Protein AF-0000000077108231 (afdb_homodimer)

pLDDT: mean 86.86, std 19.31, range [23.44, 98.88]

Solvent-accessible surface area (backbone atoms only — not comparable to full-atom values): 22300 Å² total; per-residue (Å²): 107,36,27,38,17,39,32,28,40,57,64,31,34,36,16,26,29,31,46,77,91,41,74,56,25,73,41,75,44,80,38,84,71,60,46,77,72,44,47,58,55,42,42,52,48,15,40,51,66,48,73,49,57,65,85,64,48,57,33,33,15,29,33,13,12,59,55,45,76,63,28,19,43,26,35,38,25,18,46,42,19,29,18,61,57,62,69,33,44,32,25,46,36,40,29,54,65,23,28,54,67,82,90,44,71,53,37,32,31,31,32,38,68,66,34,87,52,82,92,57,42,27,24,37,33,34,39,25,44,58,73,34,80,55,67,70,74,42,78,30,38,66,70,52,42,53,54,53,54,70,70,31,77,42,37,33,21,38,86,56,79,79,49,74,95,60,78,67,44,83,36,58,63,35,56,69,48,30,37,54,48,39,69,71,50,60,78,78,54,64,50,58,64,44,68,69,52,86,64,83,59,68,68,77,73,73,76,76,76,77,72,82,121,106,36,26,38,16,38,34,26,41,57,65,30,34,36,17,25,28,31,46,76,90,43,74,57,24,73,41,74,44,79,37,84,70,59,48,77,73,44,47,57,56,42,41,51,48,16,40,50,65,47,74,50,56,64,86,66,49,57,32,32,15,30,33,11,13,59,53,46,77,64,28,19,45,28,34,35,26,17,45,43,20,29,19,60,56,63,70,31,44,29,25,48,35,40,30,55,65,23,27,53,68,83,91,44,70,54,36,32,31,30,30,37,67,66,34,86,51,84,92,58,42,28,25,36,32,36,39,26,44,58,72,33,79,53,68,69,74,41,78,30,38,66,70,54,41,54,54,53,53,72,69,32,79,42,38,33,21,39,84,55,79,79,50,75,96,60,77,65,43,83,37,57,63,34,56,69,48,30,35,54,47,40,69,70,50,62,78,79,54,63,48,55,61,43,70,64,59,83,67,78,57,68,67,77,73,71,76,75,74,76,73,81,121

Radius of gyration: 24.19 Å; Cα contacts (8 Å, |Δi|>4): 997; chains: 2; bounding box: 67×64×62 Å

Sequence (426 aa):
MRILAINTVGQACEAGIWEGDRCLSHIREPMRNGHDTRLPLITKQAVLEAGLNFDQIQRIAAVAGPGSFTGVRVGVAFARGLGVALNVTVAGISSLEASLPDETQGRVLVALPARRREPDLSWWAQMFVDGERAGEPVEADITQMRGLVGEADHVFGDGLAVLKDVVYEEAFPKLSRAAKWAVSISNNERANPQYVREPDAVPMKLSVSNENTMRILAINTVGQACEAGIWEGDRCLSHIREPMRNGHDTRLPLITKQAVLEAGLNFDQIQRIAAVAGPGSFTGVRVGVAFARGLGVALNVTVAGISSLEASLPDETQGRVLVALPARRREPDLSWWAQMFVDGERAGEPVEADITQMRGLVGEADHVFGDGLAVLKDVVYEEAFPKLSRAAKWAVSISNNERANPQYVREPDAVPMKLSVSNENT

Organism: Hirschia baltica (strain ATCC 49814 / DSM 5838 / IFAM 1418) (NCBI:txid582402)

Secondary structure (DSSP, 8-state):
-EEEEEE-SSSEEEEEEEETTEEEEEEEEE-SS-HHHHHHHHHHHHHHHTT--GGG--EEEEE--SS-HHHHHHHHHHHHHHHHHHT-EEEEE-HHHHTSPTT--SEEEEEEEEE-STT--EEEEEEEETTEE-S--EEEEHHHHHHHHHT-SEEEESS-TTSTT---EE----HHHHHHHHHHS-TT-------------------------/-EEEEEE-SSSEEEEEEEETTEEEEEEEEE-SS-HHHHHHHHHHHHHHHTT--GGG--EEEEE--SS-HHHHHHHHHHHHHHHHHHT-EEEEE-HHHHTSPTT--SEEEEEEEEE-STT--EEEEEEEETTEE-S--EEEEHHHHHHHHHT-SEEEESS-TTSTT---EE----HHHHHHHHHHS-TT-------------------------

InterPro domains:
  IPR000905 Gcp-like domain [PF00814] (34-115)
  IPR022496 tRNA threonylcarbamoyl adenosine modification protein TsaB [TIGR03725] (3-197)
  IPR043129 ATPase, nucleotide binding domain [SSF53067] (1-99)

Foldseek 3Di:
DKEWEWELFPQWTKIFIDDVLDTLFIDIGGHDDDNLPCNVVRNVVRQVSSVHDLLPHAEYFYAQDDGDPVRNCSGQVVQVVSCVVNVHAYHYDHFQLLFDDPQDAAKEKEWEWDDDDPPFTWIWMFIDHRSHGDDDIDIGHLVRVVVSLVRGPAYEDPPCPVNPPGDYHYTTRDRSSRRVRRVPDDSPRHHDNPNVDPPCPPDDPPPPPPPPD/DKEWEWELFPQWTKIFIDDVLDTLFIDIGGHDDDNLPCNVVRNVVRQVSSVHDLLPHAEYFYAQDDGDPVRNCSGQVVQVVSCVVNVHAYHYDHFQLLFDDPQDAAKEKEWEWDDDDPPFTWIWMFIDHRSHGDDDIDIGHLVRVVVSLVRGPAYEDPPCPVNPPGDYHYTTRDRSSRRVRRVPDDSPRHHDNPHPDDPVPPPPPPPPPPPPD

Nearest PDB structures (foldseek):
  2gel-assembly1_A  TM=8.103E-01  e=1.706E-14  Salmonella enterica subsp. enterica serovar Typhimurium str. LT2
  4y0w-assembly1_B-2  TM=7.922E-01  e=2.083E-13  Pseudomonas aeruginosa PAO579
  5br9-assembly3_E  TM=7.761E-01  e=1.632E-13  Pseudomonas aeruginosa PAO1
  4y0w-assembly1_C-2  TM=7.684E-01  e=1.735E-13  Pseudomonas aeruginosa PAO579
  6z81-assembly2_D  TM=7.750E-01  e=4.896E-13  Escherichia coli

Structure (mmCIF, N/CA/C/O backbone):
data_AF-0000000077108231-model_v1
#
loop_
_entity.id
_entity.type
_entity.pdbx_description
1 polymer 'Peptidase M22 glycoprotease'
#
loop_
_atom_site.group_PDB
_atom_site.id
_atom_site.type_symbol
_atom_site.label_atom_id
_atom_site.label_alt_id
_atom_site.label_comp_id
_atom_site.label_asym_id
_atom_site.label_entity_id
_atom_site.label_seq_id
_atom_site.pdbx_PDB_ins_code
_atom_site.Cartn_x
_atom_site.Cartn_y
_atom_site.Cartn_z
_atom_site.occupancy
_atom_site.B_iso_or_equiv
_atom_site.auth_seq_id
_atom_site.auth_comp_id
_atom_site.auth_asym_id
_atom_site.auth_atom_id
_atom_site.pdbx_PDB_model_num
ATOM 1 N N . MET A 1 1 ? 20.734 15.891 9.273 1 93.69 1 MET A N 1
ATOM 2 C CA . MET A 1 1 ? 20.047 14.656 8.93 1 93.69 1 MET A CA 1
ATOM 3 C C . MET A 1 1 ? 19.219 14.82 7.648 1 93.69 1 MET A C 1
ATOM 5 O O . MET A 1 1 ? 18.531 15.828 7.48 1 93.69 1 MET A O 1
ATOM 9 N N . ARG A 1 2 ? 19.438 14.008 6.719 1 97.75 2 ARG A N 1
ATOM 10 C CA . ARG A 1 2 ? 18.688 14.055 5.461 1 97.75 2 ARG A CA 1
ATOM 11 C C . ARG A 1 2 ? 17.438 13.203 5.539 1 97.75 2 ARG A C 1
ATOM 13 O O . ARG A 1 2 ? 17.516 11.992 5.738 1 97.75 2 ARG A O 1
ATOM 20 N N . ILE A 1 3 ? 16.328 13.883 5.398 1 97.5 3 ILE A N 1
ATOM 21 C CA . ILE A 1 3 ? 15.031 13.234 5.555 1 97.5 3 ILE A CA 1
ATOM 22 C C . ILE A 1 3 ? 14.32 13.172 4.207 1 97.5 3 ILE A C 1
ATOM 24 O O . ILE A 1 3 ? 14.227 14.18 3.502 1 97.5 3 ILE A O 1
ATOM 28 N N . LEU A 1 4 ? 13.906 12.031 3.809 1 98.56 4 LEU A N 1
ATOM 29 C CA . LEU A 1 4 ? 12.953 11.891 2.713 1 98.56 4 LEU A CA 1
ATOM 30 C C . LEU A 1 4 ? 11.523 11.875 3.238 1 98.56 4 LEU A C 1
ATOM 32 O O . LEU A 1 4 ? 11.172 11.039 4.074 1 98.56 4 LEU A O 1
ATOM 36 N N . ALA A 1 5 ? 10.719 12.797 2.812 1 97.94 5 ALA A N 1
ATOM 37 C CA . ALA A 1 5 ? 9.312 12.867 3.217 1 97.94 5 ALA A CA 1
ATOM 38 C C . ALA A 1 5 ? 8.383 12.617 2.033 1 97.94 5 ALA A C 1
ATOM 40 O O . ALA A 1 5 ? 8.641 13.086 0.923 1 97.94 5 ALA A O 1
ATOM 41 N N . ILE A 1 6 ? 7.312 11.812 2.279 1 98.12 6 ILE A N 1
ATOM 42 C CA . ILE A 1 6 ? 6.367 11.508 1.207 1 98.12 6 ILE A CA 1
ATOM 43 C C . ILE A 1 6 ? 4.938 11.695 1.71 1 98.12 6 ILE A C 1
ATOM 45 O O . ILE A 1 6 ? 4.676 11.586 2.91 1 98.12 6 ILE A O 1
ATOM 49 N N . ASN A 1 7 ? 4.051 12 0.817 1 97.25 7 ASN A N 1
ATOM 50 C CA . ASN A 1 7 ? 2.621 12.133 1.089 1 97.25 7 ASN A CA 1
ATOM 51 C C . ASN A 1 7 ? 1.779 11.617 -0.077 1 97.25 7 ASN A C 1
ATOM 53 O O . ASN A 1 7 ? 1.92 12.094 -1.205 1 97.25 7 ASN A O 1
ATOM 57 N N . THR A 1 8 ? 1.009 10.656 0.21 1 96.25 8 THR A N 1
ATOM 58 C CA . THR A 1 8 ? 0.077 10.117 -0.778 1 96.25 8 THR A CA 1
ATOM 59 C C . THR A 1 8 ? -1.359 10.211 -0.27 1 96.25 8 THR A C 1
ATOM 61 O O . THR A 1 8 ? -2.242 9.508 -0.763 1 96.25 8 THR A O 1
ATOM 64 N N . VAL A 1 9 ? -1.411 11.016 0.834 1 90.81 9 VAL A N 1
ATOM 65 C CA . VAL A 1 9 ? -2.723 11.148 1.461 1 90.81 9 VAL A CA 1
ATOM 66 C C . VAL A 1 9 ? -3.412 12.414 0.951 1 90.81 9 VAL A C 1
ATOM 68 O O . VAL A 1 9 ? -2.799 13.484 0.893 1 90.81 9 VAL A O 1
ATOM 71 N N . GLY A 1 10 ? -4.527 12.328 0.199 1 85.19 10 GLY A N 1
ATOM 72 C CA . GLY A 1 10 ? -5.258 13.523 -0.207 1 85.19 10 GLY A CA 1
ATOM 73 C C . GLY A 1 10 ? -5.23 13.758 -1.706 1 85.19 10 GLY A C 1
ATOM 74 O O . GLY A 1 10 ? -5.293 12.805 -2.488 1 85.19 10 GLY A O 1
ATOM 75 N N . GLN A 1 11 ? -5.012 15.109 -2.07 1 88.75 11 GLN A N 1
ATOM 76 C CA . GLN A 1 11 ? -5.273 15.477 -3.457 1 88.75 11 GLN A CA 1
ATOM 77 C C . GLN A 1 11 ? -3.969 15.703 -4.219 1 88.75 11 GLN A C 1
ATOM 79 O O . GLN A 1 11 ? -3.92 16.516 -5.152 1 88.75 11 GLN A O 1
ATOM 84 N N . ALA A 1 12 ? -2.895 15.117 -3.738 1 94.5 12 ALA A N 1
ATOM 85 C CA . ALA A 1 12 ? -1.622 15.211 -4.445 1 94.5 12 ALA A CA 1
ATOM 86 C C . ALA A 1 12 ? -0.696 14.062 -4.062 1 94.5 12 ALA A C 1
ATOM 88 O O . ALA A 1 12 ? -0.892 13.414 -3.031 1 94.5 12 ALA A O 1
ATOM 89 N N . CYS A 1 13 ? 0.181 13.789 -4.914 1 97.38 13 CYS A N 1
ATOM 90 C CA . CYS A 1 13 ? 1.329 12.938 -4.629 1 97.38 13 CYS A CA 1
ATOM 91 C C . CYS A 1 13 ? 2.596 13.766 -4.461 1 97.38 13 CYS A C 1
ATOM 93 O O . CYS A 1 13 ? 2.926 14.586 -5.316 1 97.38 13 CYS A O 1
ATOM 95 N N . GLU A 1 14 ? 3.246 13.594 -3.34 1 98.5 14 GLU A N 1
ATOM 96 C CA . GLU A 1 14 ? 4.383 14.469 -3.045 1 98.5 14 GLU A CA 1
ATOM 97 C C . GLU A 1 14 ? 5.57 13.664 -2.527 1 98.5 14 GLU A C 1
ATOM 99 O O . GLU A 1 14 ? 5.398 12.672 -1.812 1 98.5 14 GLU A O 1
ATOM 104 N N . ALA A 1 15 ? 6.742 14.102 -2.842 1 98.81 15 ALA A N 1
ATOM 105 C CA . ALA A 1 15 ? 8.008 13.641 -2.285 1 98.81 15 ALA A CA 1
ATOM 106 C C . ALA A 1 15 ? 9.023 14.781 -2.199 1 98.81 15 ALA A C 1
ATOM 108 O O . ALA A 1 15 ? 9.055 15.648 -3.07 1 98.81 15 ALA A O 1
ATOM 109 N N . GLY A 1 16 ? 9.781 14.797 -1.103 1 98.88 16 GLY A N 1
ATOM 110 C CA . GLY A 1 16 ? 10.781 15.836 -0.933 1 98.88 16 GLY A CA 1
ATOM 111 C C . GLY A 1 16 ? 11.906 15.438 0.007 1 98.88 16 GLY A C 1
ATOM 112 O O . GLY A 1 16 ? 11.797 14.445 0.729 1 98.88 16 GLY A O 1
ATOM 113 N N . ILE A 1 17 ? 12.992 16.172 -0.077 1 98.88 17 ILE A N 1
ATOM 114 C CA . ILE A 1 17 ? 14.164 15.945 0.762 1 98.88 17 ILE A CA 1
ATOM 115 C C . ILE A 1 17 ? 14.453 17.203 1.589 1 98.88 17 ILE A C 1
ATOM 117 O O . ILE A 1 17 ? 14.492 18.312 1.054 1 98.88 17 ILE A O 1
ATOM 121 N N . TRP A 1 18 ? 14.57 16.984 2.836 1 98.5 18 TRP A N 1
ATOM 122 C CA . TRP A 1 18 ? 14.914 18.078 3.738 1 98.5 18 TRP A CA 1
ATOM 123 C C . TRP A 1 18 ? 16.203 17.781 4.5 1 98.5 18 TRP A C 1
ATOM 125 O O . TRP A 1 18 ? 16.469 16.625 4.848 1 98.5 18 TRP A O 1
ATOM 135 N N . GLU A 1 19 ? 16.969 18.719 4.812 1 97.69 19 GLU A N 1
ATOM 136 C CA . GLU A 1 19 ? 18.078 18.75 5.75 1 97.69 19 GLU A CA 1
ATOM 137 C C . GLU A 1 19 ? 17.906 19.875 6.766 1 97.69 19 GLU A C 1
ATOM 139 O O . GLU A 1 19 ? 18.141 21.047 6.445 1 97.69 19 GLU A O 1
ATOM 144 N N . GLY A 1 20 ? 17.547 19.516 7.984 1 93.25 20 GLY A N 1
ATOM 145 C CA . GLY A 1 20 ? 17.078 20.547 8.883 1 93.25 20 GLY A CA 1
ATOM 146 C C . GLY A 1 20 ? 15.867 21.297 8.336 1 93.25 20 GLY A C 1
ATOM 147 O O . GLY A 1 20 ? 14.883 20.688 7.926 1 93.25 20 GLY A O 1
ATOM 148 N N . ASP A 1 21 ? 15.922 22.578 8.344 1 93.12 21 ASP A N 1
ATOM 149 C CA . ASP A 1 21 ? 14.812 23.391 7.848 1 93.12 21 ASP A CA 1
ATOM 150 C C . ASP A 1 21 ? 14.977 23.688 6.359 1 93.12 21 ASP A C 1
ATOM 152 O O . ASP A 1 21 ? 14.109 24.312 5.75 1 93.12 21 ASP A O 1
ATOM 156 N N . ARG A 1 22 ? 15.992 23.172 5.77 1 97.5 22 ARG A N 1
ATOM 157 C CA . ARG A 1 22 ? 16.281 23.438 4.363 1 97.5 22 ARG A CA 1
ATOM 158 C C . ARG A 1 22 ? 15.633 22.391 3.463 1 97.5 22 ARG A C 1
ATOM 160 O O . ARG A 1 22 ? 15.852 21.188 3.637 1 97.5 22 ARG A O 1
ATOM 167 N N . CYS A 1 23 ? 14.859 22.844 2.576 1 98.62 23 CYS A N 1
ATOM 168 C CA . CYS A 1 23 ? 14.289 21.984 1.544 1 98.62 23 CYS A CA 1
ATOM 169 C C . CYS A 1 23 ? 15.266 21.812 0.386 1 98.62 23 CYS A C 1
ATOM 171 O O . CYS A 1 23 ? 15.57 22.766 -0.328 1 98.62 23 CYS A O 1
ATOM 173 N N . LEU A 1 24 ? 15.789 20.609 0.158 1 98.81 24 LEU A N 1
ATOM 174 C CA . LEU A 1 24 ? 16.719 20.344 -0.928 1 98.81 24 LEU A CA 1
ATOM 175 C C . LEU A 1 24 ? 15.984 20.062 -2.23 1 98.81 24 LEU A C 1
ATOM 177 O O . LEU A 1 24 ? 16.5 20.359 -3.314 1 98.81 24 LEU A O 1
ATOM 181 N N . SER A 1 25 ? 14.805 19.469 -2.158 1 98.88 25 SER A N 1
ATOM 182 C CA . SER A 1 25 ? 13.922 19.203 -3.283 1 98.88 25 SER A CA 1
ATOM 183 C C . SER A 1 25 ? 12.5 18.922 -2.812 1 98.88 25 SER A C 1
ATOM 185 O O . SER A 1 25 ? 12.281 18.484 -1.683 1 98.88 25 SER A O 1
ATOM 187 N N . HIS A 1 26 ? 11.586 19.234 -3.604 1 98.75 26 HIS A N 1
ATOM 188 C CA . HIS A 1 26 ? 10.172 19.016 -3.32 1 98.75 26 HIS A CA 1
ATOM 189 C C . HIS A 1 26 ? 9.359 18.906 -4.609 1 98.75 26 HIS A C 1
ATOM 191 O O . HIS A 1 26 ? 9.25 19.891 -5.355 1 98.75 26 HIS A O 1
ATOM 197 N N . ILE A 1 27 ? 8.812 17.75 -4.875 1 98.56 27 ILE A N 1
ATOM 198 C CA . ILE A 1 27 ? 7.957 17.5 -6.031 1 98.56 27 ILE A CA 1
ATOM 199 C C . ILE A 1 27 ? 6.52 17.266 -5.57 1 98.56 27 ILE A C 1
ATOM 201 O O . ILE A 1 27 ? 6.27 16.453 -4.676 1 98.56 27 ILE A O 1
ATOM 205 N N . ARG A 1 28 ? 5.629 18.016 -6.086 1 97.75 28 ARG A N 1
ATOM 206 C CA . ARG A 1 28 ? 4.203 17.891 -5.805 1 97.75 28 ARG A CA 1
ATOM 207 C C . ARG A 1 28 ? 3.4 17.766 -7.098 1 97.75 28 ARG A C 1
ATOM 209 O O . ARG A 1 28 ? 3.473 18.641 -7.961 1 97.75 28 ARG A O 1
ATOM 216 N N . GLU A 1 29 ? 2.693 16.734 -7.266 1 97.44 29 GLU A N 1
ATOM 217 C CA . GLU A 1 29 ? 1.819 16.531 -8.414 1 97.44 29 GLU A CA 1
ATOM 218 C C . GLU A 1 29 ? 0.362 16.391 -7.984 1 97.44 29 GLU A C 1
ATOM 220 O O . GLU A 1 29 ? -0.016 15.398 -7.367 1 97.44 29 GLU A O 1
ATOM 225 N N . PRO A 1 30 ? -0.418 17.422 -8.32 1 95.44 30 PRO A N 1
ATOM 226 C CA . PRO A 1 30 ? -1.844 17.281 -8.016 1 95.44 30 PRO A CA 1
ATOM 227 C C . PRO A 1 30 ? -2.5 16.125 -8.75 1 95.44 30 PRO A C 1
ATOM 229 O O . PRO A 1 30 ? -2.252 15.922 -9.945 1 95.44 30 PRO A O 1
ATOM 232 N N . MET A 1 31 ? -3.246 15.297 -8 1 92.38 31 MET A N 1
ATOM 233 C CA . MET A 1 31 ? -3.949 14.164 -8.594 1 92.38 31 MET A CA 1
ATOM 234 C C . MET A 1 31 ? -4.996 13.609 -7.633 1 92.38 31 MET A C 1
ATOM 236 O O . MET A 1 31 ? -4.887 13.789 -6.418 1 92.38 31 MET A O 1
ATOM 240 N N . ARG A 1 32 ? -5.906 12.977 -8.219 1 85.94 32 ARG A N 1
ATOM 241 C CA . ARG A 1 32 ? -6.934 12.336 -7.402 1 85.94 32 ARG A CA 1
ATOM 242 C C . ARG A 1 32 ? -6.691 10.836 -7.293 1 85.94 32 ARG A C 1
ATOM 244 O O . ARG A 1 32 ? -7.016 10.219 -6.277 1 85.94 32 ARG A O 1
ATOM 251 N N . ASN A 1 33 ? -6.102 10.281 -8.359 1 86 33 ASN A N 1
ATOM 252 C CA . ASN A 1 33 ? -5.809 8.852 -8.438 1 86 33 ASN A CA 1
ATOM 253 C C . ASN A 1 33 ? -4.441 8.594 -9.062 1 86 33 ASN A C 1
ATOM 255 O O . ASN A 1 33 ? -3.871 9.477 -9.703 1 86 33 ASN A O 1
ATOM 259 N N . GLY A 1 34 ? -3.865 7.43 -8.766 1 88 34 GLY A N 1
ATOM 260 C CA . GLY A 1 34 ? -2.637 7.047 -9.438 1 88 34 GLY A CA 1
ATOM 261 C C . GLY A 1 34 ? -1.396 7.281 -8.602 1 88 34 GLY A C 1
ATOM 262 O O . GLY A 1 34 ? -0.275 7.219 -9.109 1 88 34 GLY A O 1
ATOM 263 N N . HIS A 1 35 ? -1.584 7.523 -7.355 1 90.19 35 HIS A N 1
ATOM 264 C CA . HIS A 1 35 ? -0.454 7.777 -6.469 1 90.19 35 HIS A CA 1
ATOM 265 C C . HIS A 1 35 ? 0.51 6.594 -6.453 1 90.19 35 HIS A C 1
ATOM 267 O O . HIS A 1 35 ? 1.727 6.781 -6.379 1 90.19 35 HIS A O 1
ATOM 273 N N . ASP A 1 36 ? -0.039 5.488 -6.578 1 88.81 36 ASP A N 1
ATOM 274 C CA . ASP A 1 36 ? 0.763 4.27 -6.508 1 88.81 36 ASP A CA 1
ATOM 275 C C . ASP A 1 36 ? 1.751 4.191 -7.668 1 88.81 36 ASP A C 1
ATOM 277 O O . ASP A 1 36 ? 2.877 3.723 -7.504 1 88.81 36 ASP A O 1
ATOM 281 N N . THR A 1 37 ? 1.316 4.652 -8.789 1 88.44 37 THR A N 1
ATOM 282 C CA . THR A 1 37 ? 2.16 4.594 -9.977 1 88.44 37 THR A CA 1
ATOM 283 C C . THR A 1 37 ? 3.131 5.77 -10.008 1 88.44 37 THR A C 1
ATOM 285 O O . THR A 1 37 ? 4.25 5.645 -10.508 1 88.44 37 THR A O 1
ATOM 288 N N . ARG A 1 38 ? 2.768 6.824 -9.492 1 94 38 ARG A N 1
ATOM 289 C CA . ARG A 1 38 ? 3.564 8.039 -9.617 1 94 38 ARG A CA 1
ATOM 290 C C . ARG A 1 38 ? 4.57 8.156 -8.477 1 94 38 ARG A C 1
ATOM 292 O O . ARG A 1 38 ? 5.66 8.703 -8.656 1 94 38 ARG A O 1
ATOM 299 N N . LEU A 1 39 ? 4.273 7.68 -7.324 1 96.88 39 LEU A N 1
ATOM 300 C CA . LEU A 1 39 ? 5.066 7.867 -6.113 1 96.88 39 LEU A CA 1
ATOM 301 C C . LEU A 1 39 ? 6.504 7.402 -6.324 1 96.88 39 LEU A C 1
ATOM 303 O O . LEU A 1 39 ? 7.449 8.125 -6 1 96.88 39 LEU A O 1
ATOM 307 N N . PRO A 1 40 ? 6.719 6.23 -6.938 1 95.62 40 PRO A N 1
ATOM 308 C CA . PRO A 1 40 ? 8.109 5.816 -7.148 1 95.62 40 PRO A CA 1
ATOM 309 C C . PRO A 1 40 ? 8.891 6.789 -8.031 1 95.62 40 PRO A C 1
ATOM 311 O O . PRO A 1 40 ? 10.047 7.09 -7.75 1 95.62 40 PRO A O 1
ATOM 314 N N . LEU A 1 41 ? 8.234 7.312 -9.008 1 95.31 41 LEU A N 1
ATOM 315 C CA . LEU A 1 41 ? 8.891 8.203 -9.969 1 95.31 41 LEU A CA 1
ATOM 316 C C . LEU A 1 41 ? 9.242 9.531 -9.312 1 95.31 41 LEU A C 1
ATOM 318 O O . LEU A 1 41 ? 10.367 10.023 -9.461 1 95.31 41 LEU A O 1
ATOM 322 N N . ILE A 1 42 ? 8.344 10.07 -8.609 1 97.38 42 ILE A N 1
ATOM 323 C CA . ILE A 1 42 ? 8.586 11.391 -8.047 1 97.38 42 ILE A CA 1
ATOM 324 C C . ILE A 1 42 ? 9.57 11.289 -6.883 1 97.38 42 ILE A C 1
ATOM 326 O O . ILE A 1 42 ? 10.312 12.234 -6.602 1 97.38 42 ILE A O 1
ATOM 330 N N . THR A 1 43 ? 9.539 10.164 -6.188 1 98.12 43 THR A N 1
ATOM 331 C CA . THR A 1 43 ? 10.523 9.938 -5.133 1 98.12 43 THR A CA 1
ATOM 332 C C . THR A 1 43 ? 11.938 9.898 -5.711 1 98.12 43 THR A C 1
ATOM 334 O O . THR A 1 43 ? 12.844 10.539 -5.188 1 98.12 43 THR A O 1
ATOM 337 N N . LYS A 1 44 ? 12.133 9.188 -6.785 1 97.44 44 LYS A N 1
ATOM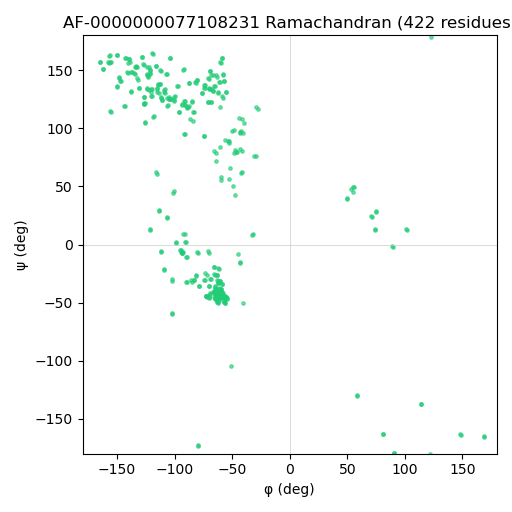 338 C CA . LYS A 1 44 ? 13.43 9.156 -7.469 1 97.44 44 LYS A CA 1
ATOM 339 C C . LYS A 1 44 ? 13.844 10.555 -7.918 1 97.44 44 LYS A C 1
ATOM 341 O O . LYS A 1 44 ? 15 10.945 -7.734 1 97.44 44 LYS A O 1
ATOM 346 N N . GLN A 1 45 ? 12.906 11.211 -8.469 1 97.94 45 GLN A N 1
ATOM 347 C CA . GLN A 1 45 ? 13.172 12.57 -8.945 1 97.94 45 GLN A CA 1
ATOM 348 C C . GLN A 1 45 ? 13.609 13.477 -7.805 1 97.94 45 GLN A C 1
ATOM 350 O O . GLN A 1 45 ? 14.539 14.273 -7.961 1 97.94 45 GLN A O 1
ATOM 355 N N . ALA A 1 46 ? 12.914 13.391 -6.68 1 98.69 46 ALA A N 1
ATOM 356 C CA . ALA A 1 46 ? 13.242 14.227 -5.527 1 98.69 46 ALA A CA 1
ATOM 357 C C . ALA A 1 46 ? 14.672 13.969 -5.047 1 98.69 46 ALA A C 1
ATOM 359 O O . ALA A 1 46 ? 15.406 14.906 -4.742 1 98.69 46 ALA A O 1
ATOM 360 N N . VAL A 1 47 ? 15.055 12.703 -4.957 1 98.5 47 VAL A N 1
ATOM 361 C CA . VAL A 1 47 ? 16.391 12.344 -4.492 1 98.5 47 VAL A CA 1
ATOM 362 C C . VAL A 1 47 ? 17.438 12.852 -5.488 1 98.5 47 VAL A C 1
ATOM 364 O O . VAL A 1 47 ? 18.438 13.445 -5.098 1 98.5 47 VAL A O 1
ATOM 367 N N . LEU A 1 48 ? 17.141 12.656 -6.762 1 97.94 48 LEU A N 1
ATOM 368 C CA . LEU A 1 48 ? 18.047 13.109 -7.816 1 97.94 48 LEU A CA 1
ATOM 369 C C . LEU A 1 48 ? 18.219 14.625 -7.777 1 97.94 48 LEU A C 1
ATOM 371 O O . LEU A 1 48 ? 19.328 15.133 -7.828 1 97.94 48 LEU A O 1
ATOM 375 N N . GLU A 1 49 ? 17.125 15.336 -7.676 1 98.56 49 GLU A N 1
ATOM 376 C CA . GLU A 1 49 ? 17.156 16.797 -7.684 1 98.56 49 GLU A CA 1
ATOM 377 C C . GLU A 1 49 ? 17.875 17.344 -6.457 1 98.56 49 GLU A C 1
ATOM 379 O O . GLU A 1 49 ? 18.406 18.453 -6.488 1 98.56 49 GLU A O 1
ATOM 384 N N . ALA A 1 50 ? 17.891 16.594 -5.402 1 98.62 50 ALA A N 1
ATOM 385 C CA . ALA A 1 50 ? 18.609 17 -4.199 1 98.62 50 ALA A CA 1
ATOM 386 C C . ALA A 1 50 ? 20.109 16.719 -4.336 1 98.62 50 ALA A C 1
ATOM 388 O O . ALA A 1 50 ? 20.891 17.078 -3.451 1 98.62 50 ALA A O 1
ATOM 389 N N . GLY A 1 51 ? 20.5 16.031 -5.438 1 98.31 51 GLY A N 1
ATOM 390 C CA . GLY A 1 51 ? 21.906 15.68 -5.652 1 98.31 51 GLY A CA 1
ATOM 391 C C . GLY A 1 51 ? 22.375 14.547 -4.762 1 98.31 51 GLY A C 1
ATOM 392 O O . GLY A 1 51 ? 23.547 14.5 -4.379 1 98.31 51 GLY A O 1
ATOM 393 N N . LEU A 1 52 ? 21.5 13.672 -4.367 1 98.31 52 LEU A N 1
ATOM 394 C CA . LEU A 1 52 ? 21.797 12.602 -3.428 1 98.31 52 LEU A CA 1
ATOM 395 C C . LEU A 1 52 ? 21.578 11.234 -4.07 1 98.31 52 LEU A C 1
ATOM 397 O O . LEU A 1 52 ? 21 11.141 -5.152 1 98.31 52 LEU A O 1
ATOM 401 N N . ASN A 1 53 ? 22.125 10.289 -3.41 1 97.62 53 ASN A N 1
ATOM 402 C CA . ASN A 1 53 ? 21.734 8.891 -3.594 1 97.62 53 ASN A CA 1
ATOM 403 C C . ASN A 1 53 ? 20.859 8.398 -2.447 1 97.62 53 ASN A C 1
ATOM 405 O O . ASN A 1 53 ? 20.875 8.969 -1.357 1 97.62 53 ASN A O 1
ATOM 409 N N . PHE A 1 54 ? 20.156 7.34 -2.689 1 97.69 54 PHE A N 1
ATOM 410 C CA . PHE A 1 54 ? 19.219 6.844 -1.691 1 97.69 54 PHE A CA 1
ATOM 411 C C . PHE A 1 54 ? 19.938 6.434 -0.417 1 97.69 54 PHE A C 1
ATOM 413 O O . PHE A 1 54 ? 19.406 6.555 0.682 1 97.69 54 PHE A O 1
ATOM 420 N N . ASP A 1 55 ? 21.141 5.938 -0.542 1 96.12 55 ASP A N 1
ATOM 421 C CA . ASP A 1 55 ? 21.859 5.445 0.624 1 96.12 55 ASP A CA 1
ATOM 422 C C . ASP A 1 55 ? 22.297 6.598 1.528 1 96.12 55 ASP A C 1
ATOM 424 O O . ASP A 1 55 ? 22.828 6.375 2.619 1 96.12 55 ASP A O 1
ATOM 428 N N . GLN A 1 56 ? 22.078 7.867 1.078 1 98 56 GLN A N 1
ATOM 429 C CA . GLN A 1 56 ? 22.406 9.047 1.877 1 98 56 GLN A CA 1
ATOM 430 C C . GLN A 1 56 ? 21.203 9.516 2.689 1 98 56 GLN A C 1
ATOM 432 O O . GLN A 1 56 ? 21.328 10.422 3.52 1 98 56 GLN A O 1
ATOM 437 N N . ILE A 1 57 ? 20.094 8.898 2.443 1 97.75 57 ILE A N 1
ATOM 438 C CA . ILE A 1 57 ? 18.906 9.203 3.232 1 97.75 57 ILE A CA 1
ATOM 439 C C . ILE A 1 57 ? 19.031 8.586 4.625 1 97.75 57 ILE A C 1
ATOM 441 O O . ILE A 1 57 ? 19.391 7.414 4.762 1 97.75 57 ILE A O 1
ATOM 445 N N . GLN A 1 58 ? 18.703 9.359 5.609 1 96.44 58 GLN A N 1
ATOM 446 C CA . GLN A 1 58 ? 18.969 8.914 6.973 1 96.44 58 GLN A CA 1
ATOM 447 C C . GLN A 1 58 ? 17.672 8.578 7.703 1 96.44 58 GLN A C 1
ATOM 449 O O . GLN A 1 58 ? 17.688 7.875 8.719 1 96.44 58 GLN A O 1
ATOM 454 N N . ARG A 1 59 ? 16.578 9.102 7.27 1 95.56 59 ARG A N 1
ATOM 455 C CA . ARG A 1 59 ? 15.25 8.812 7.809 1 95.56 59 ARG A CA 1
ATOM 456 C C . ARG A 1 59 ? 14.164 9.062 6.766 1 95.56 59 ARG A C 1
ATOM 458 O O . ARG A 1 59 ? 14.359 9.859 5.84 1 95.56 59 ARG A O 1
ATOM 465 N N . ILE A 1 60 ? 13.055 8.445 6.914 1 96.12 60 ILE A N 1
ATOM 466 C CA . ILE A 1 60 ? 11.914 8.609 6.016 1 96.12 60 ILE A CA 1
ATOM 467 C C . ILE A 1 60 ? 10.688 9.039 6.816 1 96.12 60 ILE A C 1
ATOM 469 O O . ILE A 1 60 ? 10.43 8.516 7.898 1 96.12 60 ILE A O 1
ATOM 473 N N . ALA A 1 61 ? 10 10 6.332 1 95.25 61 ALA A N 1
ATOM 474 C CA . ALA A 1 61 ? 8.734 10.445 6.91 1 95.25 61 ALA A CA 1
ATOM 475 C C . ALA A 1 61 ? 7.574 10.203 5.941 1 95.25 61 ALA A C 1
ATOM 477 O O . ALA A 1 61 ? 7.695 10.453 4.742 1 95.25 61 ALA A O 1
ATOM 478 N N . ALA A 1 62 ? 6.504 9.672 6.43 1 95.75 62 ALA A N 1
ATOM 479 C CA . ALA A 1 62 ? 5.312 9.461 5.617 1 95.75 62 ALA A CA 1
ATOM 480 C C . ALA A 1 62 ? 4.066 9.992 6.316 1 95.75 62 ALA A C 1
ATOM 482 O O . ALA A 1 62 ? 3.9 9.812 7.527 1 95.75 62 ALA A O 1
ATOM 483 N N . VAL A 1 63 ? 3.27 10.688 5.582 1 94.88 63 VAL A N 1
ATOM 484 C CA . VAL A 1 63 ? 1.946 11.023 6.098 1 94.88 63 VAL A CA 1
ATOM 485 C C . VAL A 1 63 ? 1.078 9.766 6.137 1 94.88 63 VAL A C 1
ATOM 487 O O . VAL A 1 63 ? 0.848 9.133 5.102 1 94.88 63 VAL A O 1
ATOM 490 N N . ALA A 1 64 ? 0.595 9.453 7.289 1 92.38 64 ALA A N 1
ATOM 491 C CA . ALA A 1 64 ? 0 8.133 7.512 1 92.38 64 ALA A CA 1
ATOM 492 C C . ALA A 1 64 ? -1.499 8.25 7.773 1 92.38 64 ALA A C 1
ATOM 494 O O . ALA A 1 64 ? -2.064 7.453 8.531 1 92.38 64 ALA A O 1
ATOM 495 N N . GLY A 1 65 ? -2.125 9.195 7.258 1 90.75 65 GLY A N 1
ATOM 496 C CA . GLY A 1 65 ? -3.566 9.336 7.395 1 90.75 65 GLY A CA 1
ATOM 497 C C . GLY A 1 65 ? -3.973 10.156 8.602 1 90.75 65 GLY A C 1
ATOM 498 O O . GLY A 1 65 ? -3.117 10.68 9.32 1 90.75 65 GLY A O 1
ATOM 499 N N . PRO A 1 66 ? -5.254 10.289 8.766 1 90.94 66 PRO A N 1
ATOM 500 C CA . PRO A 1 66 ? -6.363 9.812 7.938 1 90.94 66 PRO A CA 1
ATOM 501 C C . PRO A 1 66 ? -6.312 10.359 6.512 1 90.94 66 PRO A C 1
ATOM 503 O O . PRO A 1 66 ? -5.598 11.328 6.242 1 90.94 66 PRO A O 1
ATOM 506 N N . GLY A 1 67 ? -6.965 9.742 5.602 1 89 67 GLY A N 1
ATOM 507 C CA . GLY A 1 67 ? -7.02 10.07 4.184 1 89 67 GLY A CA 1
ATOM 508 C C . GLY A 1 67 ? -7.66 8.977 3.35 1 89 67 GLY A C 1
ATOM 509 O O . GLY A 1 67 ? -8.398 8.141 3.871 1 89 67 GLY A O 1
ATOM 510 N N . SER A 1 68 ? -7.461 9.078 2.096 1 87.06 68 SER A N 1
ATOM 511 C CA . SER A 1 68 ? -8.008 8.039 1.228 1 87.06 68 SER A CA 1
ATOM 512 C C . SER A 1 68 ? -7.5 6.656 1.628 1 87.06 68 SER A C 1
ATOM 514 O O . SER A 1 68 ? -6.34 6.508 2.02 1 87.06 68 SER A O 1
ATOM 516 N N . PHE A 1 69 ? -8.398 5.68 1.562 1 84.38 69 PHE A N 1
ATOM 517 C CA . PHE A 1 69 ? -8.086 4.309 1.943 1 84.38 69 PHE A CA 1
ATOM 518 C C . PHE A 1 69 ? -6.871 3.795 1.178 1 84.38 69 PHE A C 1
ATOM 520 O O . PHE A 1 69 ? -5.93 3.273 1.776 1 84.38 69 PHE A O 1
ATOM 527 N N . THR A 1 70 ? -6.789 3.986 -0.097 1 86.88 70 THR A N 1
ATOM 528 C CA . THR A 1 70 ? -5.699 3.525 -0.947 1 86.88 70 THR A CA 1
ATOM 529 C C . THR A 1 70 ? -4.441 4.359 -0.716 1 86.88 70 THR A C 1
ATOM 531 O O . THR A 1 70 ? -3.354 3.814 -0.529 1 86.88 70 THR A O 1
ATOM 534 N N . GLY A 1 71 ? -4.613 5.582 -0.653 1 91.25 71 GLY A N 1
ATOM 535 C CA . GLY A 1 71 ? -3.482 6.488 -0.558 1 91.25 71 GLY A CA 1
ATOM 536 C C . GLY A 1 71 ? -2.639 6.266 0.683 1 91.25 71 GLY A C 1
ATOM 537 O O . GLY A 1 71 ? -1.408 6.25 0.61 1 91.25 71 GLY A O 1
ATOM 538 N N . VAL A 1 72 ? -3.277 6.09 1.816 1 92.25 72 VAL A N 1
ATOM 539 C CA . VAL A 1 72 ? -2.582 5.891 3.084 1 92.25 72 VAL A CA 1
ATOM 540 C C . VAL A 1 72 ? -1.758 4.605 3.023 1 92.25 72 VAL A C 1
ATOM 542 O O . VAL A 1 72 ? -0.562 4.613 3.326 1 92.25 72 VAL A O 1
ATOM 545 N N . ARG A 1 73 ? -2.367 3.58 2.609 1 90.31 73 ARG A N 1
ATOM 546 C CA . ARG A 1 73 ? -1.722 2.271 2.602 1 90.31 73 ARG A CA 1
ATOM 547 C C . ARG A 1 73 ? -0.567 2.236 1.606 1 90.31 73 ARG A C 1
ATOM 549 O O . ARG A 1 73 ? 0.495 1.684 1.898 1 90.31 73 ARG A O 1
ATOM 556 N N . VAL A 1 74 ? -0.783 2.838 0.453 1 93.06 74 VAL A N 1
ATOM 557 C CA . VAL A 1 74 ? 0.249 2.877 -0.578 1 93.06 74 VAL A CA 1
ATOM 558 C C . VAL A 1 74 ? 1.466 3.643 -0.061 1 93.06 74 VAL A C 1
ATOM 560 O O . VAL A 1 74 ? 2.598 3.166 -0.171 1 93.06 74 VAL A O 1
ATOM 563 N N . GLY A 1 75 ? 1.218 4.734 0.475 1 95.5 75 GLY A N 1
ATOM 564 C CA . GLY A 1 75 ? 2.309 5.562 0.966 1 95.5 75 GLY A CA 1
ATOM 565 C C . GLY A 1 75 ? 3.092 4.91 2.092 1 95.5 75 GLY A C 1
ATOM 566 O O . GLY A 1 75 ? 4.324 4.879 2.061 1 95.5 75 GLY A O 1
ATOM 567 N N . VAL A 1 76 ? 2.387 4.402 3.086 1 94.56 76 VAL A N 1
ATOM 568 C CA . VAL A 1 76 ? 3.025 3.809 4.258 1 94.56 76 VAL A CA 1
ATOM 569 C C . VAL A 1 76 ? 3.799 2.559 3.844 1 94.56 76 VAL A C 1
ATOM 571 O O . VAL A 1 76 ? 4.945 2.365 4.258 1 94.56 76 VAL A O 1
ATOM 574 N N . ALA A 1 77 ? 3.17 1.725 3.041 1 94.81 77 ALA A N 1
ATOM 575 C CA . ALA A 1 77 ? 3.844 0.508 2.594 1 94.81 77 ALA A CA 1
ATOM 576 C C . ALA A 1 77 ? 5.098 0.84 1.786 1 94.81 77 ALA A C 1
ATOM 578 O O . ALA A 1 77 ? 6.141 0.209 1.961 1 94.81 77 ALA A O 1
ATOM 579 N N . PHE A 1 78 ? 4.988 1.803 0.89 1 96.31 78 PHE A N 1
ATOM 580 C CA . PHE A 1 78 ? 6.117 2.27 0.094 1 96.31 78 PHE A CA 1
ATOM 581 C C . PHE A 1 78 ? 7.254 2.746 0.993 1 96.31 78 PHE A C 1
ATOM 583 O O . PHE A 1 78 ? 8.406 2.35 0.81 1 96.31 78 PHE A O 1
ATOM 590 N N . ALA A 1 79 ? 6.902 3.561 1.93 1 96.5 79 ALA A N 1
ATOM 591 C CA . ALA A 1 79 ? 7.883 4.078 2.879 1 96.5 79 ALA A CA 1
ATOM 592 C C . ALA A 1 79 ? 8.562 2.945 3.639 1 96.5 79 ALA A C 1
ATOM 594 O O . ALA A 1 79 ? 9.781 2.973 3.85 1 96.5 79 ALA A O 1
ATOM 595 N N . ARG A 1 80 ? 7.824 1.988 4.047 1 95.56 80 ARG A N 1
ATOM 596 C CA . ARG A 1 80 ? 8.383 0.86 4.785 1 95.56 80 ARG A CA 1
ATOM 597 C C . ARG A 1 80 ? 9.336 0.056 3.91 1 95.56 80 ARG A C 1
ATOM 599 O O . ARG A 1 80 ? 10.383 -0.403 4.379 1 95.56 80 ARG A O 1
ATOM 606 N N . GLY A 1 81 ? 8.938 -0.131 2.637 1 96.12 81 GLY A N 1
ATOM 607 C CA . GLY A 1 81 ? 9.859 -0.759 1.702 1 96.12 81 GLY A CA 1
ATOM 608 C C . GLY A 1 81 ? 11.188 -0.032 1.593 1 96.12 81 GLY A C 1
ATOM 609 O O . GLY A 1 81 ? 12.25 -0.655 1.651 1 96.12 81 GLY A O 1
ATOM 610 N N . LEU A 1 82 ? 11.109 1.278 1.446 1 96.5 82 LEU A N 1
ATOM 611 C CA . LEU A 1 82 ? 12.312 2.1 1.43 1 96.5 82 LEU A CA 1
ATOM 612 C C . LEU A 1 82 ? 13.133 1.893 2.701 1 96.5 82 LEU A C 1
ATOM 614 O O . LEU A 1 82 ? 14.344 1.681 2.637 1 96.5 82 LEU A O 1
ATOM 618 N N . GLY A 1 83 ? 12.398 2.004 3.812 1 95 83 GLY A N 1
ATOM 619 C CA . GLY A 1 83 ? 13.055 1.897 5.105 1 95 83 GLY A CA 1
ATOM 620 C C . GLY A 1 83 ? 13.812 0.596 5.285 1 95 83 GLY A C 1
ATOM 621 O O . GLY A 1 83 ? 14.938 0.591 5.789 1 95 83 GLY A O 1
ATOM 622 N N . VAL A 1 84 ? 13.211 -0.496 4.898 1 95.06 84 VAL A N 1
ATOM 623 C CA . VAL A 1 84 ? 13.812 -1.822 5.02 1 95.06 84 VAL A CA 1
ATOM 624 C C . VAL A 1 84 ? 15.055 -1.911 4.133 1 95.06 84 VAL A C 1
ATOM 626 O O . VAL A 1 84 ? 16.109 -2.385 4.574 1 95.06 84 VAL A O 1
ATOM 629 N N . ALA A 1 85 ? 14.945 -1.465 2.918 1 95.81 85 ALA A N 1
ATOM 630 C CA . ALA A 1 85 ? 16.047 -1.539 1.964 1 95.81 85 ALA A CA 1
ATOM 631 C C . ALA A 1 85 ? 17.234 -0.683 2.42 1 95.81 85 ALA A C 1
ATOM 633 O O . ALA A 1 85 ? 18.391 -1.073 2.26 1 95.81 85 ALA A O 1
ATOM 634 N N . LEU A 1 86 ? 16.922 0.499 2.996 1 95.5 86 LEU A N 1
ATOM 635 C CA . LEU A 1 86 ? 17.953 1.471 3.348 1 95.5 86 LEU A CA 1
ATOM 636 C C . LEU A 1 86 ? 18.391 1.303 4.801 1 95.5 86 LEU A C 1
ATOM 638 O O . LEU A 1 86 ? 19.344 1.934 5.242 1 95.5 86 LEU A O 1
ATOM 642 N N . ASN A 1 87 ? 17.656 0.424 5.5 1 93.69 87 ASN A N 1
ATOM 643 C CA . ASN A 1 87 ? 17.891 0.222 6.926 1 93.69 87 ASN A CA 1
ATOM 644 C C . ASN A 1 87 ? 17.797 1.532 7.703 1 93.69 87 ASN A C 1
ATOM 646 O O . ASN A 1 87 ? 18.688 1.871 8.469 1 93.69 87 ASN A O 1
ATOM 650 N N . VAL A 1 88 ? 16.781 2.252 7.488 1 93.5 88 VAL A N 1
ATOM 651 C CA . VAL A 1 88 ? 16.562 3.516 8.18 1 93.5 88 VAL A CA 1
ATOM 652 C C . VAL A 1 88 ? 15.156 3.527 8.789 1 93.5 88 VAL A C 1
ATOM 654 O O . VAL A 1 88 ? 14.281 2.768 8.367 1 93.5 88 VAL A O 1
ATOM 657 N N . THR A 1 89 ? 14.938 4.395 9.742 1 92.19 89 THR A N 1
ATOM 658 C CA . THR A 1 89 ? 13.664 4.52 10.445 1 92.19 89 THR A CA 1
ATOM 659 C C . THR A 1 89 ? 12.625 5.203 9.562 1 92.19 89 THR A C 1
ATOM 661 O O . THR A 1 89 ? 12.938 6.18 8.875 1 92.19 89 THR A O 1
ATOM 664 N N . VAL A 1 90 ? 11.422 4.664 9.594 1 93.75 90 VAL A N 1
ATOM 665 C CA . VAL A 1 90 ? 10.266 5.277 8.953 1 93.75 90 VAL A CA 1
ATOM 666 C C . VAL A 1 90 ? 9.352 5.883 10.016 1 93.75 90 VAL A C 1
ATOM 668 O O . VAL A 1 90 ? 8.828 5.172 10.875 1 93.75 90 VAL A O 1
ATOM 671 N N . ALA A 1 91 ? 9.172 7.148 9.883 1 92.19 91 ALA A N 1
ATOM 672 C CA . ALA A 1 91 ? 8.32 7.867 10.828 1 92.19 91 ALA A CA 1
ATOM 673 C C . ALA A 1 91 ? 6.988 8.242 10.188 1 92.19 91 ALA A C 1
ATOM 675 O O . ALA A 1 91 ? 6.957 8.836 9.109 1 92.19 91 ALA A O 1
ATOM 676 N N . GLY A 1 92 ? 5.891 7.875 10.812 1 92.06 92 GLY A N 1
ATOM 677 C CA . GLY A 1 92 ? 4.566 8.281 10.375 1 92.06 92 GLY A CA 1
ATOM 678 C C . GLY A 1 92 ? 4.027 9.484 11.125 1 92.06 92 GLY A C 1
ATOM 679 O O . GLY A 1 92 ? 4.227 9.602 12.336 1 92.06 92 GLY A O 1
ATOM 680 N N . ILE A 1 93 ? 3.463 10.367 10.383 1 91.88 93 ILE A N 1
ATOM 681 C CA . ILE A 1 93 ? 2.752 11.484 10.992 1 91.88 93 ILE A CA 1
ATOM 682 C C . ILE A 1 93 ? 1.308 11.508 10.5 1 91.88 93 ILE A C 1
ATOM 684 O O . ILE A 1 93 ? 1.036 11.203 9.336 1 91.88 93 ILE A O 1
ATOM 688 N N . SER A 1 94 ? 0.389 11.891 11.375 1 92.94 94 SER A N 1
ATOM 689 C CA . SER A 1 94 ? -0.998 11.984 10.93 1 92.94 94 SER A CA 1
ATOM 690 C C . SER A 1 94 ? -1.188 13.133 9.945 1 92.94 94 SER A C 1
ATOM 692 O O . SER A 1 94 ? -0.506 14.156 10.047 1 92.94 94 SER A O 1
ATOM 694 N N . SER A 1 95 ? -2.131 12.898 9.078 1 95.12 95 SER A N 1
ATOM 695 C CA . SER A 1 95 ? -2.438 13.961 8.125 1 95.12 95 SER A CA 1
ATOM 696 C C . SER A 1 95 ? -2.908 15.227 8.844 1 95.12 95 SER A C 1
ATOM 698 O O . SER A 1 95 ? -2.637 16.344 8.398 1 95.12 95 SER A O 1
ATOM 700 N N . LEU A 1 96 ? -3.551 15.094 9.969 1 95.75 96 LEU A N 1
ATOM 701 C CA . LEU A 1 96 ? -4.039 16.234 10.742 1 95.75 96 LEU A CA 1
ATOM 702 C C . LEU A 1 96 ? -2.887 16.969 11.414 1 95.75 96 LEU A C 1
ATOM 704 O O . LEU A 1 96 ? -2.805 18.188 11.352 1 95.75 96 LEU A O 1
ATOM 708 N N . GLU A 1 97 ? -1.998 16.234 11.984 1 93.44 97 GLU A N 1
ATOM 709 C CA . GLU A 1 97 ? -0.818 16.828 12.602 1 93.44 97 GLU A CA 1
ATOM 710 C C . GLU A 1 97 ? 0.075 17.484 11.547 1 93.44 97 GLU A C 1
ATOM 712 O O . GLU A 1 97 ? 0.636 18.562 11.789 1 93.44 97 GLU A O 1
ATOM 717 N N . ALA A 1 98 ? 0.185 16.828 10.461 1 94.94 98 ALA A N 1
ATOM 718 C CA . ALA A 1 98 ? 1.001 17.375 9.375 1 94.94 98 ALA A CA 1
ATOM 719 C C . ALA A 1 98 ? 0.394 18.656 8.82 1 94.94 98 ALA A C 1
ATOM 721 O O . ALA A 1 98 ? 1.066 19.406 8.109 1 94.94 98 ALA A O 1
ATOM 722 N N . SER A 1 99 ? -0.85 18.891 9.055 1 96.94 99 SER A N 1
ATOM 723 C CA . SER A 1 99 ? -1.555 20.062 8.539 1 96.94 99 SER A CA 1
ATOM 724 C C . SER A 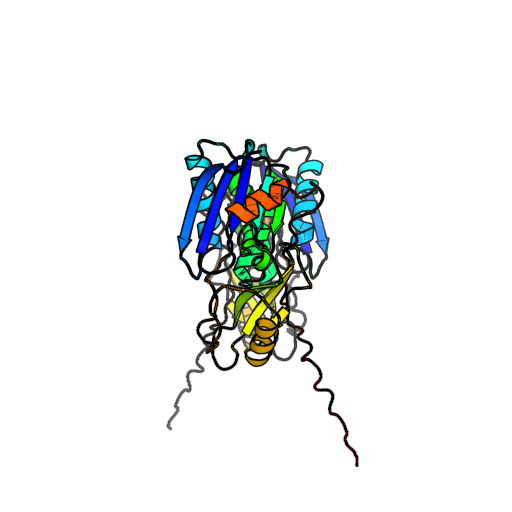1 99 ? -1.549 21.203 9.547 1 96.94 99 SER A C 1
ATOM 726 O O . SER A 1 99 ? -2 22.312 9.242 1 96.94 99 SER A O 1
ATOM 728 N N . LEU A 1 100 ? -1.081 20.922 10.719 1 96 100 LEU A N 1
ATOM 729 C CA . LEU A 1 100 ? -1.025 21.938 11.758 1 96 100 LEU A CA 1
ATOM 730 C C . LEU A 1 100 ? 0.004 23.016 11.406 1 96 100 LEU A C 1
ATOM 732 O O . LEU A 1 100 ? 1.164 22.703 11.133 1 96 100 LEU A O 1
ATOM 736 N N . PRO A 1 101 ? -0.417 24.266 11.328 1 93.88 101 PRO A N 1
ATOM 737 C CA . PRO A 1 101 ? 0.579 25.312 11.094 1 93.88 101 PRO A CA 1
ATOM 738 C C . PRO A 1 101 ? 1.643 25.375 12.188 1 93.88 101 PRO A C 1
ATOM 740 O O . PRO A 1 101 ? 1.398 24.938 13.312 1 93.88 101 PRO A O 1
ATOM 743 N N . ASP A 1 102 ? 2.754 25.922 11.781 1 88.38 102 ASP A N 1
ATOM 744 C CA . ASP A 1 102 ? 3.846 26.062 12.742 1 88.38 102 ASP A CA 1
ATOM 745 C C . ASP A 1 102 ? 3.49 27.062 13.844 1 88.38 102 ASP A C 1
ATOM 747 O O . ASP A 1 102 ? 2.854 28.094 13.57 1 88.38 102 ASP A O 1
ATOM 751 N N . GLU A 1 103 ? 3.924 26.891 15.047 1 84.94 103 GLU A N 1
ATOM 752 C CA . GLU A 1 103 ? 3.871 27.797 16.188 1 84.94 103 GLU A CA 1
ATOM 753 C C . GLU A 1 103 ? 2.445 28.281 16.438 1 84.94 103 GLU A C 1
ATOM 755 O O . GLU A 1 103 ? 2.205 29.469 16.594 1 84.94 103 GLU A O 1
ATOM 760 N N . THR A 1 104 ? 1.552 27.312 16.438 1 87.88 104 THR A N 1
ATOM 761 C CA . THR A 1 104 ? 0.177 27.672 16.781 1 87.88 104 THR A CA 1
ATOM 762 C C . THR A 1 104 ? -0.007 27.734 18.281 1 87.88 104 THR A C 1
ATOM 764 O O . THR A 1 104 ? 0.598 26.953 19.031 1 87.88 104 THR A O 1
ATOM 767 N N . GLN A 1 105 ? -0.757 28.734 18.75 1 93.38 105 GLN A N 1
ATOM 768 C CA . GLN A 1 105 ? -1.083 28.906 20.156 1 93.38 105 GLN A CA 1
ATOM 769 C C . GLN A 1 105 ? -2.584 28.766 20.391 1 93.38 105 GLN A C 1
ATOM 771 O O . GLN A 1 105 ? -3.385 29 19.484 1 93.38 105 GLN A O 1
ATOM 776 N N . GLY A 1 106 ? -2.916 28.359 21.625 1 96.69 106 GLY A N 1
ATOM 777 C CA . GLY A 1 106 ? -4.32 28.203 21.969 1 96.69 106 GLY A CA 1
ATOM 778 C C . GLY A 1 106 ? -4.914 26.891 21.484 1 96.69 106 GLY A C 1
ATOM 779 O O . GLY A 1 106 ? -4.184 25.938 21.219 1 96.69 106 GLY A O 1
ATOM 780 N N . ARG A 1 107 ? -6.254 26.859 21.453 1 97.81 107 ARG A N 1
ATOM 781 C CA . ARG A 1 107 ? -6.98 25.688 20.969 1 97.81 107 ARG A CA 1
ATOM 782 C C . ARG A 1 107 ? -7.191 25.766 19.469 1 97.81 107 ARG A C 1
ATOM 784 O O . ARG A 1 107 ? -7.848 26.688 18.969 1 97.81 107 ARG A O 1
ATOM 791 N N . VAL A 1 108 ? -6.641 24.812 18.797 1 98 108 VAL A N 1
ATOM 792 C CA . VAL A 1 108 ? -6.691 24.812 17.344 1 98 108 VAL A CA 1
ATOM 793 C C . VAL A 1 108 ? -7.383 23.547 16.844 1 98 108 VAL A C 1
ATOM 795 O O . VAL A 1 108 ? -7.062 22.453 17.297 1 98 108 VAL A O 1
ATOM 798 N N . LEU A 1 109 ? -8.289 23.703 15.977 1 98.12 109 LEU A N 1
ATOM 799 C CA . LEU A 1 109 ? -8.945 22.578 15.312 1 98.12 109 LEU A CA 1
ATOM 800 C C . LEU A 1 109 ? -8.414 22.406 13.891 1 98.12 109 LEU A C 1
ATOM 802 O O . LEU A 1 109 ? -8.375 23.375 13.117 1 98.12 109 LEU A O 1
ATOM 806 N N . VAL A 1 110 ? -7.949 21.25 13.594 1 98.06 110 VAL A N 1
ATOM 807 C CA . VAL A 1 110 ? -7.605 20.906 12.211 1 98.06 110 VAL A CA 1
ATOM 808 C C . VAL A 1 110 ? -8.617 19.906 11.664 1 98.06 110 VAL A C 1
ATOM 810 O O . VAL A 1 110 ? -8.945 18.906 12.32 1 98.06 110 VAL A O 1
ATOM 813 N N . ALA A 1 111 ? -9.125 20.203 10.469 1 97.19 111 ALA A N 1
ATOM 814 C CA . ALA A 1 111 ? -10.141 19.328 9.883 1 97.19 111 ALA A CA 1
ATOM 815 C C . ALA A 1 111 ? -9.883 19.125 8.391 1 97.19 111 ALA A C 1
ATOM 817 O O . ALA A 1 111 ? -9.617 20.078 7.664 1 97.19 111 ALA A O 1
ATOM 818 N N . LEU A 1 112 ? -9.922 17.891 7.988 1 96.06 112 LEU A N 1
ATOM 819 C CA . LEU A 1 112 ? -9.789 17.5 6.59 1 96.06 112 LEU A CA 1
ATOM 820 C C . LEU A 1 112 ? -11.016 16.719 6.125 1 96.06 112 LEU A C 1
ATOM 822 O O . LEU A 1 112 ? -11.625 15.984 6.91 1 96.06 112 LEU A O 1
ATOM 826 N N . PRO A 1 113 ? -11.344 16.812 4.871 1 93.69 113 PRO A N 1
ATOM 827 C CA . PRO A 1 113 ? -12.555 16.141 4.398 1 93.69 113 PRO A CA 1
ATOM 828 C C . PRO A 1 113 ? -12.453 14.617 4.457 1 93.69 113 PRO A C 1
ATOM 830 O O . PRO A 1 113 ? -11.43 14.047 4.062 1 93.69 113 PRO A O 1
ATOM 833 N N . ALA A 1 114 ? -13.477 13.984 5 1 91.31 114 ALA A N 1
ATOM 834 C CA . ALA A 1 114 ? -13.586 12.531 5.012 1 91.31 114 ALA A CA 1
ATOM 835 C C . ALA A 1 114 ? -14.562 12.047 3.945 1 91.31 114 ALA A C 1
ATOM 837 O O . ALA A 1 114 ? -14.211 11.219 3.104 1 91.31 114 ALA A O 1
ATOM 838 N N . ARG A 1 115 ? -15.781 12.438 3.957 1 84.31 115 ARG A N 1
ATOM 839 C CA . ARG A 1 115 ? -16.812 12.195 2.951 1 84.31 115 ARG A CA 1
ATOM 840 C C . ARG A 1 115 ? -17.25 13.5 2.293 1 84.31 115 ARG A C 1
ATOM 842 O O . ARG A 1 115 ? -17.656 14.445 2.98 1 84.31 115 ARG A O 1
ATOM 849 N N . ARG A 1 116 ? -17.281 13.469 0.948 1 77.69 116 ARG A N 1
ATOM 850 C CA . ARG A 1 116 ? -17.453 14.734 0.248 1 77.69 116 ARG A CA 1
ATOM 851 C C . ARG A 1 116 ? -18.812 14.797 -0.441 1 77.69 116 ARG A C 1
ATOM 853 O O . ARG A 1 116 ? -19.172 15.812 -1.05 1 77.69 116 ARG A O 1
ATOM 860 N N . ARG A 1 117 ? -19.469 13.68 -0.372 1 76.88 117 ARG A N 1
ATOM 861 C CA . ARG A 1 117 ? -20.75 13.695 -1.091 1 76.88 117 ARG A CA 1
ATOM 862 C C . ARG A 1 117 ? -21.906 13.914 -0.134 1 76.88 117 ARG A C 1
ATOM 864 O O . ARG A 1 117 ? -22 13.258 0.907 1 76.88 117 ARG A O 1
ATOM 871 N N . GLU A 1 118 ? -22.688 14.914 -0.526 1 70.44 118 GLU A N 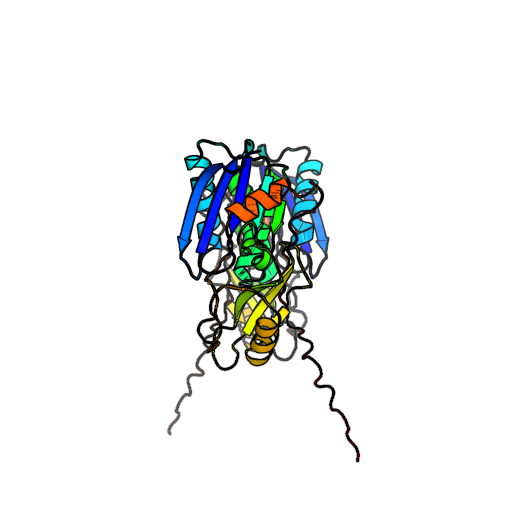1
ATOM 872 C CA . GLU A 1 118 ? -23.922 15.125 0.213 1 70.44 118 GLU A CA 1
ATOM 873 C C . GLU A 1 118 ? -24.859 13.93 0.062 1 70.44 118 GLU A C 1
ATOM 875 O O . GLU A 1 118 ? -24.906 13.297 -0.993 1 70.44 118 GLU A O 1
ATOM 880 N N . PRO A 1 119 ? -25.641 13.641 1.183 1 75.69 119 PRO A N 1
ATOM 881 C CA . PRO A 1 119 ? -25.812 14.367 2.443 1 75.69 119 PRO A CA 1
ATOM 882 C C . PRO A 1 119 ? -24.828 13.914 3.52 1 75.69 119 PRO A C 1
ATOM 884 O O . PRO A 1 119 ? -24.891 14.391 4.656 1 75.69 119 PRO A O 1
ATOM 887 N N . ASP A 1 120 ? -23.906 13.133 3.143 1 82.94 120 ASP A N 1
ATOM 888 C CA . ASP A 1 120 ? -23.078 12.453 4.129 1 82.94 120 ASP A CA 1
ATOM 889 C C . ASP A 1 120 ? -21.719 13.148 4.281 1 82.94 120 ASP A C 1
ATOM 891 O O . ASP A 1 120 ? -20.688 12.492 4.34 1 82.94 120 ASP A O 1
ATOM 895 N N . LEU A 1 121 ? -21.812 14.484 4.355 1 90.56 121 LEU A N 1
ATOM 896 C CA . LEU A 1 121 ? -20.562 15.211 4.539 1 90.56 121 LEU A CA 1
ATOM 897 C C . LEU A 1 121 ? -19.969 14.938 5.918 1 90.56 121 LEU A C 1
ATOM 899 O O . LEU A 1 121 ? -20.688 14.945 6.918 1 90.56 121 LEU A O 1
ATOM 903 N N . SER A 1 122 ? -18.719 14.672 5.961 1 95 122 SER A N 1
ATOM 904 C CA . SER A 1 122 ? -18 14.523 7.223 1 95 122 SER A CA 1
ATOM 905 C C . SER A 1 122 ? -16.547 14.938 7.082 1 95 122 SER A C 1
ATOM 907 O O . SER A 1 122 ? -16.047 15.141 5.965 1 95 122 SER A O 1
ATOM 909 N N . TRP A 1 123 ? -15.906 15.18 8.219 1 95.5 123 TRP A N 1
ATOM 910 C CA . TRP A 1 123 ? -14.5 15.57 8.281 1 95.5 123 TRP A CA 1
ATOM 911 C C . TRP A 1 123 ? -13.75 14.742 9.32 1 95.5 123 TRP A C 1
ATOM 913 O O . TRP A 1 123 ? -14.305 14.391 10.359 1 95.5 123 TRP A O 1
ATOM 923 N N . TRP A 1 124 ? -12.562 14.438 8.992 1 95.56 124 TRP A N 1
ATOM 924 C CA . TRP A 1 124 ? -11.633 14.086 10.062 1 95.56 124 TRP A CA 1
ATOM 925 C C . TRP A 1 124 ? -11.164 15.328 10.805 1 95.56 124 TRP A C 1
ATOM 927 O O . TRP A 1 124 ? -10.727 16.297 10.18 1 95.56 124 TRP A O 1
ATOM 937 N N . ALA A 1 125 ? -11.25 15.25 12.062 1 97 125 ALA A N 1
ATOM 938 C CA . ALA A 1 125 ? -10.93 16.453 12.844 1 97 125 ALA A CA 1
ATOM 939 C C . ALA A 1 125 ? -10.164 16.078 14.117 1 97 125 ALA A C 1
ATOM 941 O O . ALA A 1 125 ? -10.352 15 14.672 1 97 125 ALA A O 1
ATOM 942 N N . GLN A 1 126 ? -9.32 16.969 14.516 1 97.12 126 GLN A N 1
ATOM 943 C CA . GLN A 1 126 ? -8.562 16.797 15.75 1 97.12 126 GLN A CA 1
ATOM 944 C C . GLN A 1 126 ? -8.227 18.141 16.391 1 97.12 126 GLN A C 1
ATOM 946 O O . GLN A 1 126 ? -7.867 19.094 15.688 1 97.12 126 GLN A O 1
ATOM 951 N N . MET A 1 127 ? -8.398 18.234 17.672 1 97.75 127 MET A N 1
ATOM 952 C CA . MET A 1 127 ? -8.062 19.438 18.438 1 97.75 127 MET A CA 1
ATOM 953 C C . MET A 1 127 ? -6.602 19.406 18.891 1 97.75 127 MET A C 1
ATOM 955 O O . MET A 1 127 ? -6.098 18.359 19.297 1 97.75 127 MET A O 1
ATOM 959 N N . PHE A 1 128 ? -5.965 20.484 18.812 1 97.38 128 PHE A N 1
ATOM 960 C CA . PHE A 1 128 ? -4.617 20.719 19.312 1 97.38 128 PHE A CA 1
ATOM 961 C C . PHE A 1 128 ? -4.594 21.891 20.281 1 97.38 128 PHE A C 1
ATOM 963 O O . PHE A 1 128 ? -5.352 22.844 20.125 1 97.38 128 PHE A O 1
ATOM 970 N N . VAL A 1 129 ? -3.705 21.828 21.328 1 97.5 129 VAL A N 1
ATOM 971 C CA . VAL A 1 129 ? -3.512 22.938 22.25 1 97.5 129 VAL A CA 1
ATOM 972 C C . VAL A 1 129 ? -2.029 23.297 22.328 1 97.5 129 VAL A C 1
ATOM 974 O O . VAL A 1 129 ? -1.194 22.453 22.672 1 97.5 129 VAL A O 1
ATOM 977 N N . ASP A 1 130 ? -1.745 24.5 22.016 1 95.81 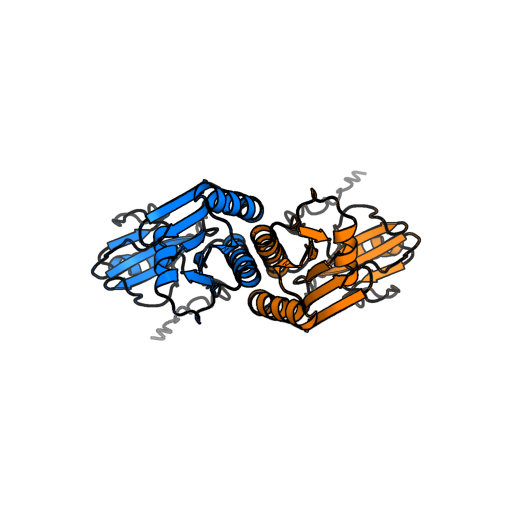130 ASP A N 1
ATOM 978 C CA . ASP A 1 130 ? -0.377 25.016 22 1 95.81 130 ASP A CA 1
ATOM 979 C C . ASP A 1 130 ? 0.55 24.078 21.219 1 95.81 130 ASP A C 1
ATOM 981 O O . ASP A 1 130 ? 1.644 23.75 21.688 1 95.81 130 ASP A O 1
ATOM 985 N N . GLY A 1 131 ? -0.035 23.578 20.141 1 93.12 131 GLY A N 1
ATOM 986 C CA . GLY A 1 131 ? 0.761 22.797 19.203 1 93.12 131 GLY A CA 1
ATOM 987 C C . GLY A 1 131 ? 0.796 21.312 19.531 1 93.12 131 GLY A C 1
ATOM 988 O O . GLY A 1 131 ? 1.385 20.531 18.781 1 93.12 131 GLY A O 1
ATOM 989 N N . GLU A 1 132 ? 0.185 20.938 20.562 1 92 132 GLU A N 1
ATOM 990 C CA . GLU A 1 132 ? 0.185 19.531 20.984 1 92 132 GLU A CA 1
ATOM 991 C C . GLU A 1 132 ? -1.199 18.922 20.844 1 92 132 GLU A C 1
ATOM 993 O O . GLU A 1 132 ? -2.215 19.594 21 1 92 132 GLU A O 1
ATOM 998 N N . ARG A 1 133 ? -1.205 17.688 20.594 1 92.69 133 ARG A N 1
ATOM 999 C CA . ARG A 1 133 ? -2.469 16.969 20.453 1 92.69 133 ARG A CA 1
ATOM 1000 C C . ARG A 1 133 ? -3.324 17.094 21.703 1 92.69 133 ARG A C 1
ATOM 1002 O O . ARG A 1 133 ? -2.828 16.922 22.812 1 92.69 133 ARG A O 1
ATOM 1009 N N . ALA A 1 134 ? -4.543 17.531 21.5 1 93.12 134 ALA A N 1
ATOM 1010 C CA . ALA A 1 134 ? -5.52 17.609 22.578 1 93.12 134 ALA A CA 1
ATOM 1011 C C . ALA A 1 134 ? -6.691 16.656 22.312 1 93.12 134 ALA A C 1
ATOM 1013 O O . ALA A 1 134 ? -7.762 17.094 21.891 1 93.12 134 ALA A O 1
ATOM 1014 N N . GLY A 1 135 ? -6.477 15.305 22.203 1 87.12 135 GLY A N 1
ATOM 1015 C CA . GLY A 1 135 ? -7.473 14.281 21.938 1 87.12 135 GLY A CA 1
ATOM 1016 C C . GLY A 1 135 ? -7.168 13.453 20.703 1 87.12 135 GLY A C 1
ATOM 1017 O O . GLY A 1 135 ? -6.207 13.734 19.984 1 87.12 135 GLY A O 1
ATOM 1018 N N . GLU A 1 136 ? -8.008 12.523 20.453 1 91.06 136 GLU A N 1
ATOM 1019 C CA . GLU A 1 136 ? -7.844 11.641 19.297 1 91.06 136 GLU A CA 1
ATOM 1020 C C . GLU A 1 136 ? -8.578 12.188 18.078 1 91.06 136 GLU A C 1
ATOM 1022 O O . GLU A 1 136 ? -9.555 12.938 18.219 1 91.06 136 GLU A O 1
ATOM 1027 N N . PRO A 1 137 ? -8.086 11.891 16.953 1 94.19 137 PRO A N 1
ATOM 1028 C CA . PRO A 1 137 ? -8.852 12.258 15.758 1 94.19 137 PRO A CA 1
ATOM 1029 C C . PRO A 1 137 ? -10.25 11.648 15.734 1 94.19 137 PRO A C 1
ATOM 1031 O O . PRO A 1 137 ? -10.438 10.516 16.188 1 94.19 137 PRO A O 1
ATOM 1034 N N . VAL A 1 138 ? -11.188 12.375 15.18 1 94.06 138 VAL A N 1
ATOM 1035 C CA . VAL A 1 138 ? -12.562 11.898 15.047 1 94.06 138 VAL A CA 1
ATOM 1036 C C . VAL A 1 138 ? -13.07 12.164 13.625 1 94.06 138 VAL A C 1
ATOM 1038 O O . VAL A 1 138 ? -12.523 13.008 12.914 1 94.06 138 VAL A O 1
ATOM 1041 N N . GLU A 1 139 ? -13.977 11.398 13.188 1 94.5 139 GLU A N 1
ATOM 1042 C CA . GLU A 1 139 ? -14.758 11.781 12.016 1 94.5 139 GLU A CA 1
ATOM 1043 C C . GLU A 1 139 ? -16.047 12.484 12.422 1 94.5 139 GLU A C 1
ATOM 1045 O O . GLU A 1 139 ? -16.875 11.906 13.133 1 94.5 139 GLU A O 1
ATOM 1050 N N . ALA A 1 140 ? -16.281 13.664 12.023 1 95.44 140 ALA A N 1
ATOM 1051 C CA . ALA A 1 140 ? -17.391 14.5 12.484 1 95.44 140 ALA A CA 1
ATOM 1052 C C . ALA A 1 140 ? -18.297 14.898 11.32 1 95.44 140 ALA A C 1
ATOM 1054 O O . ALA A 1 140 ? -17.812 15.273 10.25 1 95.44 140 ALA A O 1
ATOM 1055 N N . ASP A 1 141 ? -19.578 14.773 11.539 1 94.38 141 ASP A N 1
ATOM 1056 C CA . ASP A 1 141 ? -20.516 15.32 10.562 1 94.38 141 ASP A CA 1
ATOM 1057 C C . ASP A 1 141 ? -20.672 16.828 10.734 1 94.38 141 ASP A C 1
ATOM 1059 O O . ASP A 1 141 ? -19.969 17.438 11.539 1 94.38 141 ASP A O 1
ATOM 1063 N N . ILE A 1 142 ? -21.578 17.344 10 1 93.25 142 ILE A N 1
ATOM 1064 C CA . ILE A 1 142 ? -21.703 18.797 9.938 1 93.25 142 ILE A CA 1
ATOM 1065 C C . ILE A 1 142 ? -22.078 19.344 11.312 1 93.25 142 ILE A C 1
ATOM 1067 O O . ILE A 1 142 ? -21.531 20.359 11.75 1 93.25 142 ILE A O 1
ATOM 1071 N N . THR A 1 143 ? -23.031 18.719 11.969 1 94.06 143 THR A N 1
ATOM 1072 C CA . THR A 1 143 ? -23.484 19.156 13.289 1 94.06 143 THR A CA 1
ATOM 1073 C C . THR A 1 143 ? -22.344 19.062 14.305 1 94.06 143 THR A C 1
ATOM 1075 O O . THR A 1 143 ? -22.094 20 15.055 1 94.06 143 THR A O 1
ATOM 1078 N N . GLN A 1 144 ? -21.688 17.984 14.266 1 95.62 144 GLN A N 1
ATOM 1079 C CA . GLN A 1 144 ? -20.562 17.75 15.18 1 95.62 144 GLN A CA 1
ATOM 1080 C C . GLN A 1 144 ? -19.438 18.75 14.922 1 95.62 144 GLN A C 1
ATOM 1082 O O . GLN A 1 144 ? -18.781 19.219 15.859 1 95.62 144 GLN A O 1
ATOM 1087 N N . MET A 1 145 ? -19.219 19.016 13.695 1 96.31 145 MET A N 1
ATOM 1088 C CA . MET A 1 145 ? -18.172 19.953 13.328 1 96.31 145 MET A CA 1
ATOM 1089 C C . MET A 1 145 ? -18.453 21.344 13.898 1 96.31 145 MET A C 1
ATOM 1091 O O . MET A 1 145 ? -17.547 22.031 14.352 1 96.31 145 MET A O 1
ATOM 1095 N N . ARG A 1 146 ? -19.688 21.734 13.844 1 95.25 146 ARG A N 1
ATOM 1096 C CA . ARG A 1 146 ? -20.047 23.031 14.391 1 95.25 146 ARG A CA 1
ATOM 1097 C C . ARG A 1 146 ? -19.719 23.109 15.883 1 95.25 146 ARG A C 1
ATOM 1099 O O . ARG A 1 146 ? -19.25 24.141 16.375 1 95.25 146 ARG A O 1
ATOM 1106 N N . GLY A 1 147 ? -19.984 22 16.547 1 96 147 GLY A N 1
ATOM 1107 C CA . GLY A 1 147 ? -19.609 21.938 17.938 1 96 147 GLY A CA 1
ATOM 1108 C C . GLY A 1 147 ? -18.125 22.062 18.172 1 96 147 GLY A C 1
ATOM 1109 O O . GLY A 1 147 ? -17.688 22.812 19.047 1 96 147 GLY A O 1
ATOM 1110 N N . LEU A 1 148 ? -17.359 21.375 17.406 1 97.19 148 LEU A N 1
ATOM 1111 C CA . LEU A 1 148 ? -15.914 21.406 17.531 1 97.19 148 LEU A CA 1
ATOM 1112 C C . LEU A 1 148 ? -15.367 22.797 17.234 1 97.19 148 LEU A C 1
ATOM 1114 O O . LEU A 1 148 ? -14.461 23.281 17.938 1 97.19 148 LEU A O 1
ATOM 1118 N N . VAL A 1 149 ? -15.891 23.359 16.234 1 97.31 149 VAL A N 1
ATOM 1119 C CA . VAL A 1 149 ? -15.469 24.703 15.844 1 97.31 149 VAL A CA 1
ATOM 1120 C C . VAL A 1 149 ? -15.711 25.688 17 1 97.31 149 VAL A C 1
ATOM 1122 O O . VAL A 1 149 ? -14.891 26.562 17.25 1 97.31 149 VAL A O 1
ATOM 1125 N N . GLY A 1 150 ? -16.797 25.531 17.625 1 96.19 150 GLY A N 1
ATOM 1126 C CA . GLY A 1 150 ? -17.141 26.391 18.75 1 96.19 150 GLY A CA 1
ATOM 1127 C C . GLY A 1 150 ? -16.172 26.312 19.906 1 96.19 150 GLY A C 1
ATOM 1128 O O . GLY A 1 150 ? -16.062 27.234 20.719 1 96.19 150 GLY A O 1
ATOM 1129 N N . GLU A 1 151 ? -15.453 25.266 19.969 1 96.75 151 GLU A N 1
ATOM 1130 C CA . GLU A 1 151 ? -14.516 25.016 21.078 1 96.75 151 GLU A CA 1
ATOM 1131 C C . GLU A 1 151 ? -13.109 25.484 20.719 1 96.75 151 GLU A C 1
ATOM 1133 O O . GLU A 1 151 ? -12.219 25.484 21.578 1 96.75 151 GLU A O 1
ATOM 1138 N N . ALA A 1 152 ? -12.891 25.922 19.531 1 97.56 152 ALA A N 1
ATOM 1139 C CA . ALA A 1 152 ? -11.547 26.234 19.047 1 97.56 152 ALA A CA 1
ATOM 1140 C C . ALA A 1 152 ? -11.336 27.734 18.953 1 97.56 152 ALA A C 1
ATOM 1142 O O . ALA A 1 152 ? -12.266 28.484 18.656 1 97.56 152 ALA A O 1
ATOM 1143 N N . ASP A 1 153 ? -10.109 28.125 19.203 1 97.62 153 ASP A N 1
ATOM 1144 C CA . ASP A 1 153 ? -9.734 29.516 18.953 1 97.62 153 ASP A CA 1
ATOM 1145 C C . ASP A 1 153 ? -9.477 29.766 17.469 1 97.62 153 ASP A C 1
ATOM 1147 O O . ASP A 1 153 ? -9.742 30.859 16.969 1 97.62 153 ASP A O 1
ATOM 1151 N N . HIS A 1 154 ? -8.93 28.812 16.812 1 97.31 154 HIS A N 1
ATOM 1152 C CA . HIS A 1 154 ? -8.617 28.875 15.383 1 97.31 154 HIS A CA 1
ATOM 1153 C C . HIS A 1 154 ? -8.977 27.562 14.695 1 97.31 154 HIS A C 1
ATOM 1155 O O . HIS A 1 154 ? -8.883 26.484 15.297 1 97.31 154 HIS A O 1
ATOM 1161 N N . VAL A 1 155 ? -9.352 27.656 13.484 1 97.94 155 VAL A N 1
ATOM 1162 C CA . VAL A 1 155 ? -9.734 26.484 12.703 1 97.94 155 VAL A CA 1
ATOM 1163 C C . VAL A 1 155 ? -8.93 26.453 11.398 1 97.94 155 VAL A C 1
ATOM 1165 O O . VAL A 1 155 ? -8.844 27.453 10.695 1 97.94 155 VAL A O 1
ATOM 1168 N N . PHE A 1 156 ? -8.32 25.344 11.188 1 97.88 156 PHE A N 1
ATOM 1169 C CA . PHE A 1 156 ? -7.574 25.125 9.953 1 97.88 156 PHE A CA 1
ATOM 1170 C C . PHE A 1 156 ? -8.07 23.875 9.242 1 97.88 156 PHE A C 1
ATOM 1172 O O . PHE A 1 156 ? -8.516 22.922 9.883 1 97.88 156 PHE A O 1
ATOM 1179 N N . GLY A 1 157 ? -7.906 23.891 7.938 1 96.88 157 GLY A N 1
ATOM 1180 C CA . GLY A 1 157 ? -8.227 22.672 7.23 1 96.88 157 GLY A CA 1
ATOM 1181 C C . GLY A 1 157 ? -8.742 22.906 5.824 1 96.88 157 GLY A C 1
ATOM 1182 O O . GLY A 1 157 ? -8.5 23.953 5.238 1 96.88 157 GLY A O 1
ATOM 1183 N N . ASP A 1 158 ? -9.344 21.875 5.281 1 94.56 158 ASP A N 1
ATOM 1184 C CA . ASP A 1 158 ? -9.867 21.891 3.922 1 94.56 158 ASP A CA 1
ATOM 1185 C C . ASP A 1 158 ? -11.336 21.469 3.895 1 94.56 158 ASP A C 1
ATOM 1187 O O . ASP A 1 158 ? -11.812 20.812 4.816 1 94.56 158 ASP A O 1
ATOM 1191 N N . GLY A 1 159 ? -12.031 21.938 2.859 1 92.44 159 GLY A N 1
ATOM 1192 C CA . GLY A 1 159 ? -13.422 21.547 2.668 1 92.44 159 GLY A CA 1
ATOM 1193 C C . GLY A 1 159 ? -14.359 22.172 3.689 1 92.44 159 GLY A C 1
ATOM 1194 O O . GLY A 1 159 ? -15.422 21.609 3.984 1 92.44 159 GLY A O 1
ATOM 1195 N N . LEU A 1 160 ? -13.984 23.25 4.25 1 94.88 160 LEU A N 1
ATOM 1196 C CA . LEU A 1 160 ? -14.727 23.812 5.375 1 94.88 160 LEU A CA 1
ATOM 1197 C C . LEU A 1 160 ? -15.664 24.938 4.91 1 94.88 160 LEU A C 1
ATOM 1199 O O . LEU A 1 160 ? -16.422 25.484 5.707 1 94.88 160 LEU A O 1
ATOM 1203 N N . ALA A 1 161 ? -15.688 25.188 3.658 1 92.44 161 ALA A N 1
ATOM 1204 C CA . ALA A 1 161 ? -16.484 26.281 3.111 1 92.44 161 ALA A CA 1
ATOM 1205 C C . ALA A 1 161 ? -17.969 26.047 3.352 1 92.44 161 ALA A C 1
ATOM 1207 O O . ALA A 1 161 ? -18.75 27 3.438 1 92.44 161 ALA A O 1
ATOM 1208 N N . VAL A 1 162 ? -18.359 24.844 3.479 1 91.25 162 VAL A N 1
ATOM 1209 C CA . VAL A 1 162 ? -19.766 24.5 3.65 1 91.25 162 VAL A CA 1
ATOM 1210 C C . VAL A 1 162 ? -20.234 24.875 5.055 1 91.25 162 VAL A C 1
ATOM 1212 O O . VAL A 1 162 ? -21.422 25 5.309 1 91.25 162 VAL A O 1
ATOM 1215 N N . LEU A 1 163 ? -19.328 24.938 5.973 1 91.56 163 LEU A N 1
ATOM 1216 C CA . LEU A 1 163 ? -19.672 25.391 7.32 1 91.56 163 LEU A CA 1
ATOM 1217 C C . LEU A 1 163 ? -19.875 26.891 7.355 1 91.56 163 LEU A C 1
ATOM 1219 O O . LEU A 1 163 ? -18.922 27.641 7.582 1 91.56 163 LEU A O 1
ATOM 1223 N N . LYS A 1 164 ? -21.047 27.281 7.207 1 88.75 164 LYS A N 1
ATOM 1224 C CA . LYS A 1 164 ? -21.375 28.703 7.129 1 88.75 164 LYS A CA 1
ATOM 1225 C C . LYS A 1 164 ? -20.984 29.438 8.406 1 88.75 164 LYS A C 1
ATOM 1227 O O . LYS A 1 164 ? -21.078 28.875 9.5 1 88.75 164 LYS A O 1
ATOM 1232 N N . ASP A 1 165 ? -20.453 30.641 8.414 1 87.88 165 ASP A N 1
ATOM 1233 C CA . ASP A 1 165 ? -20.156 31.531 9.531 1 87.88 165 ASP A CA 1
ATOM 1234 C C . ASP A 1 165 ? -18.922 31.047 10.305 1 87.88 165 ASP A C 1
ATOM 1236 O O . ASP A 1 165 ? -18.781 31.359 11.492 1 87.88 165 ASP A O 1
ATOM 1240 N N . VAL A 1 166 ? -18.188 30.141 9.797 1 91.69 166 VAL A N 1
ATOM 1241 C CA . VAL A 1 166 ? -16.969 29.688 10.43 1 91.69 166 VAL A CA 1
ATOM 1242 C C . VAL A 1 166 ? -15.758 30.344 9.766 1 91.69 166 VAL A C 1
ATOM 1244 O O . VAL A 1 166 ? -15.641 30.328 8.539 1 91.69 166 VAL A O 1
ATOM 1247 N N . VAL A 1 167 ? -15 30.984 10.562 1 94.88 167 VAL A N 1
ATOM 1248 C CA . VAL A 1 167 ? -13.734 31.531 10.078 1 94.88 167 VAL A CA 1
ATOM 1249 C C . VAL A 1 167 ? -12.648 30.453 10.133 1 94.88 167 VAL A C 1
ATOM 1251 O O . VAL A 1 167 ? -12.422 29.844 11.188 1 94.88 167 VAL A O 1
ATOM 1254 N N . TYR A 1 168 ? -12.047 30.156 9.062 1 96.81 168 TYR A N 1
ATOM 1255 C CA . TYR A 1 168 ? -11 29.141 9.008 1 96.81 168 TYR A CA 1
ATOM 1256 C C . TYR A 1 168 ? -9.891 29.562 8.047 1 96.81 168 TYR A C 1
ATOM 1258 O O . TYR A 1 168 ? -10.062 30.484 7.254 1 96.81 168 TYR A O 1
ATOM 1266 N N . GLU A 1 169 ? -8.789 29 8.172 1 96.81 169 GLU A N 1
ATOM 1267 C CA . GLU A 1 169 ? -7.691 29.094 7.219 1 96.81 169 GLU A CA 1
ATOM 1268 C C . GLU A 1 169 ? -7.434 27.766 6.535 1 96.81 169 GLU A C 1
ATOM 1270 O O . GLU A 1 169 ? -7.422 26.719 7.191 1 96.81 169 GLU A O 1
ATOM 1275 N N . GLU A 1 170 ? -7.195 27.766 5.242 1 96.12 170 GLU A N 1
ATOM 1276 C CA . GLU A 1 170 ? -6.934 26.531 4.508 1 96.12 170 GLU A CA 1
ATOM 1277 C C . GLU A 1 170 ? -5.625 25.891 4.961 1 96.12 170 GLU A C 1
ATOM 1279 O O . GLU A 1 170 ? -4.629 26.594 5.18 1 96.12 170 GLU A O 1
ATOM 1284 N N . ALA A 1 171 ? -5.676 24.609 5.137 1 95.69 171 ALA A N 1
ATOM 1285 C CA . ALA A 1 171 ? -4.5 23.844 5.531 1 95.69 171 ALA A CA 1
ATOM 1286 C C . ALA A 1 171 ? -4.547 22.438 4.945 1 95.69 171 ALA A C 1
ATOM 1288 O O . ALA A 1 171 ? -5.625 21.844 4.801 1 95.69 171 ALA A O 1
ATOM 1289 N N . PHE A 1 172 ? -3.398 21.969 4.59 1 95 172 PHE A N 1
ATOM 1290 C CA . PHE A 1 172 ? -3.166 20.625 4.09 1 95 172 PHE A CA 1
ATOM 1291 C C . PHE A 1 172 ? -1.87 20.047 4.652 1 95 172 PHE A C 1
ATOM 1293 O O . PHE A 1 172 ? -1.026 20.797 5.16 1 95 172 PHE A O 1
ATOM 1300 N N . PRO A 1 173 ? -1.758 18.75 4.629 1 96.44 173 PRO A N 1
ATOM 1301 C CA . PRO A 1 173 ? -0.503 18.188 5.141 1 96.44 173 PRO A CA 1
ATOM 1302 C C . PRO A 1 173 ? 0.726 18.766 4.434 1 96.44 173 PRO A C 1
ATOM 1304 O O . PRO A 1 173 ? 0.761 18.812 3.199 1 96.44 173 PRO A O 1
ATOM 1307 N N . LYS A 1 174 ? 1.668 19.172 5.191 1 96.69 174 LYS A N 1
ATOM 1308 C CA . LYS A 1 174 ? 2.914 19.703 4.66 1 96.69 174 LYS A CA 1
ATOM 1309 C C . LYS A 1 174 ? 4.074 18.734 4.875 1 96.69 174 LYS A C 1
ATOM 1311 O O . LYS A 1 174 ? 4.293 18.266 5.988 1 96.69 174 LYS A O 1
ATOM 1316 N N . LEU A 1 175 ? 4.863 18.531 3.832 1 97.62 175 LEU A N 1
ATOM 1317 C CA . LEU A 1 175 ? 5.992 17.609 3.943 1 97.62 175 LEU A CA 1
ATOM 1318 C C . LEU A 1 175 ? 7.062 18.188 4.867 1 97.62 175 LEU A C 1
ATOM 1320 O O . LEU A 1 175 ? 7.793 17.422 5.52 1 97.62 175 LEU A O 1
ATOM 1324 N N . SER A 1 176 ? 7.141 19.5 4.906 1 97.06 176 SER A N 1
ATOM 1325 C CA . SER A 1 176 ? 8.102 20.109 5.828 1 97.06 176 SER A CA 1
ATOM 1326 C C . SER A 1 176 ? 7.801 19.703 7.273 1 97.06 176 SER A C 1
ATOM 1328 O O . SER A 1 176 ? 8.719 19.469 8.055 1 97.06 176 SER A O 1
ATOM 1330 N N . ARG A 1 177 ? 6.57 19.625 7.613 1 95 177 ARG A N 1
ATOM 1331 C CA . ARG A 1 177 ? 6.176 19.203 8.953 1 95 177 ARG A CA 1
ATOM 1332 C C . ARG A 1 177 ? 6.477 17.719 9.172 1 95 177 ARG A C 1
ATOM 1334 O O . ARG A 1 177 ? 6.895 17.328 10.258 1 95 177 ARG A O 1
ATOM 1341 N N . ALA A 1 178 ? 6.18 16.969 8.172 1 94.25 178 ALA A N 1
ATOM 1342 C CA . ALA A 1 178 ? 6.508 15.547 8.25 1 94.25 178 ALA A CA 1
ATOM 1343 C C . ALA A 1 178 ? 8.008 15.344 8.469 1 94.25 178 ALA A C 1
ATOM 1345 O O . ALA A 1 178 ? 8.406 14.523 9.305 1 94.25 178 ALA A O 1
ATOM 1346 N N . ALA A 1 179 ? 8.828 16.078 7.727 1 96.12 179 ALA A N 1
ATOM 1347 C CA . ALA A 1 179 ? 10.281 15.977 7.863 1 96.12 179 ALA A CA 1
ATOM 1348 C C . ALA A 1 179 ? 10.727 16.359 9.273 1 96.12 179 ALA A C 1
ATOM 1350 O O . ALA A 1 179 ? 11.555 15.672 9.875 1 96.12 179 ALA A O 1
ATOM 1351 N N . LYS A 1 180 ? 10.164 17.422 9.766 1 93.44 180 LYS A N 1
ATOM 1352 C CA . LYS A 1 180 ? 10.492 17.875 11.109 1 93.44 180 LYS A CA 1
ATOM 1353 C C . LYS A 1 180 ? 10.109 16.812 12.148 1 93.44 180 LYS A C 1
ATOM 1355 O O . LYS A 1 180 ? 10.859 16.562 13.086 1 93.44 180 LYS A O 1
ATOM 1360 N N . TRP A 1 181 ? 8.953 16.25 11.961 1 90.12 181 TRP A N 1
ATOM 1361 C CA . TRP A 1 181 ? 8.469 15.18 12.828 1 90.12 181 TRP A CA 1
ATOM 1362 C C . TRP A 1 181 ? 9.445 14.016 12.867 1 90.12 181 TRP A C 1
ATOM 1364 O O . TRP A 1 181 ? 9.75 13.484 13.938 1 90.12 181 TRP A O 1
ATOM 1374 N N . ALA A 1 182 ? 9.945 13.633 11.734 1 90.62 182 ALA A N 1
ATOM 1375 C CA . ALA A 1 182 ? 10.844 12.484 11.609 1 90.62 182 ALA A CA 1
ATOM 1376 C C . ALA A 1 182 ? 12.133 12.711 12.391 1 90.62 182 ALA A C 1
ATOM 1378 O O . ALA A 1 182 ? 12.75 11.758 12.875 1 90.62 182 ALA A O 1
ATOM 1379 N N . VAL A 1 183 ? 12.547 13.938 12.492 1 90.56 183 VAL A N 1
ATOM 1380 C CA . VAL A 1 183 ? 13.742 14.281 13.242 1 90.56 183 VAL A CA 1
ATOM 1381 C C . VAL A 1 183 ? 13.484 14.102 14.742 1 90.56 183 VAL A C 1
ATOM 1383 O O . VAL A 1 183 ? 14.359 13.641 15.477 1 90.56 183 VAL A O 1
ATOM 1386 N N . SER A 1 184 ? 12.281 14.398 15.18 1 83.38 184 SER A N 1
ATOM 1387 C CA . SER A 1 184 ? 11.945 14.461 16.594 1 83.38 184 SER A CA 1
ATOM 1388 C C . SER A 1 184 ? 11.68 13.062 17.156 1 83.38 184 SER A C 1
ATOM 1390 O O . SER A 1 184 ? 11.773 12.852 18.375 1 83.38 184 SER A O 1
ATOM 1392 N N . ILE A 1 185 ? 11.25 12.164 16.312 1 75.88 185 ILE A N 1
ATOM 1393 C CA . ILE A 1 185 ? 10.812 10.867 16.812 1 75.88 185 ILE A CA 1
ATOM 1394 C C . ILE A 1 185 ? 12.031 9.977 17.062 1 75.88 185 ILE A C 1
ATOM 1396 O O . ILE A 1 185 ? 13.055 10.125 16.391 1 75.88 185 ILE A O 1
ATOM 1400 N N . SER A 1 186 ? 11.828 9.234 18.219 1 65.56 186 SER A N 1
ATOM 1401 C CA . SER A 1 186 ? 12.867 8.25 18.516 1 65.56 186 SER A CA 1
ATOM 1402 C C . SER A 1 186 ? 12.812 7.086 17.531 1 65.56 186 SER A C 1
ATOM 1404 O O . SER A 1 186 ? 11.773 6.828 16.922 1 65.56 186 SER A O 1
ATOM 1406 N N . ASN A 1 187 ? 13.906 6.539 17.125 1 57.41 187 ASN A N 1
ATOM 1407 C CA . ASN A 1 187 ? 14.094 5.477 16.141 1 57.41 187 ASN A CA 1
ATOM 1408 C C . ASN A 1 187 ? 13.078 4.355 16.328 1 57.41 187 ASN A C 1
ATOM 1410 O O . ASN A 1 187 ? 12.773 3.625 15.383 1 57.41 187 ASN A O 1
ATOM 1414 N N . ASN A 1 188 ? 12.422 4.34 17.516 1 48.88 188 ASN A N 1
ATOM 1415 C CA . ASN A 1 188 ? 11.594 3.174 17.797 1 48.88 188 ASN A CA 1
ATOM 1416 C C . ASN A 1 188 ? 10.164 3.355 17.297 1 48.88 188 ASN A C 1
ATOM 1418 O O . ASN A 1 188 ? 9.352 2.438 17.375 1 48.88 188 ASN A O 1
ATOM 1422 N N . GLU A 1 189 ? 9.781 4.594 16.891 1 48.84 189 GLU A N 1
ATOM 1423 C CA . GLU A 1 189 ? 8.375 4.727 16.516 1 48.84 189 GLU A CA 1
ATOM 1424 C C . GLU A 1 189 ? 8.172 4.469 15.023 1 48.84 189 GLU A C 1
ATOM 1426 O O . GLU A 1 189 ? 8.672 5.223 14.188 1 48.84 189 GLU A O 1
ATOM 1431 N N . ARG A 1 190 ? 7.832 3.238 14.75 1 54.38 190 ARG A N 1
ATOM 1432 C CA . ARG A 1 190 ? 7.621 2.77 13.391 1 54.38 190 ARG A CA 1
ATOM 1433 C C . ARG A 1 190 ? 6.348 3.369 12.797 1 54.38 190 ARG A C 1
ATOM 1435 O O . ARG A 1 190 ? 5.41 3.693 13.523 1 54.38 190 ARG A O 1
ATOM 1442 N N . ALA A 1 191 ? 6.438 3.855 11.531 1 55.19 191 ALA A N 1
ATOM 1443 C CA . ALA A 1 191 ? 5.289 4.402 10.805 1 55.19 191 ALA A CA 1
ATOM 1444 C C . ALA A 1 191 ? 4.125 3.416 10.805 1 55.19 191 ALA A C 1
ATOM 1446 O O . ALA A 1 191 ? 4.246 2.309 10.273 1 55.19 191 ALA A O 1
ATOM 1447 N N . ASN A 1 192 ? 3.252 3.443 11.781 1 56.5 192 ASN A N 1
ATOM 1448 C CA . ASN A 1 192 ? 1.994 2.705 11.742 1 56.5 192 ASN A CA 1
ATOM 1449 C C . ASN A 1 192 ? 0.895 3.508 11.055 1 56.5 192 ASN A C 1
ATOM 1451 O O . ASN A 1 192 ? 0.614 4.645 11.445 1 56.5 192 ASN A O 1
ATOM 1455 N N . PRO A 1 193 ? 0.543 3.047 9.789 1 51.34 193 PRO A N 1
ATOM 1456 C CA . PRO A 1 193 ? -0.594 3.758 9.203 1 51.34 193 PRO A CA 1
ATOM 1457 C C . PRO A 1 193 ? -1.714 4.016 10.211 1 51.34 193 PRO A C 1
ATOM 1459 O O . PRO A 1 193 ? -2.072 3.125 10.984 1 51.34 193 PRO A O 1
ATOM 1462 N N . GLN A 1 194 ? -1.858 5.137 10.828 1 48.97 194 GLN A N 1
ATOM 1463 C CA . GLN A 1 194 ? -3.027 5.426 11.648 1 48.97 194 GLN A CA 1
ATOM 1464 C C . GLN A 1 194 ? -4.301 5.465 10.805 1 48.97 194 GLN A C 1
ATOM 1466 O O . GLN A 1 194 ? -4.402 6.254 9.867 1 48.97 194 GLN A O 1
ATOM 1471 N N . TYR A 1 195 ? -4.891 4.277 10.43 1 45.06 195 TYR A N 1
ATOM 1472 C CA . TYR A 1 195 ? -6.223 4.32 9.844 1 45.06 195 TYR A CA 1
ATOM 1473 C C . TYR A 1 195 ? -7.254 4.793 10.859 1 45.06 195 TYR A C 1
ATOM 1475 O O . TYR A 1 195 ? -7.414 4.184 11.914 1 45.06 195 TYR A O 1
ATOM 1483 N N . VAL A 1 196 ? -7.348 6.078 11.07 1 41.56 196 VAL A N 1
ATOM 1484 C CA . VAL A 1 196 ? -8.523 6.43 11.859 1 41.56 196 VAL A CA 1
ATOM 1485 C C . VAL A 1 196 ? -9.719 5.594 11.398 1 41.56 196 VAL A C 1
ATOM 1487 O O . VAL A 1 196 ? -10.609 5.285 12.195 1 41.56 196 VAL A O 1
ATOM 1490 N N . ARG A 1 197 ? -10.055 5.48 10.227 1 37.94 197 ARG A N 1
ATOM 1491 C CA . ARG A 1 197 ? -11.445 5.133 9.945 1 37.94 197 ARG A CA 1
ATOM 1492 C C . ARG A 1 197 ? -11.734 3.684 10.328 1 37.94 197 ARG A C 1
ATOM 1494 O O . ARG A 1 197 ? -12.875 3.23 10.242 1 37.94 197 ARG A O 1
ATOM 1501 N N . GLU A 1 198 ? -11.062 2.471 10.156 1 34.25 198 GLU A N 1
ATOM 1502 C CA . GLU A 1 198 ? -12.18 1.62 9.758 1 34.25 198 GLU A CA 1
ATOM 1503 C C . GLU A 1 198 ? -13.406 1.863 10.633 1 34.25 198 GLU A C 1
ATOM 1505 O O . GLU A 1 198 ? -13.312 1.809 11.859 1 34.25 198 GLU A O 1
ATOM 1510 N N . PRO A 1 199 ? -14.477 2.5 10.094 1 32.28 199 PRO A N 1
ATOM 1511 C CA . PRO A 1 199 ? -15.891 2.568 10.445 1 32.28 199 PRO A CA 1
ATOM 1512 C C . PRO A 1 199 ? -16.406 1.279 11.086 1 32.28 199 PRO A C 1
ATOM 1514 O O . PRO A 1 199 ? -17.5 0.815 10.758 1 32.28 199 PRO A O 1
ATOM 1517 N N . ASP A 1 200 ? -15.883 0.185 11.523 1 32.59 200 ASP A N 1
ATOM 1518 C CA . ASP A 1 200 ? -17.016 -0.321 12.281 1 32.59 200 ASP A CA 1
ATOM 1519 C C . ASP A 1 200 ? -17.594 0.757 13.203 1 32.59 200 ASP A C 1
ATOM 1521 O O . ASP A 1 200 ? -17 1.076 14.234 1 32.59 200 ASP A O 1
ATOM 1525 N N . ALA A 1 201 ? -17.859 1.947 12.656 1 29 201 ALA A N 1
ATOM 1526 C CA . ALA A 1 201 ? -18.578 3.086 13.242 1 29 201 ALA A CA 1
ATOM 1527 C C . ALA A 1 201 ? -19.641 2.619 14.227 1 29 201 ALA A C 1
ATOM 1529 O O . ALA A 1 201 ? -20.594 1.943 13.844 1 29 201 ALA A O 1
ATOM 1530 N N . VAL A 1 202 ? -19.203 2.291 15.195 1 32.12 202 VAL A N 1
ATOM 1531 C CA . VAL A 1 202 ? -20.328 2.145 16.109 1 32.12 202 VAL A CA 1
ATOM 1532 C C . VAL A 1 202 ? -21.109 3.457 16.188 1 32.12 202 VAL A C 1
ATOM 1534 O O . VAL A 1 202 ? -20.531 4.512 16.469 1 32.12 202 VAL A O 1
ATOM 1537 N N . PRO A 1 203 ? -22.125 3.688 15.336 1 33.78 203 PRO A N 1
ATOM 1538 C CA . PRO A 1 203 ? -23 4.848 15.523 1 33.78 203 PRO A CA 1
ATOM 1539 C C . PRO A 1 203 ? -23.125 5.254 16.984 1 33.78 203 PRO A C 1
ATOM 1541 O O . PRO A 1 203 ? -23.031 4.406 17.891 1 33.78 203 PRO A O 1
ATOM 1544 N N . MET A 1 204 ? -22.719 6.391 17.234 1 31.05 204 MET A N 1
ATOM 1545 C CA . MET A 1 204 ? -23.047 6.895 18.562 1 31.05 204 MET A CA 1
ATOM 1546 C C . MET A 1 204 ? -24.469 6.543 18.953 1 31.05 204 MET A C 1
ATOM 1548 O O . MET A 1 204 ? -25.391 6.715 18.156 1 31.05 204 MET A O 1
ATOM 1552 N N . LYS A 1 205 ? -24.641 5.68 19.812 1 34.16 205 LYS A N 1
ATOM 1553 C CA . LYS A 1 205 ? -25.938 5.336 20.391 1 34.16 205 LYS A CA 1
ATOM 1554 C C . LYS A 1 205 ? -26.672 6.582 20.875 1 34.16 205 LYS A C 1
ATOM 1556 O O . LYS A 1 205 ? -26.094 7.41 21.578 1 34.16 205 LYS A O 1
ATOM 1561 N N . LEU A 1 206 ? -27.594 7.113 20.062 1 32.75 206 LEU A N 1
ATOM 1562 C CA . LEU A 1 206 ? -28.531 8.062 20.672 1 32.75 206 LEU A CA 1
ATOM 1563 C C . LEU A 1 206 ? -29.016 7.562 22.031 1 32.75 206 LEU A C 1
ATOM 1565 O O . LEU A 1 206 ? -29.438 6.41 22.156 1 32.75 206 LEU A O 1
ATOM 1569 N N . SER A 1 207 ? -28.5 7.941 23.047 1 30 207 SER A N 1
ATOM 1570 C CA . SER A 1 207 ? -29.172 7.727 24.328 1 30 207 SER A CA 1
ATOM 1571 C C . SER A 1 207 ? -30.656 8.047 24.219 1 30 207 SER A C 1
ATOM 1573 O O . SER A 1 207 ? -31.031 9.18 23.906 1 30 207 SER A O 1
ATOM 1575 N N . VAL A 1 208 ? -31.531 7.113 23.719 1 35.19 208 VAL A N 1
ATOM 1576 C CA . VAL A 1 208 ? -32.969 7.23 23.891 1 35.19 208 VAL A CA 1
ATOM 1577 C C . VAL A 1 208 ? -33.281 7.555 25.359 1 35.19 208 VAL A C 1
ATOM 1579 O O . VAL A 1 208 ? -33 6.762 26.25 1 35.19 208 VAL A O 1
ATOM 1582 N N . SER A 1 209 ? -33.156 8.906 25.734 1 29.17 209 SER A N 1
ATOM 1583 C CA . SER A 1 209 ? -33.781 9.305 26.984 1 29.17 209 SER A CA 1
ATOM 1584 C C . SER A 1 209 ? -35.219 8.797 27.047 1 29.17 209 SER A C 1
ATOM 1586 O O . SER A 1 209 ? -36.062 9.141 26.188 1 29.17 209 SER A O 1
ATOM 1588 N N . ASN A 1 210 ? -35.469 7.539 27.344 1 34.53 210 ASN A N 1
ATOM 1589 C CA . ASN A 1 210 ? -36.781 7.09 27.828 1 34.53 210 ASN A CA 1
ATOM 1590 C C . ASN A 1 210 ? -37.375 8.062 28.844 1 34.53 210 ASN A C 1
ATOM 1592 O O . ASN A 1 210 ? -36.938 8.086 30 1 34.53 210 ASN A O 1
ATOM 1596 N N . GLU A 1 211 ? -37.688 9.344 28.531 1 28.17 211 GLU A N 1
ATOM 1597 C CA . GLU A 1 211 ? -38.594 10.102 29.406 1 28.17 211 GLU A CA 1
ATOM 1598 C C . GLU A 1 211 ? -39.938 9.43 29.5 1 28.17 211 GLU A C 1
ATOM 1600 O O . GLU A 1 211 ? -40.75 9.508 28.562 1 28.17 211 GLU A O 1
ATOM 1605 N N . ASN A 1 212 ? -40.062 8.172 29.875 1 31.03 212 ASN A N 1
ATOM 1606 C CA . ASN A 1 212 ? -41.312 7.711 30.438 1 31.03 212 ASN A CA 1
ATOM 1607 C C . ASN A 1 212 ? -41.781 8.586 31.594 1 31.03 212 ASN A C 1
ATOM 1609 O O . ASN A 1 212 ? -41.156 8.57 32.656 1 31.03 212 ASN A O 1
ATOM 1613 N N . THR A 1 213 ? -41.969 9.992 31.438 1 23.44 213 THR A N 1
ATOM 1614 C CA . THR A 1 213 ? -43.094 10.438 32.281 1 23.44 213 THR A CA 1
ATOM 1615 C C . THR A 1 213 ? -44.438 10.086 31.656 1 23.44 213 THR A C 1
ATOM 1617 O O . THR A 1 213 ? -44.594 10.195 30.438 1 23.44 213 THR A O 1
ATOM 1620 N N . MET B 1 1 ? 21.047 -14.836 -10.648 1 93.62 1 MET B N 1
ATOM 1621 C CA . MET B 1 1 ? 20.312 -13.641 -10.258 1 93.62 1 MET B CA 1
ATOM 1622 C C . MET B 1 1 ? 19.578 -13.859 -8.93 1 93.62 1 MET B C 1
ATOM 1624 O O . MET B 1 1 ? 18.969 -14.898 -8.719 1 93.62 1 MET B O 1
ATOM 1628 N N . ARG B 1 2 ? 19.812 -13.031 -8.008 1 97.75 2 ARG B N 1
ATOM 1629 C CA . ARG B 1 2 ? 19.156 -13.125 -6.711 1 97.75 2 ARG B CA 1
ATOM 1630 C C . ARG B 1 2 ? 17.844 -12.352 -6.703 1 97.75 2 ARG B C 1
ATOM 1632 O O . ARG B 1 2 ? 17.828 -11.133 -6.906 1 97.75 2 ARG B O 1
ATOM 1639 N N . ILE B 1 3 ? 16.781 -13.094 -6.488 1 97.56 3 ILE B N 1
ATOM 1640 C CA . ILE B 1 3 ? 15.445 -12.516 -6.562 1 97.56 3 ILE B CA 1
ATOM 1641 C C . ILE B 1 3 ? 14.82 -12.5 -5.172 1 97.56 3 ILE B C 1
ATOM 1643 O O . ILE B 1 3 ? 14.828 -13.508 -4.465 1 97.56 3 ILE B O 1
ATOM 1647 N N . LEU B 1 4 ? 14.359 -11.391 -4.746 1 98.56 4 LEU B N 1
ATOM 1648 C CA . LEU B 1 4 ? 13.469 -11.297 -3.592 1 98.56 4 LEU B CA 1
ATOM 1649 C C . LEU B 1 4 ? 12.008 -11.375 -4.023 1 98.56 4 LEU B C 1
ATOM 1651 O O . LEU B 1 4 ? 11.555 -10.562 -4.828 1 98.56 4 LEU B O 1
ATOM 1655 N N . ALA B 1 5 ? 11.297 -12.344 -3.549 1 98 5 ALA B N 1
ATOM 1656 C CA . ALA B 1 5 ? 9.875 -12.5 -3.861 1 98 5 ALA B CA 1
ATOM 1657 C C . ALA B 1 5 ? 9.016 -12.305 -2.617 1 98 5 ALA B C 1
ATOM 1659 O O . ALA B 1 5 ? 9.367 -12.758 -1.529 1 98 5 ALA B O 1
ATOM 1660 N N . ILE B 1 6 ? 7.867 -11.578 -2.789 1 98.12 6 ILE B N 1
ATOM 1661 C CA . ILE B 1 6 ? 6.98 -11.328 -1.658 1 98.12 6 ILE B CA 1
ATOM 1662 C C . ILE B 1 6 ? 5.531 -11.594 -2.068 1 98.12 6 ILE B C 1
ATOM 1664 O O . ILE B 1 6 ? 5.188 -11.508 -3.25 1 98.12 6 ILE B O 1
ATOM 1668 N N . ASN B 1 7 ? 4.723 -11.945 -1.119 1 97.31 7 ASN B N 1
ATOM 1669 C CA . ASN B 1 7 ? 3.291 -12.164 -1.299 1 97.31 7 ASN B CA 1
ATOM 1670 C C . ASN B 1 7 ? 2.496 -11.711 -0.078 1 97.31 7 ASN B C 1
ATOM 1672 O O . ASN B 1 7 ? 2.738 -12.18 1.035 1 97.31 7 ASN B O 1
ATOM 1676 N N . THR B 1 8 ? 1.66 -10.797 -0.315 1 96.31 8 THR B N 1
ATOM 1677 C CA . THR B 1 8 ? 0.765 -10.32 0.733 1 96.31 8 THR B CA 1
ATOM 1678 C C . THR B 1 8 ? -0.693 -10.5 0.321 1 96.31 8 THR B C 1
ATOM 1680 O O . THR B 1 8 ? -1.585 -9.852 0.877 1 96.31 8 THR B O 1
ATOM 1683 N N . VAL B 1 9 ? -0.751 -11.32 -0.785 1 91 9 VAL B N 1
ATOM 1684 C CA . VAL B 1 9 ? -2.09 -11.531 -1.324 1 91 9 VAL B CA 1
ATOM 1685 C C . VAL B 1 9 ? -2.674 -12.828 -0.767 1 91 9 VAL B C 1
ATOM 1687 O O . VAL B 1 9 ? -2 -13.859 -0.749 1 91 9 VAL B O 1
ATOM 1690 N N . GLY B 1 10 ? -3.766 -12.797 0.056 1 85.25 10 GLY B N 1
ATOM 1691 C CA . GLY B 1 10 ? -4.398 -14.031 0.509 1 85.25 10 GLY B CA 1
ATOM 1692 C C . GLY B 1 10 ? -4.262 -14.258 2.002 1 85.25 10 GLY B C 1
ATOM 1693 O O . GLY B 1 10 ? -4.32 -13.305 2.787 1 85.25 10 GLY B O 1
ATOM 1694 N N . GLN B 1 11 ? -3.93 -15.609 2.342 1 88.88 11 GLN B N 1
ATOM 1695 C CA . GLN B 1 11 ? -4.078 -15.992 3.742 1 88.88 11 GLN B CA 1
ATOM 1696 C C . GLN B 1 11 ? -2.717 -16.141 4.418 1 88.88 11 GLN B C 1
ATOM 1698 O O . GLN B 1 11 ? -2.561 -16.938 5.34 1 88.88 11 GLN B O 1
ATOM 1703 N N . ALA B 1 12 ? -1.711 -15.484 3.877 1 94.62 12 ALA B N 1
ATOM 1704 C CA . ALA B 1 12 ? -0.39 -15.5 4.5 1 94.62 12 ALA B CA 1
ATOM 1705 C C . ALA B 1 12 ? 0.436 -14.289 4.062 1 94.62 12 ALA B C 1
ATOM 1707 O O . ALA B 1 12 ? 0.142 -13.672 3.037 1 94.62 12 ALA B O 1
ATOM 1708 N N . CYS B 1 13 ? 1.35 -13.969 4.844 1 97.44 13 CYS B N 1
ATOM 1709 C CA . CYS B 1 13 ? 2.422 -13.047 4.488 1 97.44 13 CYS B CA 1
ATOM 1710 C C . CYS B 1 13 ? 3.725 -13.797 4.234 1 97.44 13 CYS B C 1
ATOM 1712 O O . CYS B 1 13 ? 4.156 -14.594 5.066 1 97.44 13 CYS B O 1
ATOM 1714 N N . GLU B 1 14 ? 4.293 -13.578 3.08 1 98.5 14 GLU B N 1
ATOM 1715 C CA . GLU B 1 14 ? 5.457 -14.383 2.711 1 98.5 14 GLU B CA 1
ATOM 1716 C C . GLU B 1 14 ? 6.559 -13.508 2.117 1 98.5 14 GLU B C 1
ATOM 1718 O O . GLU B 1 14 ? 6.277 -12.531 1.418 1 98.5 14 GLU B O 1
ATOM 1723 N N . ALA B 1 15 ? 7.762 -13.883 2.344 1 98.81 15 ALA B N 1
ATOM 1724 C CA . ALA B 1 15 ? 8.961 -13.344 1.706 1 98.81 15 ALA B CA 1
ATOM 1725 C C . ALA B 1 15 ? 10.031 -14.414 1.553 1 98.81 15 ALA B C 1
ATOM 1727 O O . ALA B 1 15 ? 10.172 -15.289 2.416 1 98.81 15 ALA B O 1
ATOM 1728 N N . GLY B 1 16 ? 10.727 -14.383 0.418 1 98.88 16 GLY B N 1
ATOM 1729 C CA . GLY B 1 16 ? 11.781 -15.359 0.182 1 98.88 16 GLY B CA 1
ATOM 1730 C C . GLY B 1 16 ? 12.812 -14.898 -0.827 1 98.88 16 GLY B C 1
ATOM 1731 O O . GLY B 1 16 ? 12.594 -13.914 -1.533 1 98.88 16 GLY B O 1
ATOM 1732 N N . ILE B 1 17 ? 13.953 -15.562 -0.815 1 98.88 17 ILE B N 1
ATOM 1733 C CA . ILE B 1 17 ? 15.055 -15.273 -1.727 1 98.88 17 ILE B CA 1
ATOM 1734 C C . ILE B 1 17 ? 15.359 -16.5 -2.574 1 98.88 17 ILE B C 1
ATOM 1736 O O . ILE B 1 17 ? 15.5 -17.609 -2.047 1 98.88 17 ILE B O 1
ATOM 1740 N N . TRP B 1 18 ? 15.391 -16.281 -3.826 1 98.5 18 TRP B N 1
ATOM 1741 C CA . TRP B 1 18 ? 15.742 -17.344 -4.75 1 98.5 18 TRP B CA 1
ATOM 1742 C C . TRP B 1 18 ? 16.953 -16.969 -5.59 1 98.5 18 TRP B C 1
ATOM 1744 O O . TRP B 1 18 ? 17.141 -15.805 -5.949 1 98.5 18 TRP B O 1
ATOM 1754 N N . GLU B 1 19 ? 17.766 -17.859 -5.957 1 97.69 19 GLU B N 1
ATOM 1755 C CA . GLU B 1 19 ? 18.828 -17.828 -6.965 1 97.69 19 GLU B CA 1
ATOM 1756 C C . GLU B 1 19 ? 18.656 -18.969 -7.969 1 97.69 19 GLU B C 1
ATOM 1758 O O . GLU B 1 19 ? 18.969 -20.125 -7.668 1 97.69 19 GLU B O 1
ATOM 1763 N N . GLY B 1 20 ? 18.188 -18.625 -9.164 1 93.06 20 GLY B N 1
ATOM 1764 C CA . GLY B 1 20 ? 17.719 -19.703 -10.023 1 93.06 20 GLY B CA 1
ATOM 1765 C C . GLY B 1 20 ? 16.609 -20.516 -9.406 1 93.06 20 GLY B C 1
ATOM 1766 O O . GLY B 1 20 ? 15.609 -19.969 -8.93 1 93.06 20 GLY B O 1
ATOM 1767 N N . ASP B 1 21 ? 16.734 -21.781 -9.414 1 93.12 21 ASP B N 1
ATOM 1768 C CA . ASP B 1 21 ? 15.711 -22.656 -8.844 1 93.12 21 ASP B CA 1
ATOM 1769 C C . ASP B 1 21 ? 15.992 -22.953 -7.375 1 93.12 21 ASP B C 1
ATOM 1771 O O . ASP B 1 21 ? 15.203 -23.625 -6.707 1 93.12 21 ASP B O 1
ATOM 1775 N N . ARG B 1 22 ? 17.016 -22.375 -6.848 1 97.5 22 ARG B N 1
ATOM 1776 C CA . ARG B 1 22 ? 17.406 -22.625 -5.465 1 97.5 22 ARG B CA 1
ATOM 1777 C C . ARG B 1 22 ? 16.75 -21.625 -4.523 1 97.5 22 ARG B C 1
ATOM 1779 O O . ARG B 1 22 ? 16.891 -20.406 -4.703 1 97.5 22 ARG B O 1
ATOM 1786 N N . CYS B 1 23 ? 16.062 -22.125 -3.598 1 98.62 23 CYS B N 1
ATOM 1787 C CA . CYS B 1 23 ? 15.508 -21.297 -2.527 1 98.62 23 CYS B CA 1
ATOM 1788 C C . CYS B 1 23 ? 16.547 -21.062 -1.433 1 98.62 23 CYS B C 1
ATOM 1790 O O . CYS B 1 23 ? 16.953 -21.984 -0.742 1 98.62 23 CYS B O 1
ATOM 1792 N N . LEU B 1 24 ? 17 -19.828 -1.229 1 98.81 24 LEU B N 1
ATOM 1793 C CA . LEU B 1 24 ? 17.984 -19.516 -0.202 1 98.81 24 LEU B CA 1
ATOM 1794 C C . LEU B 1 24 ? 17.312 -19.266 1.145 1 98.81 24 LEU B C 1
ATOM 1796 O O . LEU B 1 24 ? 17.906 -19.531 2.195 1 98.81 24 LEU B O 1
ATOM 1800 N N . SER B 1 25 ? 16.094 -18.75 1.15 1 98.88 25 SER B N 1
ATOM 1801 C CA . SER B 1 25 ? 15.266 -18.531 2.33 1 98.88 25 SER B CA 1
ATOM 1802 C C . SER B 1 25 ? 13.797 -18.344 1.949 1 98.88 25 SER B C 1
ATOM 1804 O O . SER B 1 25 ? 13.484 -17.922 0.834 1 98.88 25 SER B O 1
ATOM 1806 N N . HIS B 1 26 ? 12.961 -18.703 2.795 1 98.75 26 HIS B N 1
ATOM 1807 C CA . HIS B 1 26 ? 11.516 -18.562 2.602 1 98.75 26 HIS B CA 1
ATOM 1808 C C . HIS B 1 26 ? 10.789 -18.516 3.938 1 98.75 26 HIS B C 1
ATOM 1810 O O . HIS B 1 26 ? 10.773 -19.5 4.684 1 98.75 26 HIS B O 1
ATOM 1816 N N . ILE B 1 27 ? 10.18 -17.391 4.242 1 98.56 27 ILE B N 1
ATOM 1817 C CA . ILE B 1 27 ? 9.391 -17.188 5.449 1 98.56 27 ILE B CA 1
ATOM 1818 C C . ILE B 1 27 ? 7.91 -17.047 5.086 1 98.56 27 ILE B C 1
ATOM 1820 O O . ILE B 1 27 ? 7.551 -16.25 4.215 1 98.56 27 ILE B O 1
ATOM 1824 N N . ARG B 1 28 ? 7.105 -17.844 5.645 1 97.81 28 ARG B N 1
ATOM 1825 C CA . ARG B 1 28 ? 5.656 -17.812 5.457 1 97.81 28 ARG B CA 1
ATOM 1826 C C . ARG B 1 28 ? 4.934 -17.75 6.797 1 97.81 28 ARG B C 1
ATOM 1828 O O . ARG B 1 28 ? 5.117 -18.609 7.652 1 97.81 28 ARG B O 1
ATOM 1835 N N . GLU B 1 29 ? 4.18 -16.766 7.023 1 97.5 29 GLU B N 1
ATOM 1836 C CA . GLU B 1 29 ? 3.371 -16.609 8.227 1 97.5 29 GLU B CA 1
ATOM 1837 C C . GLU B 1 29 ? 1.883 -16.562 7.891 1 97.5 29 GLU B C 1
ATOM 1839 O O . GLU B 1 29 ? 1.406 -15.586 7.309 1 97.5 29 GLU B O 1
ATOM 1844 N N . PRO B 1 30 ? 1.167 -17.625 8.281 1 95.44 30 PRO B N 1
ATOM 1845 C CA . PRO B 1 30 ? -0.281 -17.578 8.07 1 95.44 30 PRO B CA 1
ATOM 1846 C C . PRO B 1 30 ? -0.958 -16.453 8.852 1 95.44 30 PRO B C 1
ATOM 1848 O O . PRO B 1 30 ? -0.643 -16.234 10.023 1 95.44 30 PRO B O 1
ATOM 1851 N N . MET B 1 31 ? -1.778 -15.695 8.148 1 92.31 31 MET B N 1
ATOM 1852 C CA . MET B 1 31 ? -2.514 -14.609 8.789 1 92.31 31 MET B CA 1
ATOM 1853 C C . MET B 1 31 ? -3.65 -14.117 7.895 1 92.31 31 MET B C 1
ATOM 1855 O O . MET B 1 31 ? -3.604 -14.289 6.676 1 92.31 31 MET B O 1
ATOM 1859 N N . ARG B 1 32 ? -4.586 -13.523 8.578 1 85.75 32 ARG B N 1
ATOM 1860 C CA . ARG B 1 32 ? -5.703 -12.945 7.836 1 85.75 32 ARG B CA 1
ATOM 1861 C C . ARG B 1 32 ? -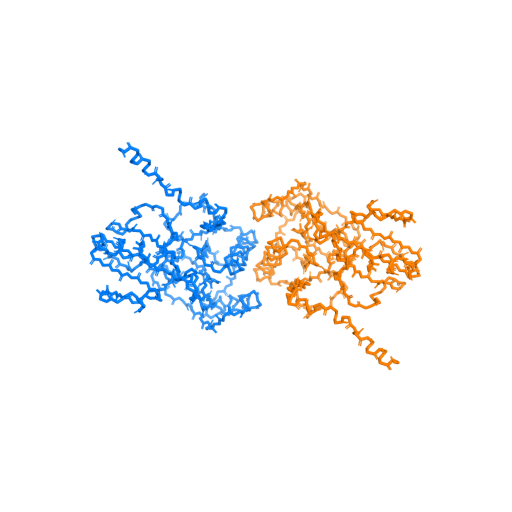5.559 -11.438 7.723 1 85.75 32 ARG B C 1
ATOM 1863 O O . ARG B 1 32 ? -5.996 -10.836 6.734 1 85.75 32 ARG B O 1
ATOM 1870 N N . ASN B 1 33 ? -4.922 -10.836 8.711 1 86.69 33 ASN B N 1
ATOM 1871 C CA . ASN B 1 33 ? -4.707 -9.398 8.773 1 86.69 33 ASN B CA 1
ATOM 1872 C C . ASN B 1 33 ? -3.316 -9.062 9.312 1 86.69 33 ASN B C 1
ATOM 1874 O O . ASN B 1 33 ? -2.654 -9.914 9.906 1 86.69 33 ASN B O 1
ATOM 1878 N N . GLY B 1 34 ? -2.83 -7.875 8.969 1 88.38 34 GLY B N 1
ATOM 1879 C CA . GLY B 1 34 ? -1.586 -7.418 9.57 1 88.38 34 GLY B CA 1
ATOM 1880 C C . GLY B 1 34 ? -0.39 -7.574 8.648 1 88.38 34 GLY B C 1
ATOM 1881 O O . GLY B 1 34 ? 0.756 -7.449 9.086 1 88.38 34 GLY B O 1
ATOM 1882 N N . HIS B 1 35 ? -0.648 -7.832 7.418 1 90.56 35 HIS B N 1
ATOM 1883 C CA . HIS B 1 35 ? 0.436 -8.016 6.457 1 90.56 35 HIS B CA 1
ATOM 1884 C C . HIS B 1 35 ? 1.319 -6.773 6.387 1 90.56 35 HIS B C 1
ATOM 1886 O O . HIS B 1 35 ? 2.539 -6.883 6.234 1 90.56 35 HIS B O 1
ATOM 1892 N N . ASP B 1 36 ? 0.713 -5.703 6.543 1 89 36 ASP B N 1
ATOM 1893 C CA . ASP B 1 36 ? 1.43 -4.438 6.426 1 89 36 ASP B CA 1
ATOM 1894 C C . ASP B 1 36 ? 2.482 -4.293 7.523 1 89 36 ASP B C 1
ATOM 1896 O O . ASP B 1 36 ? 3.562 -3.75 7.289 1 89 36 ASP B O 1
ATOM 1900 N N . THR B 1 37 ? 2.158 -4.781 8.664 1 88.56 37 THR B N 1
ATOM 1901 C CA . THR B 1 37 ? 3.07 -4.664 9.797 1 88.56 37 THR B CA 1
ATOM 1902 C C . THR B 1 37 ? 4.113 -5.777 9.766 1 88.56 37 THR B C 1
ATOM 1904 O O . THR B 1 37 ? 5.258 -5.574 10.188 1 88.56 37 THR B O 1
ATOM 1907 N N . ARG B 1 38 ? 3.777 -6.859 9.273 1 94.12 38 ARG B N 1
ATOM 1908 C CA . ARG B 1 38 ? 4.656 -8.023 9.344 1 94.12 38 ARG B CA 1
ATOM 1909 C C . ARG B 1 38 ? 5.594 -8.07 8.141 1 94.12 38 ARG B C 1
ATOM 1911 O O . ARG B 1 38 ? 6.727 -8.547 8.25 1 94.12 38 ARG B O 1
ATOM 1918 N N . LEU B 1 39 ? 5.199 -7.613 7.012 1 96.88 39 LEU B N 1
ATOM 1919 C CA . LEU B 1 39 ? 5.922 -7.754 5.75 1 96.88 39 LEU B CA 1
ATOM 1920 C C . LEU B 1 39 ? 7.336 -7.203 5.871 1 96.88 39 LEU B C 1
ATOM 1922 O O . LEU B 1 39 ? 8.305 -7.867 5.484 1 96.88 39 LEU B O 1
ATOM 1926 N N . PRO B 1 40 ? 7.527 -6.016 6.469 1 95.69 40 PRO B N 1
ATOM 1927 C CA . PRO B 1 40 ? 8.898 -5.52 6.59 1 95.69 40 PRO B CA 1
ATOM 1928 C C . PRO B 1 40 ? 9.789 -6.441 7.418 1 95.69 40 PRO B C 1
ATOM 1930 O O . PRO B 1 40 ? 10.945 -6.672 7.055 1 95.69 40 PRO B O 1
ATOM 1933 N N . LEU B 1 41 ? 9.242 -6.996 8.438 1 95.5 41 LEU B N 1
ATOM 1934 C CA . LEU B 1 41 ? 10.008 -7.844 9.344 1 95.5 41 LEU B CA 1
ATOM 1935 C C . LEU B 1 41 ? 10.398 -9.148 8.672 1 95.5 41 LEU B C 1
ATOM 1937 O O . LEU B 1 41 ? 11.555 -9.57 8.75 1 95.5 41 LEU B O 1
ATOM 1941 N N . ILE B 1 42 ? 9.484 -9.742 8.016 1 97.5 42 ILE B N 1
ATOM 1942 C CA . ILE B 1 42 ? 9.773 -11.055 7.441 1 97.5 42 ILE B CA 1
ATOM 1943 C C . ILE B 1 42 ? 10.672 -10.891 6.215 1 97.5 42 ILE B C 1
ATOM 1945 O O . ILE B 1 42 ? 11.453 -11.781 5.883 1 97.5 42 ILE B O 1
ATOM 1949 N N . THR B 1 43 ? 10.531 -9.773 5.523 1 98.19 43 THR B N 1
ATOM 1950 C CA . THR B 1 43 ? 11.43 -9.492 4.41 1 98.19 43 THR B CA 1
ATOM 1951 C C . THR B 1 43 ? 12.875 -9.359 4.895 1 98.19 43 THR B C 1
ATOM 1953 O O . THR B 1 43 ? 13.781 -9.953 4.312 1 98.19 43 THR B O 1
ATOM 1956 N N . LYS B 1 44 ? 13.102 -8.633 5.957 1 97.56 44 LYS B N 1
ATOM 1957 C CA . LYS B 1 44 ? 14.422 -8.523 6.559 1 97.56 44 LYS B CA 1
ATOM 1958 C C . LYS B 1 44 ? 14.961 -9.891 6.973 1 97.56 44 LYS B C 1
ATOM 1960 O O . LYS B 1 44 ? 16.125 -10.219 6.715 1 97.56 44 LYS B O 1
ATOM 1965 N N . GLN B 1 45 ? 14.094 -10.609 7.582 1 98 45 GLN B N 1
ATOM 1966 C CA . GLN B 1 45 ? 14.469 -11.945 8.039 1 98 45 GLN B CA 1
ATOM 1967 C C . GLN B 1 45 ? 14.891 -12.828 6.863 1 98 45 GLN B C 1
ATOM 1969 O O . GLN B 1 45 ? 15.875 -13.562 6.961 1 98 45 GLN B O 1
ATOM 1974 N N . ALA B 1 46 ? 14.117 -12.789 5.789 1 98.75 46 ALA B N 1
ATOM 1975 C CA . ALA B 1 46 ? 14.414 -13.602 4.617 1 98.75 46 ALA B CA 1
ATOM 1976 C C . ALA B 1 46 ? 15.789 -13.258 4.047 1 98.75 46 ALA B C 1
ATOM 1978 O O . ALA B 1 46 ? 16.562 -14.156 3.695 1 98.75 46 ALA B O 1
ATOM 1979 N N . VAL B 1 47 ? 16.094 -11.969 3.928 1 98.56 47 VAL B N 1
ATOM 1980 C CA . VAL B 1 47 ? 17.375 -11.539 3.379 1 98.56 47 VAL B CA 1
ATOM 1981 C C . VAL B 1 47 ? 18.516 -11.977 4.305 1 98.56 47 VAL B C 1
ATOM 1983 O O . VAL B 1 47 ? 19.531 -12.508 3.844 1 98.56 47 VAL B O 1
ATOM 1986 N N . LEU B 1 48 ? 18.297 -11.797 5.594 1 98 48 LEU B N 1
ATOM 1987 C CA . LEU B 1 48 ? 19.297 -12.188 6.59 1 98 48 LEU B CA 1
ATOM 1988 C C . LEU B 1 48 ? 19.547 -13.695 6.535 1 98 48 LEU B C 1
ATOM 1990 O O . LEU B 1 48 ? 20.703 -14.133 6.508 1 98 48 LEU B O 1
ATOM 1994 N N . GLU B 1 49 ? 18.5 -14.477 6.504 1 98.56 49 GLU B N 1
ATOM 1995 C CA . GLU B 1 49 ? 18.609 -15.93 6.512 1 98.56 49 GLU B CA 1
ATOM 1996 C C . GLU B 1 49 ? 19.297 -16.438 5.238 1 98.56 49 GLU B C 1
ATOM 1998 O O . GLU B 1 49 ? 19.891 -17.516 5.238 1 98.56 49 GLU B O 1
ATOM 2003 N N . ALA B 1 50 ? 19.203 -15.695 4.191 1 98.62 50 ALA B N 1
ATOM 2004 C CA . ALA B 1 50 ? 19.875 -16.062 2.943 1 98.62 50 ALA B CA 1
ATOM 2005 C C . ALA B 1 50 ? 21.344 -15.688 2.982 1 98.62 50 ALA B C 1
ATOM 2007 O O . ALA B 1 50 ? 22.094 -15.992 2.051 1 98.62 50 ALA B O 1
ATOM 2008 N N . GLY B 1 51 ? 21.766 -14.969 4.055 1 98.31 51 GLY B N 1
ATOM 2009 C CA . GLY B 1 51 ? 23.156 -14.531 4.18 1 98.31 51 GLY B CA 1
ATOM 2010 C C . GLY B 1 51 ? 23.5 -13.375 3.264 1 98.31 51 GLY B C 1
ATOM 2011 O O . GLY B 1 51 ? 24.641 -13.266 2.801 1 98.31 51 GLY B O 1
ATOM 2012 N N . LEU B 1 52 ? 22.547 -12.547 2.93 1 98.31 52 LEU B N 1
ATOM 2013 C CA . LEU B 1 52 ? 22.719 -11.461 1.978 1 98.31 52 LEU B CA 1
ATOM 2014 C C . LEU B 1 52 ? 22.453 -10.109 2.637 1 98.31 52 LEU B C 1
ATOM 2016 O O . LEU B 1 52 ? 21.938 -10.055 3.752 1 98.31 52 LEU B O 1
ATOM 2020 N N . ASN B 1 53 ? 22.891 -9.125 1.943 1 97.69 53 ASN B N 1
ATOM 2021 C CA . ASN B 1 53 ? 22.438 -7.758 2.154 1 97.69 53 ASN B CA 1
ATOM 2022 C C . ASN B 1 53 ? 21.469 -7.316 1.065 1 97.69 53 ASN B C 1
ATOM 2024 O O . ASN B 1 53 ? 21.438 -7.891 -0.026 1 97.69 53 ASN B O 1
ATOM 2028 N N . PHE B 1 54 ? 20.719 -6.309 1.357 1 97.75 54 PHE B N 1
ATOM 2029 C CA . PHE B 1 54 ? 19.688 -5.875 0.421 1 97.75 54 PHE B CA 1
ATOM 2030 C C . PHE B 1 54 ? 20.297 -5.426 -0.896 1 97.75 54 PHE B C 1
ATOM 2032 O O . PHE B 1 54 ? 19.703 -5.582 -1.959 1 97.75 54 PHE B O 1
ATOM 2039 N N . ASP B 1 55 ? 21.469 -4.855 -0.845 1 96.06 55 ASP B N 1
ATOM 2040 C CA . ASP B 1 55 ? 22.094 -4.324 -2.055 1 96.06 55 ASP B CA 1
ATOM 2041 C C . ASP B 1 55 ? 22.531 -5.449 -2.986 1 96.06 55 ASP B C 1
ATOM 2043 O O . ASP B 1 55 ? 22.984 -5.195 -4.105 1 96.06 55 ASP B O 1
ATOM 2047 N N . GLN B 1 56 ? 22.422 -6.723 -2.521 1 98.06 56 GLN B N 1
ATOM 2048 C CA . GLN B 1 56 ? 22.766 -7.879 -3.34 1 98.06 56 GLN B CA 1
ATOM 2049 C C . GLN B 1 56 ? 21.547 -8.422 -4.074 1 98.06 56 GLN B C 1
ATOM 2051 O O . GLN B 1 56 ? 21.672 -9.328 -4.906 1 98.06 56 GLN B O 1
ATOM 2056 N N . ILE B 1 57 ? 20.422 -7.867 -3.76 1 97.75 57 ILE B N 1
ATOM 2057 C CA . ILE B 1 57 ? 19.203 -8.242 -4.469 1 97.75 57 ILE B CA 1
ATOM 2058 C C . ILE B 1 57 ? 19.219 -7.633 -5.867 1 97.75 57 ILE B C 1
ATOM 2060 O O . ILE B 1 57 ? 19.484 -6.438 -6.027 1 97.75 57 ILE B O 1
ATOM 2064 N N . GLN B 1 58 ? 18.875 -8.438 -6.832 1 96.44 58 GLN B N 1
ATOM 2065 C CA . GLN B 1 58 ? 19.016 -7.98 -8.211 1 96.44 58 GLN B CA 1
ATOM 2066 C C . GLN B 1 58 ? 17.656 -7.727 -8.859 1 96.44 58 GLN B C 1
ATOM 2068 O O . GLN B 1 58 ? 17.562 -7.027 -9.867 1 96.44 58 GLN B O 1
ATOM 2073 N N . ARG B 1 59 ? 16.625 -8.305 -8.352 1 95.56 59 ARG B N 1
ATOM 2074 C CA . ARG B 1 59 ? 15.25 -8.094 -8.805 1 95.56 59 ARG B CA 1
ATOM 2075 C C . ARG B 1 59 ? 14.258 -8.414 -7.695 1 95.56 59 ARG B C 1
ATOM 2077 O O . ARG B 1 59 ? 14.555 -9.195 -6.789 1 95.56 59 ARG B O 1
ATOM 2084 N N . ILE B 1 60 ? 13.086 -7.867 -7.777 1 96.19 60 ILE B N 1
ATOM 2085 C CA . ILE B 1 60 ? 12.023 -8.102 -6.812 1 96.19 60 ILE B CA 1
ATOM 2086 C C . ILE B 1 60 ? 10.773 -8.609 -7.531 1 96.19 60 ILE B C 1
ATOM 2088 O O . ILE B 1 60 ? 10.414 -8.109 -8.602 1 96.19 60 ILE B O 1
ATOM 2092 N N . ALA B 1 61 ? 10.18 -9.609 -7.004 1 95.25 61 ALA B N 1
ATOM 2093 C CA . ALA B 1 61 ? 8.906 -10.125 -7.5 1 95.25 61 ALA B CA 1
ATOM 2094 C C . ALA B 1 61 ? 7.801 -9.953 -6.465 1 95.25 61 ALA B C 1
ATOM 2096 O O . ALA B 1 61 ? 8.016 -10.203 -5.273 1 95.25 61 ALA B O 1
ATOM 2097 N N . ALA B 1 62 ? 6.672 -9.492 -6.875 1 95.81 62 ALA B N 1
ATOM 2098 C CA . ALA B 1 62 ? 5.52 -9.352 -5.984 1 95.81 62 ALA B CA 1
ATOM 2099 C C . ALA B 1 62 ? 4.27 -9.961 -6.605 1 95.81 62 ALA B C 1
ATOM 2101 O O . ALA B 1 62 ? 4.012 -9.789 -7.801 1 95.81 62 ALA B O 1
ATOM 2102 N N . VAL B 1 63 ? 3.568 -10.703 -5.82 1 94.88 63 VAL B N 1
ATOM 2103 C CA . VAL B 1 63 ? 2.238 -11.117 -6.254 1 94.88 63 VAL B CA 1
ATOM 2104 C C . VAL B 1 63 ? 1.295 -9.914 -6.234 1 94.88 63 VAL B C 1
ATOM 2106 O O . VAL B 1 63 ? 1.095 -9.289 -5.188 1 94.88 63 VAL B O 1
ATOM 2109 N N . ALA B 1 64 ? 0.718 -9.641 -7.352 1 92.44 64 ALA B N 1
ATOM 2110 C CA . ALA B 1 64 ? 0.03 -8.367 -7.531 1 92.44 64 ALA B CA 1
ATOM 2111 C C . ALA B 1 64 ? -1.473 -8.57 -7.699 1 92.44 64 ALA B C 1
ATOM 2113 O O . ALA B 1 64 ? -2.131 -7.824 -8.43 1 92.44 64 ALA B O 1
ATOM 2114 N N . GLY B 1 65 ? -1.996 -9.555 -7.148 1 90.81 65 GLY B N 1
ATOM 2115 C CA . GLY B 1 65 ? -3.432 -9.789 -7.191 1 90.81 65 GLY B CA 1
ATOM 2116 C C . GLY B 1 65 ? -3.865 -10.633 -8.375 1 90.81 65 GLY B C 1
ATOM 2117 O O . GLY B 1 65 ? -3.029 -11.094 -9.148 1 90.81 65 GLY B O 1
ATOM 2118 N N . PRO B 1 66 ? -5.16 -10.844 -8.445 1 91 66 PRO B N 1
ATOM 2119 C CA . PRO B 1 66 ? -6.234 -10.438 -7.539 1 91 66 PRO B CA 1
ATOM 2120 C C . PRO B 1 66 ? -6.051 -10.969 -6.121 1 91 66 PRO B C 1
ATOM 2122 O O . PRO B 1 66 ? -5.254 -11.883 -5.902 1 91 66 PRO B O 1
ATOM 2125 N N . GLY B 1 67 ? -6.68 -10.391 -5.168 1 89.12 67 GLY B N 1
ATOM 2126 C CA . GLY B 1 67 ? -6.613 -10.703 -3.748 1 89.12 67 GLY B CA 1
ATOM 2127 C C . GLY B 1 67 ? -7.266 -9.656 -2.871 1 89.12 67 GLY B C 1
ATOM 2128 O O . GLY B 1 67 ? -8.086 -8.859 -3.346 1 89.12 67 GLY B O 1
ATOM 2129 N N . SER B 1 68 ? -6.992 -9.742 -1.634 1 87.38 68 SER B N 1
ATOM 2130 C CA . SER B 1 68 ? -7.555 -8.742 -0.736 1 87.38 68 SER B CA 1
ATOM 2131 C C . SER B 1 68 ? -7.152 -7.332 -1.161 1 87.38 68 SER B C 1
ATOM 2133 O O . SER B 1 68 ? -6.031 -7.113 -1.62 1 87.38 68 SER B O 1
ATOM 2135 N N . PHE B 1 69 ? -8.102 -6.41 -1.035 1 84.62 69 PHE B N 1
ATOM 2136 C CA . PHE B 1 69 ? -7.895 -5.02 -1.43 1 84.62 69 PHE B CA 1
ATOM 2137 C C . PHE B 1 69 ? -6.668 -4.438 -0.74 1 84.62 69 PHE B C 1
ATOM 2139 O O . PHE B 1 69 ? -5.793 -3.865 -1.395 1 84.62 69 PHE B O 1
ATOM 2146 N N . THR B 1 70 ? -6.5 -4.621 0.518 1 87.12 70 THR B N 1
ATOM 2147 C CA . THR B 1 70 ? -5.387 -4.094 1.299 1 87.12 70 THR B CA 1
ATOM 2148 C C . THR B 1 70 ? -4.102 -4.852 0.985 1 87.12 70 THR B C 1
ATOM 2150 O O . THR B 1 70 ? -3.061 -4.242 0.73 1 87.12 70 THR B O 1
ATOM 2153 N N . GLY B 1 71 ? -4.203 -6.078 0.925 1 91.38 71 GLY B N 1
ATOM 2154 C CA . GLY B 1 71 ? -3.027 -6.918 0.755 1 91.38 71 GLY B CA 1
ATOM 2155 C C . GLY B 1 71 ? -2.281 -6.645 -0.537 1 91.38 71 GLY B C 1
ATOM 2156 O O . GLY B 1 71 ? -1.052 -6.551 -0.542 1 91.38 71 GLY B O 1
ATOM 2157 N N . VAL B 1 72 ? -3.004 -6.512 -1.629 1 92.38 72 VAL B N 1
ATOM 2158 C CA . VAL B 1 72 ? -2.402 -6.27 -2.938 1 92.38 72 VAL B CA 1
ATOM 2159 C C . VAL B 1 72 ? -1.658 -4.938 -2.924 1 92.38 72 VAL B C 1
ATOM 2161 O O . VAL B 1 72 ? -0.487 -4.871 -3.305 1 92.38 72 VAL B O 1
ATOM 2164 N N . ARG B 1 73 ? -2.307 -3.947 -2.477 1 90.25 73 ARG B N 1
ATOM 2165 C CA . ARG B 1 73 ? -1.743 -2.602 -2.506 1 90.25 73 ARG B CA 1
ATOM 2166 C C . ARG B 1 73 ? -0.532 -2.494 -1.586 1 90.25 73 ARG B C 1
ATOM 2168 O O . ARG B 1 73 ? 0.474 -1.876 -1.943 1 90.25 73 ARG B O 1
ATOM 2175 N N . VAL B 1 74 ? -0.626 -3.113 -0.427 1 93.12 74 VAL B N 1
ATOM 2176 C CA . VAL B 1 74 ? 0.47 -3.086 0.536 1 93.12 74 VAL B CA 1
ATOM 2177 C C . VAL B 1 74 ? 1.697 -3.773 -0.059 1 93.12 74 VAL B C 1
ATOM 2179 O O . VAL B 1 74 ? 2.803 -3.229 -0.021 1 93.12 74 VAL B O 1
ATOM 2182 N N . GLY B 1 75 ? 1.475 -4.871 -0.573 1 95.5 75 GLY B N 1
ATOM 2183 C CA . GLY B 1 75 ? 2.58 -5.633 -1.134 1 95.5 75 GLY B CA 1
ATOM 2184 C C . GLY B 1 75 ? 3.248 -4.938 -2.307 1 95.5 75 GLY B C 1
ATOM 2185 O O . GLY B 1 75 ? 4.477 -4.832 -2.354 1 95.5 75 GLY B O 1
ATOM 2186 N N . VAL B 1 76 ? 2.463 -4.48 -3.254 1 94.5 76 VAL B N 1
ATOM 2187 C CA . VAL B 1 76 ? 2.986 -3.852 -4.461 1 94.5 76 VAL B CA 1
ATOM 2188 C C . VAL B 1 76 ? 3.707 -2.555 -4.098 1 94.5 76 VAL B C 1
ATOM 2190 O O . VAL B 1 76 ? 4.809 -2.293 -4.582 1 94.5 76 VAL B O 1
ATOM 2193 N N . ALA B 1 77 ? 3.076 -1.759 -3.248 1 94.81 77 ALA B N 1
ATOM 2194 C CA . ALA B 1 77 ? 3.701 -0.502 -2.844 1 94.81 77 ALA B CA 1
ATOM 2195 C C . ALA B 1 77 ? 5.02 -0.756 -2.119 1 94.81 77 ALA B C 1
ATOM 2197 O O . ALA B 1 77 ? 6.012 -0.062 -2.357 1 94.81 77 ALA B O 1
ATOM 2198 N N . PHE B 1 78 ? 5.031 -1.723 -1.227 1 96.31 78 PHE B N 1
ATOM 2199 C CA . PHE B 1 78 ? 6.238 -2.117 -0.506 1 96.31 78 PHE B CA 1
ATOM 2200 C C . PHE B 1 78 ? 7.34 -2.527 -1.476 1 96.31 78 PHE B C 1
ATOM 2202 O O . PHE B 1 78 ? 8.477 -2.059 -1.366 1 96.31 78 PHE B O 1
ATOM 2209 N N . ALA B 1 79 ? 6.973 -3.35 -2.387 1 96.56 79 ALA B N 1
ATOM 2210 C CA . ALA B 1 79 ? 7.922 -3.811 -3.398 1 96.56 79 ALA B CA 1
ATOM 2211 C C . ALA B 1 79 ? 8.484 -2.637 -4.199 1 96.56 79 ALA B C 1
ATOM 2213 O O . ALA B 1 79 ? 9.68 -2.592 -4.488 1 96.56 79 ALA B O 1
ATOM 2214 N N . ARG B 1 80 ? 7.66 -1.732 -4.559 1 95.5 80 ARG B N 1
ATOM 2215 C CA . ARG B 1 80 ? 8.102 -0.574 -5.328 1 95.5 80 ARG B CA 1
ATOM 2216 C C . ARG B 1 80 ? 9.062 0.29 -4.516 1 95.5 80 ARG B C 1
ATOM 2218 O O . ARG B 1 80 ? 10.039 0.811 -5.051 1 95.5 80 ARG B O 1
ATOM 2225 N N . GLY B 1 81 ? 8.734 0.451 -3.215 1 96.06 81 GLY B N 1
ATOM 2226 C CA . GLY B 1 81 ? 9.672 1.137 -2.342 1 96.06 81 GLY B CA 1
ATOM 2227 C C . GLY B 1 81 ? 11.047 0.492 -2.32 1 96.06 81 GLY B C 1
ATOM 2228 O O . GLY B 1 81 ? 12.062 1.18 -2.447 1 96.06 81 GLY B O 1
ATOM 2229 N N . LEU B 1 82 ? 11.062 -0.816 -2.17 1 96.56 82 LEU B N 1
ATOM 2230 C CA . LEU B 1 82 ? 12.312 -1.562 -2.232 1 96.56 82 LEU B CA 1
ATOM 2231 C C . LEU B 1 82 ? 13.031 -1.307 -3.553 1 96.56 82 LEU B C 1
ATOM 2233 O O . LEU B 1 82 ? 14.227 -1.021 -3.568 1 96.56 82 LEU B O 1
ATOM 2237 N N . GLY B 1 83 ? 12.234 -1.464 -4.613 1 95 83 GLY B N 1
ATOM 2238 C CA . GLY B 1 83 ? 12.797 -1.321 -5.945 1 95 83 GLY B CA 1
ATOM 2239 C C . GLY B 1 83 ? 13.461 0.024 -6.172 1 95 83 GLY B C 1
ATOM 2240 O O . GLY B 1 83 ? 14.547 0.096 -6.746 1 95 83 GLY B O 1
ATOM 2241 N N . VAL B 1 84 ? 12.828 1.077 -5.75 1 95 84 VAL B N 1
ATOM 2242 C CA . VAL B 1 84 ? 13.328 2.438 -5.906 1 95 84 VAL B CA 1
ATOM 2243 C C . VAL B 1 84 ? 14.617 2.604 -5.102 1 95 84 VAL B C 1
ATOM 2245 O O . VAL B 1 84 ? 15.609 3.139 -5.609 1 95 84 VAL B O 1
ATOM 2248 N N . ALA B 1 85 ? 14.625 2.154 -3.885 1 95.81 85 ALA B N 1
ATOM 2249 C CA . ALA B 1 85 ? 15.781 2.299 -3.004 1 95.81 85 ALA B CA 1
ATOM 2250 C C . ALA B 1 85 ? 16.984 1.514 -3.535 1 95.81 85 ALA B C 1
ATOM 2252 O O . ALA B 1 85 ? 18.125 1.976 -3.449 1 95.81 85 ALA B O 1
ATOM 2253 N N . LEU B 1 86 ? 16.703 0.317 -4.094 1 95.56 86 LEU B N 1
ATOM 2254 C CA . LEU B 1 86 ? 17.766 -0.592 -4.508 1 95.56 86 LEU B CA 1
ATOM 2255 C C . LEU B 1 86 ? 18.094 -0.4 -5.984 1 95.56 86 LEU B C 1
ATOM 2257 O O . LEU B 1 86 ? 19.062 -0.973 -6.484 1 95.56 86 LEU B O 1
ATOM 2261 N N . ASN B 1 87 ? 17.281 0.425 -6.633 1 93.69 87 ASN B N 1
ATOM 2262 C CA . ASN B 1 87 ? 17.406 0.638 -8.07 1 93.69 87 ASN B CA 1
ATOM 2263 C C . ASN B 1 87 ? 17.344 -0.677 -8.844 1 93.69 87 ASN B C 1
ATOM 2265 O O . ASN B 1 87 ? 18.203 -0.963 -9.664 1 93.69 87 ASN B O 1
ATOM 2269 N N . VAL B 1 88 ? 16.391 -1.45 -8.562 1 93.56 88 VAL B N 1
ATOM 2270 C CA . VAL B 1 88 ? 16.203 -2.725 -9.25 1 93.56 88 VAL B CA 1
ATOM 2271 C C . VAL B 1 88 ? 14.773 -2.822 -9.766 1 93.56 88 VAL B C 1
ATOM 2273 O O . VAL B 1 88 ? 13.883 -2.117 -9.289 1 93.56 88 VAL B O 1
ATOM 2276 N N . THR B 1 89 ? 14.555 -3.707 -10.711 1 92.19 89 THR B N 1
ATOM 2277 C CA . THR B 1 89 ? 13.25 -3.914 -11.328 1 92.19 89 THR B CA 1
ATOM 2278 C C . THR B 1 89 ? 12.312 -4.652 -10.375 1 92.19 89 THR B C 1
ATOM 2280 O O . THR B 1 89 ? 12.719 -5.609 -9.711 1 92.19 89 THR B O 1
ATOM 2283 N N . VAL B 1 90 ? 11.07 -4.191 -10.328 1 93.75 90 VAL B N 1
ATOM 2284 C CA . VAL B 1 90 ? 9.992 -4.871 -9.617 1 93.75 90 VAL B CA 1
ATOM 2285 C C . VAL B 1 90 ? 9.047 -5.531 -10.609 1 93.75 90 VAL B C 1
ATOM 2287 O O . VAL B 1 90 ? 8.422 -4.852 -11.43 1 93.75 90 VAL B O 1
ATOM 2290 N N . ALA B 1 91 ? 8.969 -6.801 -10.484 1 92.19 91 ALA B N 1
ATOM 2291 C CA . ALA B 1 91 ? 8.102 -7.57 -11.367 1 92.19 91 ALA B CA 1
ATOM 2292 C C . ALA B 1 91 ? 6.832 -8.023 -10.641 1 92.19 91 ALA B C 1
ATOM 2294 O O . ALA B 1 91 ? 6.906 -8.602 -9.562 1 92.19 91 ALA B O 1
ATOM 2295 N N . GLY B 1 92 ? 5.68 -7.742 -11.203 1 92.06 92 GLY B N 1
ATOM 2296 C CA . GLY B 1 92 ? 4.41 -8.227 -10.68 1 92.06 92 GLY B CA 1
ATOM 2297 C C . GLY B 1 92 ? 3.904 -9.461 -11.398 1 92.06 92 GLY B C 1
ATOM 2298 O O . GLY B 1 92 ? 4.035 -9.578 -12.625 1 92.06 92 GLY B O 1
ATOM 2299 N N . ILE B 1 93 ? 3.439 -10.375 -10.633 1 91.88 93 ILE B N 1
ATOM 2300 C CA . ILE B 1 93 ? 2.762 -11.531 -11.195 1 91.88 93 ILE B CA 1
ATOM 2301 C C . ILE B 1 93 ? 1.354 -11.641 -10.609 1 91.88 93 ILE B C 1
ATOM 2303 O O . ILE B 1 93 ? 1.14 -11.359 -9.43 1 91.88 93 ILE B O 1
ATOM 2307 N N . SER B 1 94 ? 0.412 -12.094 -11.422 1 92.94 94 SER B N 1
ATOM 2308 C CA . SER B 1 94 ? -0.936 -12.273 -10.891 1 92.94 94 SER B CA 1
ATOM 2309 C C . SER B 1 94 ? -0.992 -13.43 -9.898 1 92.94 94 SER B C 1
ATOM 2311 O O . SER B 1 94 ? -0.255 -14.414 -10.039 1 92.94 94 SER B O 1
ATOM 2313 N N . SER B 1 95 ? -1.887 -13.25 -8.969 1 95.19 95 SER B N 1
ATOM 2314 C CA . SER B 1 95 ? -2.068 -14.328 -8.008 1 95.19 95 SER B CA 1
ATOM 2315 C C . SER B 1 95 ? -2.506 -15.617 -8.695 1 95.19 95 SER B C 1
ATOM 2317 O O . SER B 1 95 ? -2.137 -16.719 -8.273 1 95.19 95 SER B O 1
ATOM 2319 N N . LEU B 1 96 ? -3.225 -15.523 -9.766 1 95.75 96 LEU B N 1
ATOM 2320 C CA . LEU B 1 96 ? -3.691 -16.688 -10.516 1 95.75 96 LEU B CA 1
ATOM 2321 C C . LEU B 1 96 ? -2.539 -17.344 -11.258 1 95.75 96 LEU B C 1
ATOM 2323 O O . LEU B 1 96 ? -2.377 -18.578 -11.203 1 95.75 96 LEU B O 1
ATOM 2327 N N . GLU B 1 97 ? -1.729 -16.578 -11.891 1 93.44 97 GLU B N 1
ATOM 2328 C CA . GLU B 1 97 ? -0.554 -17.094 -12.578 1 93.44 97 GLU B CA 1
ATOM 2329 C C . GLU B 1 97 ? 0.441 -17.703 -11.594 1 93.44 97 GLU B C 1
ATOM 2331 O O . GLU B 1 97 ? 1.051 -18.734 -11.867 1 93.44 97 GLU B O 1
ATOM 2336 N N . ALA B 1 98 ? 0.576 -17.031 -10.508 1 94.94 98 ALA B N 1
ATOM 2337 C CA . ALA B 1 98 ? 1.489 -17.516 -9.477 1 94.94 98 ALA B CA 1
ATOM 2338 C C . ALA B 1 98 ? 0.997 -18.828 -8.891 1 94.94 98 ALA B C 1
ATOM 2340 O O . ALA B 1 98 ? 1.756 -19.547 -8.234 1 94.94 98 ALA B O 1
ATOM 2341 N N . SER B 1 99 ? -0.245 -19.141 -9.047 1 96.94 99 SER B N 1
ATOM 2342 C CA . SER B 1 99 ? -0.844 -20.359 -8.492 1 96.94 99 SER B CA 1
ATOM 2343 C C . SER B 1 99 ? -0.833 -21.5 -9.5 1 96.94 99 SER B C 1
ATOM 2345 O O . SER B 1 99 ? -1.202 -22.625 -9.18 1 96.94 99 SER B O 1
ATOM 2347 N N . LEU B 1 100 ? -0.452 -21.188 -10.695 1 95.94 100 LEU B N 1
ATOM 2348 C CA . LEU B 1 100 ? -0.398 -22.219 -11.742 1 95.94 100 LEU B CA 1
ATOM 2349 C C . LEU B 1 100 ? 0.714 -23.219 -11.453 1 95.94 100 LEU B C 1
ATOM 2351 O O . LEU B 1 100 ? 1.868 -22.828 -11.258 1 95.94 100 LEU B O 1
ATOM 2355 N N . PRO B 1 101 ? 0.392 -24.5 -11.352 1 93.81 101 PRO B N 1
ATOM 2356 C CA . PRO B 1 101 ? 1.463 -25.484 -11.18 1 93.81 101 PRO B CA 1
ATOM 2357 C C . PRO B 1 101 ? 2.455 -25.484 -12.344 1 93.81 101 PRO B C 1
ATOM 2359 O O . PRO B 1 101 ? 2.113 -25.062 -13.453 1 93.81 101 PRO B O 1
ATOM 2362 N N . ASP B 1 102 ? 3.631 -25.969 -12.023 1 88.25 102 ASP B N 1
ATOM 2363 C CA . ASP B 1 102 ? 4.664 -26.031 -13.055 1 88.25 102 ASP B CA 1
ATOM 2364 C C . ASP B 1 102 ? 4.301 -27.062 -14.125 1 88.25 102 ASP B C 1
ATOM 2366 O O . ASP B 1 102 ? 3.75 -28.125 -13.82 1 88.25 102 ASP B O 1
ATOM 2370 N N . GLU B 1 103 ? 4.637 -26.844 -15.359 1 84.88 103 GLU B N 1
ATOM 2371 C CA . GLU B 1 103 ? 4.574 -27.766 -16.5 1 84.88 103 GLU B CA 1
ATOM 2372 C C . GLU B 1 103 ? 3.17 -28.344 -16.672 1 84.88 103 GLU B C 1
ATOM 2374 O O . GLU B 1 103 ? 2.998 -29.547 -16.797 1 84.88 103 GLU B O 1
ATOM 2379 N N . THR B 1 104 ? 2.221 -27.438 -16.578 1 87.81 104 THR B N 1
ATOM 2380 C CA . THR B 1 104 ? 0.852 -27.875 -16.828 1 87.81 104 THR B CA 1
ATOM 2381 C C . THR B 1 104 ? 0.576 -27.938 -18.328 1 87.81 104 THR B C 1
ATOM 2383 O O . THR B 1 104 ? 1.074 -27.109 -19.094 1 87.81 104 THR B O 1
ATOM 2386 N N . GLN B 1 105 ? -0.137 -28.984 -18.75 1 93.25 105 GLN B N 1
ATOM 2387 C CA . GLN B 1 105 ? -0.539 -29.172 -20.141 1 93.25 105 GLN B CA 1
ATOM 2388 C C . GLN B 1 105 ? -2.059 -29.141 -20.281 1 93.25 105 GLN B C 1
ATOM 2390 O O . GLN B 1 105 ? -2.783 -29.422 -19.328 1 93.25 105 GLN B O 1
ATOM 2395 N N . GLY B 1 106 ? -2.492 -28.75 -21.484 1 96.69 106 GLY B N 1
ATOM 2396 C CA . GLY B 1 106 ? -3.924 -28.688 -21.75 1 96.69 106 GLY B CA 1
ATOM 2397 C C . GLY B 1 106 ? -4.562 -27.422 -21.219 1 96.69 106 GLY B C 1
ATOM 2398 O O . GLY B 1 106 ? -3.883 -26.406 -21 1 96.69 106 GLY B O 1
ATOM 2399 N N . ARG B 1 107 ? -5.91 -27.469 -21.109 1 97.75 107 ARG B N 1
ATOM 2400 C CA . ARG B 1 107 ? -6.676 -26.344 -20.578 1 97.75 107 ARG B CA 1
ATOM 2401 C C . ARG B 1 107 ? -6.789 -26.438 -19.047 1 97.75 107 ARG B C 1
ATOM 2403 O O . ARG B 1 107 ? -7.352 -27.391 -18.531 1 97.75 107 ARG B O 1
ATOM 2410 N N . VAL B 1 108 ? -6.266 -25.438 -18.422 1 97.94 108 VAL B N 1
ATOM 2411 C CA . VAL B 1 108 ? -6.223 -25.453 -16.969 1 97.94 108 VAL B CA 1
ATOM 2412 C C . VAL B 1 108 ? -6.961 -24.219 -16.422 1 97.94 108 VAL B C 1
ATOM 2414 O O . VAL B 1 108 ? -6.734 -23.109 -16.891 1 97.94 108 VAL B O 1
ATOM 2417 N N . LEU B 1 109 ? -7.793 -24.422 -15.484 1 98.06 109 LEU B N 1
ATOM 2418 C CA . LEU B 1 109 ? -8.469 -23.344 -14.781 1 98.06 109 LEU B CA 1
ATOM 2419 C C . LEU B 1 109 ? -7.863 -23.141 -13.391 1 98.06 109 LEU B C 1
ATOM 2421 O O . LEU B 1 109 ? -7.715 -24.094 -12.633 1 98.06 109 LEU B O 1
ATOM 2425 N N . VAL B 1 110 ? -7.453 -21.953 -13.117 1 98.06 110 VAL B N 1
ATOM 2426 C CA . VAL B 1 110 ? -7.047 -21.578 -11.766 1 98.06 110 VAL B CA 1
ATOM 2427 C C . VAL B 1 110 ? -8.086 -20.641 -11.148 1 98.06 110 VAL B C 1
ATOM 2429 O O . VAL B 1 110 ? -8.508 -19.672 -11.781 1 98.06 110 VAL B O 1
ATOM 2432 N N . ALA B 1 111 ? -8.492 -20.969 -9.938 1 97.19 111 ALA B N 1
ATOM 2433 C CA . ALA B 1 111 ? -9.523 -20.172 -9.281 1 97.19 111 ALA B CA 1
ATOM 2434 C C . ALA B 1 111 ? -9.195 -19.938 -7.809 1 97.19 111 ALA B C 1
ATOM 2436 O O . ALA B 1 111 ? -8.812 -20.875 -7.102 1 97.19 111 ALA B O 1
ATOM 2437 N N . LEU B 1 112 ? -9.281 -18.719 -7.391 1 96.06 112 LEU B N 1
ATOM 2438 C CA . LEU B 1 112 ? -9.086 -18.312 -6.004 1 96.06 112 LEU B CA 1
ATOM 2439 C C . LEU B 1 112 ? -10.32 -17.609 -5.461 1 96.06 112 LEU B C 1
ATOM 2441 O O . LEU B 1 112 ? -11.016 -16.906 -6.203 1 96.06 112 LEU B O 1
ATOM 2445 N N . PRO B 1 113 ? -10.562 -17.719 -4.195 1 93.62 113 PRO B N 1
ATOM 2446 C CA . PRO B 1 113 ? -11.781 -17.125 -3.645 1 93.62 113 PRO B CA 1
ATOM 2447 C C . PRO B 1 113 ? -11.773 -15.594 -3.705 1 93.62 113 PRO B C 1
ATOM 2449 O O . PRO B 1 113 ? -10.758 -14.969 -3.379 1 93.62 113 PRO B O 1
ATOM 2452 N N . ALA B 1 114 ? -12.867 -15.023 -4.18 1 91.38 114 ALA B N 1
ATOM 2453 C CA . ALA B 1 114 ? -13.07 -13.578 -4.18 1 91.38 114 ALA B CA 1
ATOM 2454 C C . ALA B 1 114 ? -14 -13.156 -3.051 1 91.38 114 ALA B C 1
ATOM 2456 O O . ALA B 1 114 ? -13.648 -12.312 -2.223 1 91.38 114 ALA B O 1
ATOM 2457 N N . ARG B 1 115 ? -15.195 -13.609 -2.992 1 84.38 115 ARG B N 1
ATOM 2458 C CA . ARG B 1 115 ? -16.172 -13.438 -1.925 1 84.38 115 ARG B CA 1
ATOM 2459 C C . ARG B 1 115 ? -16.484 -14.766 -1.242 1 84.38 115 ARG B C 1
ATOM 2461 O O . ARG B 1 115 ? -16.875 -15.734 -1.901 1 84.38 115 ARG B O 1
ATOM 2468 N N . ARG B 1 116 ? -16.422 -14.734 0.1 1 77.75 116 ARG B N 1
ATOM 2469 C CA . ARG B 1 116 ? -16.484 -16 0.811 1 77.75 116 ARG B CA 1
ATOM 2470 C C . ARG B 1 116 ? -17.781 -16.141 1.594 1 77.75 116 ARG B C 1
ATOM 2472 O O . ARG B 1 116 ? -18.016 -17.156 2.238 1 77.75 116 ARG B O 1
ATOM 2479 N N . ARG B 1 117 ? -18.516 -15.078 1.567 1 77 117 ARG B N 1
ATOM 2480 C CA . ARG B 1 117 ? -19.734 -15.164 2.371 1 77 117 ARG B CA 1
ATOM 2481 C C . ARG B 1 117 ? -20.953 -15.461 1.495 1 77 117 ARG B C 1
ATOM 2483 O O . ARG B 1 117 ? -21.141 -14.812 0.462 1 77 117 ARG B O 1
ATOM 2490 N N . GLU B 1 118 ? -21.625 -16.516 1.939 1 70.44 118 GLU B N 1
ATOM 2491 C CA . GLU B 1 118 ? -22.906 -16.797 1.286 1 70.44 118 GLU B CA 1
ATOM 2492 C C . GLU B 1 118 ? -23.906 -15.672 1.501 1 70.44 118 GLU B C 1
ATOM 2494 O O . GLU B 1 118 ? -23.906 -15.031 2.557 1 70.44 118 GLU B O 1
ATOM 2499 N N . PRO B 1 119 ? -24.75 -15.422 0.432 1 75.69 119 PRO B N 1
ATOM 2500 C CA . PRO B 1 119 ? -24.969 -16.172 -0.814 1 75.69 119 PRO B CA 1
ATOM 2501 C C . PRO B 1 119 ? -24.078 -15.664 -1.954 1 75.69 119 PRO B C 1
ATOM 2503 O O . PRO B 1 119 ? -24.188 -16.156 -3.082 1 75.69 119 PRO B O 1
ATOM 2506 N N . ASP B 1 120 ? -23.188 -14.828 -1.645 1 82.69 120 ASP B N 1
ATOM 2507 C CA . ASP B 1 120 ? -22.469 -14.102 -2.686 1 82.69 120 ASP B CA 1
ATOM 2508 C C . ASP B 1 120 ? -21.094 -14.719 -2.92 1 82.69 120 ASP B C 1
ATOM 2510 O O . ASP B 1 120 ? -20.094 -14 -3.033 1 82.69 120 ASP B O 1
ATOM 2514 N N . LEU B 1 121 ? -21.109 -16.047 -3.023 1 90.5 121 LEU B N 1
ATOM 2515 C CA . LEU B 1 121 ? -19.828 -16.703 -3.287 1 90.5 121 LEU B CA 1
ATOM 2516 C C . LEU B 1 121 ? -19.344 -16.391 -4.699 1 90.5 121 LEU B C 1
ATOM 2518 O O . LEU B 1 121 ? -20.125 -16.453 -5.652 1 90.5 121 LEU B O 1
ATOM 2522 N N . SER B 1 122 ? -18.109 -16.047 -4.82 1 95 122 SER B N 1
ATOM 2523 C CA . SER B 1 122 ? -17.469 -15.859 -6.125 1 95 122 SER B CA 1
ATOM 2524 C C . SER B 1 122 ? -15.984 -16.188 -6.074 1 95 122 SER B C 1
ATOM 2526 O O . SER B 1 122 ? -15.422 -16.359 -4.996 1 95 122 SER B O 1
ATOM 2528 N N . TRP B 1 123 ? -15.414 -16.391 -7.246 1 95.44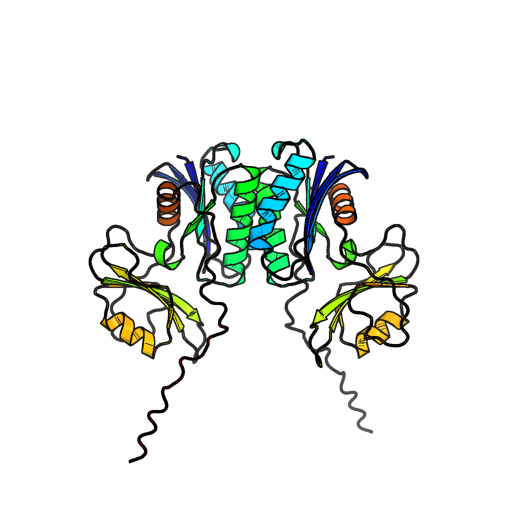 123 TRP B N 1
ATOM 2529 C CA . TRP B 1 123 ? -13.992 -16.703 -7.402 1 95.44 123 TRP B CA 1
ATOM 2530 C C . TRP B 1 123 ? -13.359 -15.82 -8.477 1 95.44 123 TRP B C 1
ATOM 2532 O O . TRP B 1 123 ? -14 -15.508 -9.484 1 95.44 123 TRP B O 1
ATOM 2542 N N . TRP B 1 124 ? -12.172 -15.43 -8.219 1 95.56 124 TRP B N 1
ATOM 2543 C CA . TRP B 1 124 ? -11.344 -15.023 -9.352 1 95.56 124 TRP B CA 1
ATOM 2544 C C . TRP B 1 124 ? -10.844 -16.234 -10.125 1 95.56 124 TRP B C 1
ATOM 2546 O O . TRP B 1 124 ? -10.312 -17.188 -9.531 1 95.56 124 TRP B O 1
ATOM 2556 N N . ALA B 1 125 ? -11.016 -16.172 -11.375 1 96.94 125 ALA B N 1
ATOM 2557 C CA . ALA B 1 125 ? -10.688 -17.344 -12.18 1 96.94 125 ALA B CA 1
ATOM 2558 C C . ALA B 1 125 ? -10.023 -16.938 -13.492 1 96.94 125 ALA B C 1
ATOM 2560 O O . ALA B 1 125 ? -10.312 -15.867 -14.039 1 96.94 125 ALA B O 1
ATOM 2561 N N . GLN B 1 126 ? -9.148 -17.781 -13.945 1 97.12 126 GLN B N 1
ATOM 2562 C CA . GLN B 1 126 ? -8.484 -17.562 -15.227 1 97.12 126 GLN B CA 1
ATOM 2563 C C . GLN B 1 126 ? -8.109 -18.875 -15.883 1 97.12 126 GLN B C 1
ATOM 2565 O O . GLN B 1 126 ? -7.637 -19.797 -15.211 1 97.12 126 GLN B O 1
ATOM 2570 N N . MET B 1 127 ? -8.352 -18.984 -17.172 1 97.69 127 MET B N 1
ATOM 2571 C CA . MET B 1 127 ? -7.984 -20.156 -17.953 1 97.69 127 MET B CA 1
ATOM 2572 C C . MET B 1 127 ? -6.562 -20.047 -18.484 1 97.69 127 MET B C 1
ATOM 2574 O O . MET B 1 127 ? -6.152 -18.969 -18.938 1 97.69 127 MET B O 1
ATOM 2578 N N . PHE B 1 128 ? -5.844 -21.078 -18.453 1 97.25 128 PHE B N 1
ATOM 2579 C CA . PHE B 1 128 ? -4.52 -21.219 -19.047 1 97.25 128 PHE B CA 1
ATOM 2580 C C . PHE B 1 128 ? -4.484 -22.391 -20.016 1 97.25 128 PHE B C 1
ATOM 2582 O O . PHE B 1 128 ? -5.172 -23.391 -19.812 1 97.25 128 PHE B O 1
ATOM 2589 N N . VAL B 1 129 ? -3.668 -22.281 -21.125 1 97.5 129 VAL B N 1
ATOM 2590 C CA . VAL B 1 129 ? -3.465 -23.375 -22.062 1 97.5 129 VAL B CA 1
ATOM 2591 C C . VAL B 1 129 ? -1.97 -23.641 -22.219 1 97.5 129 VAL B C 1
ATOM 2593 O O . VAL B 1 129 ? -1.21 -22.75 -22.609 1 97.5 129 VAL B O 1
ATOM 2596 N N . ASP B 1 130 ? -1.59 -24.828 -21.922 1 95.75 130 ASP B N 1
ATOM 2597 C CA . ASP B 1 130 ? -0.195 -25.266 -22 1 95.75 130 ASP B CA 1
ATOM 2598 C C . ASP B 1 130 ? 0.719 -24.266 -21.281 1 95.75 130 ASP B C 1
ATOM 2600 O O . ASP B 1 130 ? 1.758 -23.875 -21.812 1 95.75 130 ASP B O 1
ATOM 2604 N N . GLY B 1 131 ? 0.177 -23.812 -20.156 1 93.06 131 GLY B N 1
ATOM 2605 C CA . GLY B 1 131 ? 0.98 -22.984 -19.266 1 93.06 131 GLY B CA 1
ATOM 2606 C C . GLY B 1 131 ? 0.904 -21.5 -19.594 1 93.06 131 GLY B C 1
ATOM 2607 O O . GLY B 1 131 ? 1.489 -20.672 -18.891 1 93.06 131 GLY B O 1
ATOM 2608 N N . GLU B 1 132 ? 0.197 -21.141 -20.578 1 92 132 GLU B N 1
ATOM 2609 C CA . GLU B 1 132 ? 0.084 -19.75 -21 1 92 132 GLU B CA 1
ATOM 2610 C C . GLU B 1 132 ? -1.324 -19.203 -20.766 1 92 132 GLU B C 1
ATOM 2612 O O . GLU B 1 132 ? -2.303 -19.953 -20.859 1 92 132 GLU B O 1
ATOM 2617 N N . ARG B 1 133 ? -1.4 -17.984 -20.531 1 92.62 133 ARG B N 1
ATOM 2618 C CA . ARG B 1 133 ? -2.693 -17.359 -20.297 1 92.62 133 ARG B CA 1
ATOM 2619 C C . ARG B 1 133 ? -3.615 -17.547 -21.5 1 92.62 133 ARG B C 1
ATOM 2621 O O . ARG B 1 133 ? -3.203 -17.328 -22.641 1 92.62 133 ARG B O 1
ATOM 2628 N N . ALA B 1 134 ? -4.793 -18.047 -21.219 1 92.94 134 ALA B N 1
ATOM 2629 C CA . ALA B 1 134 ? -5.832 -18.172 -22.234 1 92.94 134 ALA B CA 1
ATOM 2630 C C . ALA B 1 134 ? -7.035 -17.297 -21.891 1 92.94 134 ALA B C 1
ATOM 2632 O O . ALA B 1 134 ? -8.039 -17.781 -21.375 1 92.94 134 ALA B O 1
ATOM 2633 N N . GLY B 1 135 ? -6.895 -15.93 -21.812 1 86.88 135 GLY B N 1
ATOM 2634 C CA . GLY B 1 135 ? -7.93 -14.961 -21.484 1 86.88 135 GLY B CA 1
ATOM 2635 C C . GLY B 1 135 ? -7.598 -14.117 -20.266 1 86.88 135 GLY B C 1
ATOM 2636 O O . GLY B 1 135 ? -6.562 -14.312 -19.641 1 86.88 135 GLY B O 1
ATOM 2637 N N . GLU B 1 136 ? -8.492 -13.258 -19.953 1 91 136 GLU B N 1
ATOM 2638 C CA . GLU B 1 136 ? -8.312 -12.367 -18.812 1 91 136 GLU B CA 1
ATOM 2639 C C . GLU B 1 136 ? -8.93 -12.953 -17.547 1 91 136 GLU B C 1
ATOM 2641 O O . GLU B 1 136 ? -9.859 -13.758 -17.609 1 91 136 GLU B O 1
ATOM 2646 N N . PRO B 1 137 ? -8.391 -12.633 -16.453 1 94.19 137 PRO B N 1
ATOM 2647 C CA . PRO B 1 137 ? -9.055 -13.047 -15.211 1 94.19 137 PRO B CA 1
ATOM 2648 C C . PRO B 1 137 ? -10.484 -12.516 -15.102 1 94.19 137 PRO B C 1
ATOM 2650 O O . PRO B 1 137 ? -10.773 -11.406 -15.547 1 94.19 137 PRO B O 1
ATOM 2653 N N . VAL B 1 138 ? -11.336 -13.297 -14.484 1 93.94 138 VAL B N 1
ATOM 2654 C CA . VAL B 1 138 ? -12.727 -12.914 -14.266 1 93.94 138 VAL B CA 1
ATOM 2655 C C . VAL B 1 138 ? -13.117 -13.203 -12.82 1 93.94 138 VAL B C 1
ATOM 2657 O O . VAL B 1 138 ? -12.477 -14.008 -12.141 1 93.94 138 VAL B O 1
ATOM 2660 N N . GLU B 1 139 ? -14.039 -12.492 -12.312 1 94.5 139 GLU B N 1
ATOM 2661 C CA . GLU B 1 139 ? -14.727 -12.914 -11.094 1 94.5 139 GLU B CA 1
ATOM 2662 C C . GLU B 1 139 ? -15.992 -13.695 -11.414 1 94.5 139 GLU B C 1
ATOM 2664 O O . GLU B 1 139 ? -16.906 -13.18 -12.07 1 94.5 139 GLU B O 1
ATOM 2669 N N . ALA B 1 140 ? -16.125 -14.891 -11.016 1 95.25 140 ALA B N 1
ATOM 2670 C CA . ALA B 1 140 ? -17.203 -15.797 -11.406 1 95.25 140 ALA B CA 1
ATOM 2671 C C . ALA B 1 140 ? -18.016 -16.25 -10.188 1 95.25 140 ALA B C 1
ATOM 2673 O O . ALA B 1 140 ? -17.438 -16.594 -9.148 1 95.25 140 ALA B O 1
ATOM 2674 N N . ASP B 1 141 ? -19.312 -16.203 -10.328 1 94.31 141 ASP B N 1
ATOM 2675 C CA . ASP B 1 141 ? -20.141 -16.812 -9.289 1 94.31 141 ASP B CA 1
ATOM 2676 C C . ASP B 1 141 ? -20.219 -18.328 -9.461 1 94.31 141 ASP B C 1
ATOM 2678 O O . ASP B 1 141 ? -19.531 -18.891 -10.312 1 94.31 141 ASP B O 1
ATOM 2682 N N . ILE B 1 142 ? -21.047 -18.906 -8.672 1 93.25 142 ILE B N 1
ATOM 2683 C CA . ILE B 1 142 ? -21.078 -20.359 -8.609 1 93.25 142 ILE B CA 1
ATOM 2684 C C . ILE B 1 142 ? -21.5 -20.922 -9.961 1 93.25 142 ILE B C 1
ATOM 2686 O O . ILE B 1 142 ? -20.922 -21.906 -10.43 1 93.25 142 ILE B O 1
ATOM 2690 N N . THR B 1 143 ? -22.547 -20.359 -10.547 1 94 143 THR B N 1
ATOM 2691 C CA . THR B 1 143 ? -23.031 -20.828 -11.836 1 94 143 THR B CA 1
ATOM 2692 C C . THR B 1 143 ? -21.984 -20.656 -12.922 1 94 143 THR B C 1
ATOM 2694 O O . THR B 1 143 ? -21.719 -21.578 -13.703 1 94 143 THR B O 1
ATOM 2697 N N . GLN B 1 144 ? -21.391 -19.547 -12.93 1 95.62 144 GLN B N 1
ATOM 2698 C CA . GLN B 1 144 ? -20.344 -19.25 -13.906 1 95.62 144 GLN B CA 1
ATOM 2699 C C . GLN B 1 144 ? -19.141 -20.172 -13.727 1 95.62 144 GLN B C 1
ATOM 2701 O O . GLN B 1 144 ? -18.531 -20.594 -14.703 1 95.62 144 GLN B O 1
ATOM 2706 N N . MET B 1 145 ? -18.828 -20.406 -12.523 1 96.31 145 MET B N 1
ATOM 2707 C CA . MET B 1 145 ? -17.703 -21.297 -12.227 1 96.31 145 MET B CA 1
ATOM 2708 C C . MET B 1 145 ? -17.938 -22.688 -12.781 1 96.31 145 MET B C 1
ATOM 2710 O O . MET B 1 145 ? -17.016 -23.328 -13.289 1 96.31 145 MET B O 1
ATOM 2714 N N . ARG B 1 146 ? -19.125 -23.172 -12.641 1 95.25 146 ARG B N 1
ATOM 2715 C CA . ARG B 1 146 ? -19.453 -24.484 -13.18 1 95.25 146 ARG B CA 1
ATOM 2716 C C . ARG B 1 146 ? -19.203 -24.547 -14.68 1 95.25 146 ARG B C 1
ATOM 2718 O O . ARG B 1 146 ? -18.719 -25.547 -15.203 1 95.25 146 ARG B O 1
ATOM 2725 N N . GLY B 1 147 ? -19.594 -23.453 -15.312 1 95.94 147 GLY B N 1
ATOM 2726 C CA . GLY B 1 147 ? -19.312 -23.359 -16.734 1 95.94 147 GLY B CA 1
ATOM 2727 C C . GLY B 1 147 ? -17.844 -23.406 -17.062 1 95.94 147 GLY B C 1
ATOM 2728 O O . GLY B 1 147 ? -17.406 -24.125 -17.953 1 95.94 147 GLY B O 1
ATOM 2729 N N . LEU B 1 148 ? -17.078 -22.672 -16.344 1 97.19 148 LEU B N 1
ATOM 2730 C CA . LEU B 1 148 ? -15.641 -22.609 -16.562 1 97.19 148 LEU B CA 1
ATOM 2731 C C . LEU B 1 148 ? -14.984 -23.953 -16.312 1 97.19 148 LEU B C 1
ATOM 2733 O O . LEU B 1 148 ? -14.102 -24.375 -17.062 1 97.19 148 LEU B O 1
ATOM 2737 N N . VAL B 1 149 ? -15.414 -24.562 -15.273 1 97.25 149 VAL B N 1
ATOM 2738 C CA . VAL B 1 149 ? -14.883 -25.875 -14.922 1 97.25 149 VAL B CA 1
ATOM 2739 C C . VAL B 1 149 ? -15.141 -26.859 -16.062 1 97.25 149 VAL B C 1
ATOM 2741 O O . VAL B 1 149 ? -14.281 -27.688 -16.359 1 97.25 149 VAL B O 1
ATOM 2744 N N . GLY B 1 150 ? -16.281 -26.766 -16.625 1 96.12 150 GLY B N 1
ATOM 2745 C CA . GLY B 1 150 ? -16.641 -27.656 -17.719 1 96.12 150 GLY B CA 1
ATOM 2746 C C . GLY B 1 150 ? -15.734 -27.5 -18.938 1 96.12 150 GLY B C 1
ATOM 2747 O O . GLY B 1 150 ? -15.633 -28.406 -19.75 1 96.12 150 GLY B O 1
ATOM 2748 N N . GLU B 1 151 ? -15.078 -26.422 -19.047 1 96.69 151 GLU B N 1
ATOM 2749 C CA . GLU B 1 151 ? -14.234 -26.109 -20.203 1 96.69 151 GLU B CA 1
ATOM 2750 C C . GLU B 1 151 ? -12.781 -26.484 -19.938 1 96.69 151 GLU B C 1
ATOM 2752 O O . GLU B 1 151 ? -11.938 -26.422 -20.828 1 96.69 151 GLU B O 1
ATOM 2757 N N . ALA B 1 152 ? -12.453 -26.922 -18.766 1 97.56 152 ALA B N 1
ATOM 2758 C CA . ALA B 1 152 ? -11.07 -27.141 -18.359 1 97.56 152 ALA B CA 1
ATOM 2759 C C . ALA B 1 152 ? -10.758 -28.641 -18.281 1 97.56 152 ALA B C 1
ATOM 2761 O O . ALA B 1 152 ? -11.625 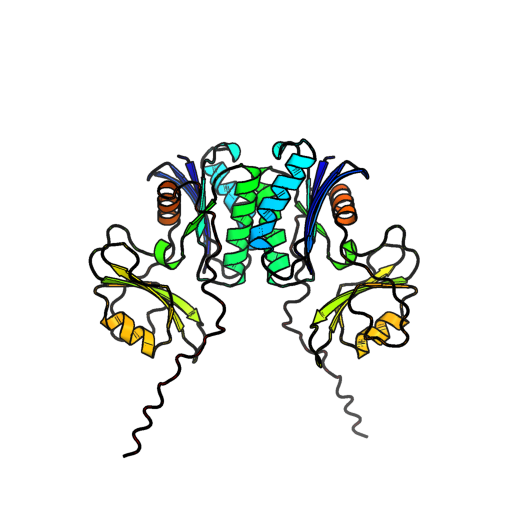-29.438 -17.922 1 97.56 152 ALA B O 1
ATOM 2762 N N . ASP B 1 153 ? -9.523 -28.953 -18.609 1 97.56 153 ASP B N 1
ATOM 2763 C CA . ASP B 1 153 ? -9.047 -30.328 -18.391 1 97.56 153 ASP B CA 1
ATOM 2764 C C . ASP B 1 153 ? -8.688 -30.547 -16.938 1 97.56 153 ASP B C 1
ATOM 2766 O O . ASP B 1 153 ? -8.852 -31.656 -16.406 1 97.56 153 ASP B O 1
ATOM 2770 N N . HIS B 1 154 ? -8.156 -29.578 -16.297 1 97.31 154 HIS B N 1
ATOM 2771 C CA . HIS B 1 154 ? -7.758 -29.609 -14.898 1 97.31 154 HIS B CA 1
ATOM 2772 C C . HIS B 1 154 ? -8.156 -28.328 -14.18 1 97.31 154 HIS B C 1
ATOM 2774 O O . HIS B 1 154 ? -8.164 -27.25 -14.789 1 97.31 154 HIS B O 1
ATOM 2780 N N . VAL B 1 155 ? -8.453 -28.438 -12.945 1 97.94 155 VAL B N 1
ATOM 2781 C CA . VAL B 1 155 ? -8.852 -27.281 -12.133 1 97.94 155 VAL B CA 1
ATOM 2782 C C . VAL B 1 155 ? -7.973 -27.203 -10.891 1 97.94 155 VAL B C 1
ATOM 2784 O O . VAL B 1 155 ? -7.785 -28.203 -10.188 1 97.94 155 VAL B O 1
ATOM 2787 N N . PHE B 1 156 ? -7.414 -26.078 -10.719 1 97.88 156 PHE B N 1
ATOM 2788 C CA . PHE B 1 156 ? -6.605 -25.797 -9.531 1 97.88 156 PHE B CA 1
ATOM 2789 C C . PHE B 1 156 ? -7.137 -24.594 -8.781 1 97.88 156 PHE B C 1
ATOM 2791 O O . PHE B 1 156 ? -7.68 -23.656 -9.391 1 97.88 156 PHE B O 1
ATOM 2798 N N . GLY B 1 157 ? -6.887 -24.578 -7.492 1 96.94 157 GLY B N 1
ATOM 2799 C CA . GLY B 1 157 ? -7.234 -23.375 -6.766 1 96.94 157 GLY B CA 1
ATOM 2800 C C . GLY B 1 157 ? -7.648 -23.641 -5.328 1 96.94 157 GLY B C 1
ATOM 2801 O O . GLY B 1 157 ? -7.309 -24.672 -4.762 1 96.94 157 GLY B O 1
ATOM 2802 N N . ASP B 1 158 ? -8.281 -22.656 -4.754 1 94.5 158 ASP B N 1
ATOM 2803 C CA . ASP B 1 158 ? -8.719 -22.703 -3.361 1 94.5 158 ASP B CA 1
ATOM 2804 C C . ASP B 1 158 ? -10.203 -22.375 -3.242 1 94.5 158 ASP B C 1
ATOM 2806 O O . ASP B 1 158 ? -10.781 -21.734 -4.129 1 94.5 158 ASP B O 1
ATOM 2810 N N . GLY B 1 159 ? -10.805 -22.875 -2.168 1 92.44 159 GLY B N 1
ATOM 2811 C CA . GLY B 1 159 ? -12.195 -22.578 -1.887 1 92.44 159 GLY B CA 1
ATOM 2812 C C . GLY B 1 159 ? -13.156 -23.25 -2.85 1 92.44 159 GLY B C 1
ATOM 2813 O O . GLY B 1 159 ? -14.266 -22.766 -3.076 1 92.44 159 GLY B O 1
ATOM 2814 N N . LEU B 1 160 ? -12.75 -24.312 -3.438 1 94.81 160 LEU B N 1
ATOM 2815 C CA . LEU B 1 160 ? -13.523 -24.922 -4.516 1 94.81 160 LEU B CA 1
ATOM 2816 C C . LEU B 1 160 ? -14.359 -26.094 -3.996 1 94.81 160 LEU B C 1
ATOM 2818 O O . LEU B 1 160 ? -15.141 -26.688 -4.746 1 94.81 160 LEU B O 1
ATOM 2822 N N . ALA B 1 161 ? -14.281 -26.344 -2.748 1 92.38 161 ALA B N 1
ATOM 2823 C CA . ALA B 1 161 ? -14.977 -27.484 -2.156 1 92.38 161 ALA B CA 1
ATOM 2824 C C . ALA B 1 161 ? -16.484 -27.344 -2.301 1 92.38 161 ALA B C 1
ATOM 2826 O O . ALA B 1 161 ? -17.219 -28.344 -2.34 1 92.38 161 ALA B O 1
ATOM 2827 N N . VAL B 1 162 ? -16.953 -26.172 -2.396 1 91.12 162 VAL B N 1
ATOM 2828 C CA . VAL B 1 162 ? -18.391 -25.906 -2.477 1 91.12 162 VAL B CA 1
ATOM 2829 C C . VAL B 1 162 ? -18.922 -26.328 -3.85 1 91.12 162 VAL B C 1
ATOM 2831 O O . VAL B 1 162 ? -20.109 -26.531 -4.023 1 91.12 162 VAL B O 1
ATOM 2834 N N . LEU B 1 163 ? -18.094 -26.328 -4.828 1 91.5 163 LEU B N 1
ATOM 2835 C CA . LEU B 1 163 ? -18.484 -26.797 -6.152 1 91.5 163 LEU B CA 1
ATOM 2836 C C . LEU B 1 163 ? -18.594 -28.312 -6.18 1 91.5 163 LEU B C 1
ATOM 2838 O O . LEU B 1 163 ? -17.609 -29.016 -6.469 1 91.5 163 LEU B O 1
ATOM 2842 N N . LYS B 1 164 ? -19.719 -28.781 -5.957 1 88.69 164 LYS B N 1
ATOM 2843 C CA . LYS B 1 164 ? -19.953 -30.219 -5.863 1 88.69 164 LYS B CA 1
ATOM 2844 C C . LYS B 1 164 ? -19.594 -30.922 -7.168 1 88.69 164 LYS B C 1
ATOM 2846 O O . LYS B 1 164 ? -19.812 -30.375 -8.258 1 88.69 164 LYS B O 1
ATOM 2851 N N . ASP B 1 165 ? -18.984 -32.094 -7.203 1 87.69 165 ASP B N 1
ATOM 2852 C CA . ASP B 1 165 ? -18.703 -32.969 -8.336 1 87.69 165 ASP B CA 1
ATOM 2853 C C . ASP B 1 165 ? -17.562 -32.406 -9.188 1 87.69 165 ASP B C 1
ATOM 2855 O O . ASP B 1 165 ? -17.484 -32.719 -10.383 1 87.69 165 ASP B O 1
ATOM 2859 N N . VAL B 1 166 ? -16.859 -31.469 -8.727 1 91.56 166 VAL B N 1
ATOM 2860 C CA . VAL B 1 166 ? -15.703 -30.938 -9.438 1 91.56 166 VAL B CA 1
ATOM 2861 C C . VAL B 1 166 ? -14.422 -31.516 -8.852 1 91.56 166 VAL B C 1
ATOM 2863 O O . VAL B 1 166 ? -14.227 -31.484 -7.633 1 91.56 166 VAL B O 1
ATOM 2866 N N . VAL B 1 167 ? -13.68 -32.094 -9.695 1 94.81 167 VAL B N 1
ATOM 2867 C CA . VAL B 1 167 ? -12.352 -32.562 -9.289 1 94.81 167 VAL B CA 1
ATOM 2868 C C . VAL B 1 167 ? -11.352 -31.422 -9.414 1 94.81 167 VAL B C 1
ATOM 2870 O O . VAL B 1 167 ? -11.219 -30.812 -10.477 1 94.81 167 VAL B O 1
ATOM 2873 N N . TYR B 1 168 ? -10.695 -31.094 -8.383 1 96.75 168 TYR B N 1
ATOM 2874 C CA . TYR B 1 168 ? -9.719 -30.016 -8.398 1 96.75 168 TYR B CA 1
ATOM 2875 C C . TYR B 1 168 ? -8.523 -30.359 -7.508 1 96.75 168 TYR B C 1
ATOM 2877 O O . TYR B 1 168 ? -8.586 -31.297 -6.707 1 96.75 168 TYR B O 1
ATOM 2885 N N . GLU B 1 169 ? -7.473 -29.734 -7.703 1 96.75 169 GLU B N 1
ATOM 2886 C CA . GLU B 1 169 ? -6.309 -29.766 -6.82 1 96.75 169 GLU B CA 1
ATOM 2887 C C . GLU B 1 169 ? -6.094 -28.406 -6.152 1 96.75 169 GLU B C 1
ATOM 2889 O O . GLU B 1 169 ? -6.199 -27.359 -6.801 1 96.75 169 GLU B O 1
ATOM 2894 N N . GLU B 1 170 ? -5.777 -28.406 -4.871 1 96.12 170 GLU B N 1
ATOM 2895 C CA . GLU B 1 170 ? -5.543 -27.172 -4.152 1 96.12 170 GLU B CA 1
ATOM 2896 C C . GLU B 1 170 ? -4.309 -26.453 -4.688 1 96.12 170 GLU B C 1
ATOM 2898 O O . GLU B 1 170 ? -3.287 -27.078 -4.973 1 96.12 170 GLU B O 1
ATOM 2903 N N . ALA B 1 171 ? -4.438 -25.172 -4.855 1 95.62 171 ALA B N 1
ATOM 2904 C CA . ALA B 1 171 ? -3.34 -24.328 -5.32 1 95.62 171 ALA B CA 1
ATOM 2905 C C . ALA B 1 171 ? -3.436 -22.922 -4.73 1 95.62 171 ALA B C 1
ATOM 2907 O O . ALA B 1 171 ? -4.535 -22.406 -4.512 1 95.62 171 ALA B O 1
ATOM 2908 N N . PHE B 1 172 ? -2.305 -22.391 -4.434 1 95 172 PHE B N 1
ATOM 2909 C CA . PHE B 1 172 ? -2.129 -21.016 -3.945 1 95 172 PHE B CA 1
ATOM 2910 C C . PHE B 1 172 ? -0.911 -20.375 -4.59 1 95 172 PHE B C 1
ATOM 2912 O O . PHE B 1 172 ? -0.056 -21.062 -5.152 1 95 172 PHE B O 1
ATOM 2919 N N . PRO B 1 173 ? -0.87 -19.062 -4.578 1 96.44 173 PRO B N 1
ATOM 2920 C CA . PRO B 1 173 ? 0.312 -18.422 -5.164 1 96.44 173 PRO B CA 1
ATOM 2921 C C . PRO B 1 173 ? 1.617 -18.906 -4.539 1 96.44 173 PRO B C 1
ATOM 2923 O O . PRO B 1 173 ? 1.735 -18.953 -3.312 1 96.44 173 PRO B O 1
ATOM 2926 N N . LYS B 1 174 ? 2.531 -19.25 -5.355 1 96.75 174 LYS B N 1
ATOM 2927 C CA . LYS B 1 174 ? 3.84 -19.719 -4.902 1 96.75 174 LYS B CA 1
ATOM 2928 C C . LYS B 1 174 ? 4.922 -18.688 -5.191 1 96.75 174 LYS B C 1
ATOM 2930 O O . LYS B 1 174 ? 5.039 -18.203 -6.316 1 96.75 174 LYS B O 1
ATOM 2935 N N . LEU B 1 175 ? 5.754 -18.422 -4.203 1 97.69 175 LEU B N 1
ATOM 2936 C CA . LEU B 1 175 ? 6.816 -17.438 -4.387 1 97.69 175 LEU B CA 1
ATOM 2937 C C . LEU B 1 175 ? 7.859 -17.938 -5.375 1 97.69 175 LEU B C 1
ATOM 2939 O O . LEU B 1 175 ? 8.492 -17.141 -6.074 1 97.69 175 LEU B O 1
ATOM 2943 N N . SER B 1 176 ? 8.016 -19.25 -5.418 1 97.06 176 SER B N 1
ATOM 2944 C CA . SER B 1 176 ? 8.953 -19.797 -6.398 1 97.06 176 SER B CA 1
ATOM 2945 C C . SER B 1 176 ? 8.539 -19.422 -7.816 1 97.06 176 SER B C 1
ATOM 2947 O O . SER B 1 176 ? 9.391 -19.125 -8.664 1 97.06 176 SER B O 1
ATOM 2949 N N . ARG B 1 177 ? 7.281 -19.422 -8.086 1 95.06 177 ARG B N 1
ATOM 2950 C CA . ARG B 1 177 ? 6.781 -19.031 -9.398 1 95.06 177 ARG B CA 1
ATOM 2951 C C . ARG B 1 177 ? 6.973 -17.531 -9.633 1 95.06 177 ARG B C 1
ATOM 2953 O O . ARG B 1 177 ? 7.301 -17.109 -10.742 1 95.06 177 ARG B O 1
ATOM 2960 N N . ALA B 1 178 ? 6.695 -16.797 -8.609 1 94.38 178 ALA B N 1
ATOM 2961 C CA . ALA B 1 178 ? 6.926 -15.359 -8.711 1 94.38 178 ALA B CA 1
ATOM 2962 C C . ALA B 1 178 ? 8.391 -15.062 -9.023 1 94.38 178 ALA B C 1
ATOM 2964 O O . ALA B 1 178 ? 8.688 -14.234 -9.883 1 94.38 178 ALA B O 1
ATOM 2965 N N . ALA B 1 179 ? 9.305 -15.734 -8.336 1 96.06 179 ALA B N 1
ATOM 2966 C CA . ALA B 1 179 ? 10.734 -15.547 -8.57 1 96.06 179 ALA B CA 1
ATOM 2967 C C . ALA B 1 179 ? 11.117 -15.898 -10 1 96.06 179 ALA B C 1
ATOM 2969 O O . ALA B 1 179 ? 11.859 -15.172 -10.656 1 96.06 179 ALA B O 1
ATOM 2970 N N . LYS B 1 180 ? 10.586 -17.016 -10.453 1 93.44 180 LYS B N 1
ATOM 2971 C CA . LYS B 1 180 ? 10.859 -17.438 -11.828 1 93.44 180 LYS B CA 1
ATOM 2972 C C . LYS B 1 180 ? 10.344 -16.406 -12.828 1 93.44 180 LYS B C 1
ATOM 2974 O O . LYS B 1 180 ? 11.023 -16.109 -13.812 1 93.44 180 LYS B O 1
ATOM 2979 N N . TRP B 1 181 ? 9.172 -15.906 -12.562 1 90.12 181 TRP B N 1
ATOM 2980 C CA . TRP B 1 181 ? 8.57 -14.875 -13.406 1 90.12 181 TRP B CA 1
ATOM 2981 C C . TRP B 1 181 ? 9.477 -13.648 -13.5 1 90.12 181 TRP B C 1
ATOM 2983 O O . TRP B 1 181 ? 9.68 -13.109 -14.586 1 90.12 181 TRP B O 1
ATOM 2993 N N . ALA B 1 182 ? 10.016 -13.234 -12.398 1 90.75 182 ALA B N 1
ATOM 2994 C CA . ALA B 1 182 ? 10.844 -12.031 -12.336 1 90.75 182 ALA B CA 1
ATOM 2995 C C . ALA B 1 182 ? 12.102 -12.188 -13.188 1 90.75 182 ALA B C 1
ATOM 2997 O O . ALA B 1 182 ? 12.625 -11.203 -13.711 1 90.75 182 ALA B O 1
ATOM 2998 N N . VAL B 1 183 ? 12.578 -13.383 -13.312 1 90.56 183 VAL B N 1
ATOM 2999 C CA . VAL B 1 183 ? 13.75 -13.656 -14.141 1 90.56 183 VAL B CA 1
ATOM 3000 C C . VAL B 1 183 ? 13.391 -13.492 -15.617 1 90.56 183 VAL B C 1
ATOM 3002 O O . VAL B 1 183 ? 14.188 -12.977 -16.406 1 90.56 183 VAL B O 1
ATOM 3005 N N . SER B 1 184 ? 12.188 -13.867 -15.984 1 83.38 184 SER B N 1
ATOM 3006 C CA . SER B 1 184 ? 11.766 -13.953 -17.391 1 83.38 184 SER B CA 1
ATOM 3007 C C . SER B 1 184 ? 11.375 -12.578 -17.922 1 83.38 184 SER B C 1
ATOM 3009 O O . SER B 1 184 ? 11.383 -12.359 -19.141 1 83.38 184 SER B O 1
ATOM 3011 N N . ILE B 1 185 ? 10.945 -11.695 -17.047 1 75.88 185 ILE B N 1
ATOM 3012 C CA . ILE B 1 185 ? 10.406 -10.43 -17.516 1 75.88 185 ILE B CA 1
ATOM 3013 C C . ILE B 1 185 ? 11.555 -9.469 -17.844 1 75.88 185 ILE B C 1
ATOM 3015 O O . ILE B 1 185 ? 12.633 -9.562 -17.25 1 75.88 185 ILE B O 1
ATOM 3019 N N . SER B 1 186 ? 11.242 -8.742 -18.984 1 65.38 186 SER B N 1
ATOM 3020 C CA . SER B 1 186 ? 12.203 -7.699 -19.344 1 65.38 186 SER B CA 1
ATOM 3021 C C . SER B 1 186 ? 12.148 -6.539 -18.344 1 65.38 186 SER B C 1
ATOM 3023 O O . SER B 1 186 ? 11.141 -6.34 -17.672 1 65.38 186 SER B O 1
ATOM 3025 N N . ASN B 1 187 ? 13.234 -5.938 -18 1 57.44 187 ASN B N 1
ATOM 3026 C CA . ASN B 1 187 ? 13.43 -4.867 -17.031 1 57.44 187 ASN B CA 1
ATOM 3027 C C . ASN B 1 187 ? 12.344 -3.797 -17.156 1 57.44 187 ASN B C 1
ATOM 3029 O O . ASN B 1 187 ? 12.07 -3.082 -16.188 1 57.44 187 ASN B O 1
ATOM 3033 N N . ASN B 1 188 ? 11.609 -3.82 -18.281 1 48.88 188 ASN B N 1
ATOM 3034 C CA . ASN B 1 188 ? 10.703 -2.693 -18.516 1 48.88 188 ASN B CA 1
ATOM 3035 C C . ASN B 1 188 ? 9.328 -2.949 -17.922 1 48.88 188 ASN B C 1
ATOM 3037 O O . ASN B 1 188 ? 8.461 -2.076 -17.953 1 48.88 188 ASN B O 1
ATOM 3041 N N . GLU B 1 189 ? 9.039 -4.203 -17.484 1 48.59 189 GLU B N 1
ATOM 3042 C CA . GLU B 1 189 ? 7.668 -4.414 -17.031 1 48.59 189 GLU B CA 1
ATOM 3043 C C . GLU B 1 189 ? 7.547 -4.164 -15.531 1 48.59 189 GLU B C 1
ATOM 3045 O O . GLU B 1 189 ? 8.148 -4.883 -14.727 1 48.59 189 GLU B O 1
ATOM 3050 N N . ARG B 1 190 ? 7.164 -2.963 -15.234 1 54.09 190 ARG B N 1
ATOM 3051 C CA . ARG B 1 190 ? 7.016 -2.502 -13.852 1 54.09 190 ARG B CA 1
ATOM 3052 C C . ARG B 1 190 ? 5.82 -3.166 -13.18 1 54.09 190 ARG B C 1
ATOM 3054 O O . ARG B 1 190 ? 4.852 -3.537 -13.844 1 54.09 190 ARG B O 1
ATOM 3061 N N . ALA B 1 191 ? 6.016 -3.66 -11.922 1 54.44 191 ALA B N 1
ATOM 3062 C CA . ALA B 1 191 ? 4.953 -4.277 -11.133 1 54.44 191 ALA B CA 1
ATOM 3063 C C . ALA B 1 191 ? 3.738 -3.359 -11.039 1 54.44 191 ALA B C 1
ATOM 3065 O O . ALA B 1 191 ? 3.83 -2.248 -10.516 1 54.44 191 ALA B O 1
ATOM 3066 N N . ASN B 1 192 ? 2.842 -3.4 -11.961 1 54.75 192 ASN B N 1
ATOM 3067 C CA . ASN B 1 192 ? 1.547 -2.74 -11.82 1 54.75 192 ASN B CA 1
ATOM 3068 C C . ASN B 1 192 ? 0.553 -3.609 -11.055 1 54.75 192 ASN B C 1
ATOM 3070 O O . ASN B 1 192 ? 0.326 -4.766 -11.414 1 54.75 192 ASN B O 1
ATOM 3074 N N . PRO B 1 193 ? 0.295 -3.176 -9.75 1 50.38 193 PRO B N 1
ATOM 3075 C CA . PRO B 1 193 ? -0.751 -3.957 -9.086 1 50.38 193 PRO B CA 1
ATOM 3076 C C . PRO B 1 193 ? -1.911 -4.301 -10.016 1 50.38 193 PRO B C 1
ATOM 3078 O O . PRO B 1 193 ? -2.385 -3.439 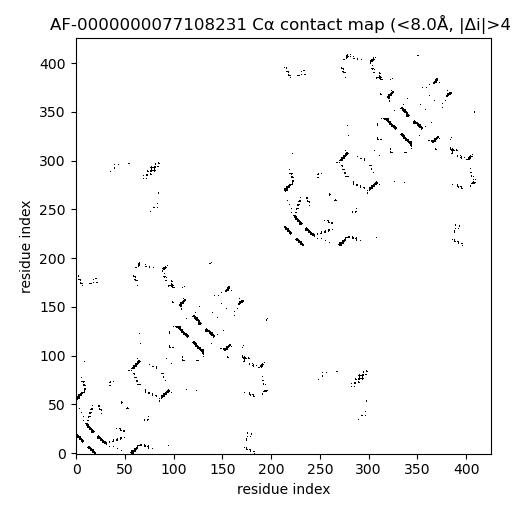-10.758 1 50.38 193 PRO B O 1
ATOM 3081 N N . GLN B 1 194 ? -1.957 -5.402 -10.602 1 47.31 194 GLN B N 1
ATOM 3082 C CA . GLN B 1 194 ? -3.154 -5.785 -11.344 1 47.31 194 GLN B CA 1
ATOM 3083 C C . GLN B 1 194 ? -4.355 -5.922 -10.414 1 47.31 194 GLN B C 1
ATOM 3085 O O . GLN B 1 194 ? -4.324 -6.707 -9.461 1 47.31 194 GLN B O 1
ATOM 3090 N N . TYR B 1 195 ? -4.906 -4.781 -9.891 1 44.72 195 TYR B N 1
ATOM 3091 C CA . TYR B 1 195 ? -6.18 -4.938 -9.195 1 44.72 195 TYR B CA 1
ATOM 3092 C C . TYR B 1 195 ? -7.246 -5.484 -10.133 1 44.72 195 TYR B C 1
ATOM 3094 O O . TYR B 1 195 ? -7.527 -4.891 -11.18 1 44.72 195 TYR B O 1
ATOM 3102 N N . VAL B 1 196 ? -7.227 -6.746 -10.25 1 41.34 196 VAL B N 1
ATOM 3103 C CA . VAL B 1 196 ? -8.492 -7.141 -10.852 1 41.34 196 VAL B CA 1
ATOM 3104 C C . VAL B 1 196 ? -9.641 -6.398 -10.164 1 41.34 196 VAL B C 1
ATOM 3106 O O . VAL B 1 196 ? -10.812 -6.637 -10.477 1 41.34 196 VAL B O 1
ATOM 3109 N N . ARG B 1 197 ? -9.398 -5.734 -9.172 1 36.84 197 ARG B N 1
ATOM 3110 C CA . ARG B 1 197 ? -10.68 -5.469 -8.531 1 36.84 197 ARG B CA 1
ATOM 3111 C C . ARG B 1 197 ? -11.68 -4.895 -9.531 1 36.84 197 ARG B C 1
ATOM 3113 O O . ARG B 1 197 ? -12.812 -5.383 -9.641 1 36.84 197 ARG B O 1
ATOM 3120 N N . GLU B 1 198 ? -11.906 -3.375 -9.367 1 33.62 198 GLU B N 1
ATOM 3121 C CA . GLU B 1 198 ? -13.195 -2.875 -8.906 1 33.62 198 GLU B CA 1
ATOM 3122 C C . GLU B 1 198 ? -14.312 -3.273 -9.867 1 33.62 198 GLU B C 1
ATOM 3124 O O . GLU B 1 198 ? -14.172 -3.125 -11.086 1 33.62 198 GLU B O 1
ATOM 3129 N N . PRO B 1 199 ? -15.227 -4.035 -9.328 1 31.92 199 PRO B N 1
ATOM 3130 C CA . PRO B 1 199 ? -16.625 -4.25 -9.711 1 31.92 199 PRO B CA 1
ATOM 3131 C C . PRO B 1 199 ? -17.266 -3.012 -10.32 1 31.92 199 PRO B C 1
ATOM 3133 O O . PRO B 1 199 ? -17.781 -2.154 -9.594 1 31.92 199 PRO B O 1
ATOM 3136 N N . ASP B 1 200 ? -16.734 -1.876 -10.68 1 32.59 200 ASP B N 1
ATOM 3137 C CA . ASP B 1 200 ? -17.875 -1.47 -11.492 1 32.59 200 ASP B CA 1
ATOM 3138 C C . ASP B 1 200 ? -18.328 -2.602 -12.422 1 32.59 200 ASP B C 1
ATOM 3140 O O . ASP B 1 200 ? -17.719 -2.814 -13.477 1 32.59 200 ASP B O 1
ATOM 3144 N N . ALA B 1 201 ? -18.359 -3.787 -11.859 1 28.98 201 ALA B N 1
ATOM 3145 C CA . ALA B 1 201 ? -18.953 -4.988 -12.438 1 28.98 201 ALA B CA 1
ATOM 3146 C C . ALA B 1 201 ? -20.109 -4.633 -13.375 1 28.98 201 ALA B C 1
ATOM 3148 O O . ALA B 1 201 ? -21.109 -4.066 -12.945 1 28.98 201 ALA B O 1
ATOM 3149 N N . VAL B 1 202 ? -19.719 -4.254 -14.328 1 32.03 202 VAL B N 1
ATOM 3150 C CA . VAL B 1 202 ? -20.891 -4.234 -15.203 1 32.03 202 VAL B CA 1
ATOM 3151 C C . VAL B 1 202 ? -21.547 -5.609 -15.203 1 32.03 202 VAL B C 1
ATOM 3153 O O . VAL B 1 202 ? -20.906 -6.617 -15.5 1 32.03 202 VAL B O 1
ATOM 3156 N N . PRO B 1 203 ? -22.484 -5.883 -14.281 1 33.84 203 PRO B N 1
ATOM 3157 C CA . PRO B 1 203 ? -23.266 -7.113 -14.414 1 33.84 203 PRO B CA 1
ATOM 3158 C C . PRO B 1 203 ? -23.406 -7.57 -15.867 1 33.84 203 PRO B C 1
ATOM 3160 O O . PRO B 1 203 ? -23.406 -6.742 -16.781 1 33.84 203 PRO B O 1
ATOM 3163 N N . MET B 1 204 ? -22.875 -8.664 -16.078 1 30.77 204 MET B N 1
ATOM 3164 C CA . MET B 1 204 ? -23.219 -9.219 -17.391 1 30.77 204 MET B CA 1
ATOM 3165 C C . MET B 1 204 ? -24.688 -8.953 -17.719 1 30.77 204 MET B C 1
ATOM 3167 O O . MET B 1 204 ? -25.562 -9.188 -16.891 1 30.77 204 MET B O 1
ATOM 3171 N N . LYS B 1 205 ? -24.906 -8.07 -18.531 1 34.19 205 LYS B N 1
ATOM 3172 C CA . LYS B 1 205 ? -26.25 -7.836 -19.031 1 34.19 205 LYS B CA 1
ATOM 3173 C C . LYS B 1 205 ? -26.906 -9.141 -19.484 1 34.19 205 LYS B C 1
ATOM 3175 O O . LYS B 1 205 ? -26.312 -9.922 -20.219 1 34.19 205 LYS B O 1
ATOM 3180 N N . LEU B 1 206 ? -27.734 -9.734 -18.656 1 32.25 206 LEU B N 1
ATOM 3181 C CA . LEU B 1 206 ? -28.609 -10.75 -19.234 1 32.25 206 LEU B CA 1
ATOM 3182 C C . LEU B 1 206 ? -29.172 -10.281 -20.562 1 32.25 206 LEU B C 1
ATOM 3184 O O . LEU B 1 206 ? -29.703 -9.172 -20.656 1 32.25 206 LEU B O 1
ATOM 3188 N N . SER B 1 207 ? -28.656 -10.594 -21.578 1 30.06 207 SER B N 1
ATOM 3189 C CA . SER B 1 207 ? -29.391 -10.438 -22.828 1 30.06 207 SER B CA 1
ATOM 3190 C C . SER B 1 207 ? -30.859 -10.859 -22.656 1 30.06 207 SER B C 1
ATOM 3192 O O . SER B 1 207 ? -31.141 -12.016 -22.344 1 30.06 207 SER B O 1
ATOM 3194 N N . VAL B 1 208 ? -31.75 -9.984 -22.094 1 35.47 208 VAL B N 1
ATOM 3195 C CA . VAL B 1 208 ? -33.188 -10.219 -22.234 1 35.47 208 VAL B CA 1
ATOM 3196 C C . VAL B 1 208 ? -33.531 -10.555 -23.688 1 35.47 208 VAL B C 1
ATOM 3198 O O . VAL B 1 208 ? -33.312 -9.742 -24.578 1 35.47 208 VAL B O 1
ATOM 3201 N N . SER B 1 209 ? -33.281 -11.867 -24.094 1 28.92 209 SER B N 1
ATOM 3202 C CA . SER B 1 209 ? -33.969 -12.305 -25.312 1 28.92 209 SER B CA 1
ATOM 3203 C C . SER B 1 209 ? -35.438 -11.898 -25.281 1 28.92 209 SER B C 1
ATOM 3205 O O . SER B 1 209 ? -36.188 -12.312 -24.406 1 28.92 209 SER B O 1
ATOM 3207 N N . ASN B 1 210 ? -35.781 -10.664 -25.578 1 34.25 210 ASN B N 1
ATOM 3208 C CA . ASN B 1 210 ? -37.156 -10.352 -26.016 1 34.25 210 ASN B CA 1
ATOM 3209 C C . ASN B 1 210 ? -37.688 -11.383 -27 1 34.25 210 ASN B C 1
ATOM 3211 O O . ASN B 1 210 ? -37.312 -11.383 -28.172 1 34.25 210 ASN B O 1
ATOM 3215 N N . GLU B 1 211 ? -37.844 -12.688 -26.703 1 26.98 211 GLU B N 1
ATOM 3216 C CA . GLU B 1 211 ? -38.719 -13.508 -27.516 1 26.98 211 GLU B CA 1
ATOM 3217 C C . GLU B 1 211 ? -40.156 -12.977 -27.5 1 26.98 211 GLU B C 1
ATOM 3219 O O . GLU B 1 211 ? -40.844 -13.094 -26.484 1 26.98 211 GLU B O 1
ATOM 3224 N N . ASN B 1 212 ? -40.375 -11.719 -27.906 1 30.08 212 ASN B N 1
ATOM 3225 C CA . ASN B 1 212 ? -41.719 -11.43 -28.438 1 30.08 212 ASN B CA 1
ATOM 3226 C C . ASN B 1 212 ? -42.125 -12.422 -29.516 1 30.08 212 ASN B C 1
ATOM 3228 O O . ASN B 1 212 ? -41.531 -12.438 -30.594 1 30.08 212 ASN B O 1
ATOM 3232 N N . THR B 1 213 ? -42.312 -13.758 -29.172 1 23.78 213 THR B N 1
ATOM 3233 C CA . THR B 1 213 ? -43.438 -14.352 -29.906 1 23.78 213 THR B CA 1
ATOM 3234 C C . THR B 1 213 ? -44.75 -13.859 -29.344 1 23.78 213 THR B C 1
ATOM 3236 O O . THR B 1 213 ? -44.906 -13.711 -28.125 1 23.78 213 THR B O 1
#